Protein AF-0000000068169246 (afdb_homodimer)

Nearest PDB structures (foldseek):
  5tsb-assembly1_A  TM=5.014E-01  e=5.955E-05  Bordetella bronchiseptica RB50
  8czj-assembly1_B  TM=5.117E-01  e=8.517E-05  Bordetella bronchiseptica RB50
  5ayn-assembly1_A  TM=2.384E-01  e=1.750E+00  Bdellovibrio bacteriovorus HD100
  5ayo-assembly1_A  TM=2.460E-01  e=3.131E+00  Bdellovibrio bacteriovorus HD100
  7a0g-assembly1_GGG  TM=1.568E-01  e=3.581E+00  Serratia marcescens

Radius of gyration: 22.18 Å; Cα contacts (8 Å, |Δi|>4): 838; chains: 2; bounding box: 65×52×47 Å

Organism: Metallosphaera sedula (strain ATCC 51363 / DSM 5348 / JCM 9185 / NBRC 15509 / TH2) (NCBI:txid399549)

Structure (mmCIF, N/CA/C/O backbone):
data_AF-0000000068169246-model_v1
#
loop_
_entity.id
_entity.type
_entity.pdbx_description
1 polymer 'Zinc/iron permease'
#
loop_
_atom_site.group_PDB
_atom_site.id
_atom_site.type_symbol
_atom_site.label_atom_id
_atom_site.label_alt_id
_atom_site.label_comp_id
_atom_site.label_asym_id
_atom_site.label_entity_id
_atom_site.label_seq_id
_atom_site.pdbx_PDB_ins_code
_atom_site.Cartn_x
_atom_site.Cartn_y
_atom_site.Cartn_z
_atom_site.occupancy
_atom_site.B_iso_or_equiv
_atom_site.auth_seq_id
_atom_site.auth_comp_id
_atom_site.auth_asym_id
_atom_site.auth_atom_id
_atom_site.pdbx_PDB_model_num
ATOM 1 N N . MET A 1 1 ? 33.5 -17.406 -17.938 1 55 1 MET A N 1
ATOM 2 C CA . MET A 1 1 ? 33.594 -16.5 -16.797 1 55 1 MET A CA 1
ATOM 3 C C . MET A 1 1 ? 33.125 -17.172 -15.516 1 55 1 MET A C 1
ATOM 5 O O . MET A 1 1 ? 32.188 -17.969 -15.531 1 55 1 MET A O 1
ATOM 9 N N . ASN A 1 2 ? 33.781 -17.125 -14.336 1 82.75 2 ASN A N 1
ATOM 10 C CA . ASN A 1 2 ? 33.5 -17.641 -13.008 1 82.75 2 ASN A CA 1
ATOM 11 C C . ASN A 1 2 ? 32.156 -17.141 -12.5 1 82.75 2 ASN A C 1
ATOM 13 O O . ASN A 1 2 ? 31.812 -15.961 -12.641 1 82.75 2 ASN A O 1
ATOM 17 N N . GLN A 1 3 ? 31.25 -18.062 -12.352 1 85.69 3 GLN A N 1
ATOM 18 C CA . GLN A 1 3 ? 29.891 -17.766 -11.906 1 85.69 3 GLN A CA 1
ATOM 19 C C . GLN A 1 3 ? 29.891 -16.719 -10.789 1 85.69 3 GLN A C 1
ATOM 21 O O . GLN A 1 3 ? 29 -15.867 -10.727 1 85.69 3 GLN A O 1
ATOM 26 N N . LEU A 1 4 ? 30.906 -16.797 -10.031 1 86.75 4 LEU A N 1
ATOM 27 C CA . LEU A 1 4 ? 31 -15.859 -8.922 1 86.75 4 LEU A CA 1
ATOM 28 C C . LEU A 1 4 ? 31.297 -14.453 -9.422 1 86.75 4 LEU A C 1
ATOM 30 O O . LEU A 1 4 ? 30.781 -13.469 -8.891 1 86.75 4 LEU A O 1
ATOM 34 N N . LEU A 1 5 ? 32.125 -14.367 -10.352 1 90.62 5 LEU A N 1
ATOM 35 C CA . LEU A 1 5 ? 32.438 -13.07 -10.938 1 90.62 5 LEU A CA 1
ATOM 36 C C . LEU A 1 5 ? 31.234 -12.477 -11.633 1 90.62 5 LEU A C 1
ATOM 38 O O . LEU A 1 5 ? 30.984 -11.266 -11.539 1 90.62 5 LEU A O 1
ATOM 42 N N . GLN A 1 6 ? 30.594 -13.297 -12.328 1 90.62 6 GLN A N 1
ATOM 43 C CA . GLN A 1 6 ? 29.375 -12.859 -12.977 1 90.62 6 GLN A CA 1
ATOM 44 C C . GLN A 1 6 ? 28.359 -12.344 -11.961 1 90.62 6 GLN A C 1
ATOM 46 O O . GLN A 1 6 ? 27.703 -11.32 -12.18 1 90.62 6 GLN A O 1
ATOM 51 N N . LEU A 1 7 ? 28.234 -13.109 -10.906 1 91.69 7 LEU A N 1
ATOM 52 C CA . LEU A 1 7 ? 27.344 -12.734 -9.82 1 91.69 7 LEU A CA 1
ATOM 53 C C . LEU A 1 7 ? 27.719 -11.367 -9.258 1 91.69 7 LEU A C 1
ATOM 55 O O . LEU A 1 7 ? 26.844 -10.508 -9.062 1 91.69 7 LEU A O 1
ATOM 59 N N . LEU A 1 8 ? 28.969 -11.219 -9.031 1 92.94 8 LEU A N 1
ATOM 60 C CA . LEU A 1 8 ? 29.438 -9.969 -8.453 1 92.94 8 LEU A CA 1
ATOM 61 C C . LEU A 1 8 ? 29.203 -8.797 -9.398 1 92.94 8 LEU A C 1
ATOM 63 O O . LEU A 1 8 ? 28.766 -7.727 -8.969 1 92.94 8 LEU A O 1
ATOM 67 N N . LEU A 1 9 ? 29.453 -8.945 -10.617 1 93.81 9 LEU A N 1
ATOM 68 C CA . LEU A 1 9 ? 29.266 -7.883 -11.602 1 93.81 9 LEU A CA 1
ATOM 69 C C . LEU A 1 9 ? 27.797 -7.496 -11.719 1 93.81 9 LEU A C 1
ATOM 71 O O . LEU A 1 9 ? 27.453 -6.312 -11.734 1 93.81 9 LEU A O 1
ATOM 75 N N . MET A 1 10 ? 27.016 -8.492 -11.789 1 93.25 10 MET A N 1
ATOM 76 C CA . MET A 1 10 ? 25.578 -8.242 -11.898 1 93.25 10 MET A CA 1
ATOM 77 C C . MET A 1 10 ? 25.031 -7.551 -10.656 1 93.25 10 MET A C 1
ATOM 79 O O . MET A 1 10 ? 24.234 -6.625 -10.75 1 93.25 10 MET A O 1
ATOM 83 N N . SER A 1 11 ? 25.484 -8.016 -9.562 1 95.19 11 SER A N 1
ATOM 84 C CA . SER A 1 11 ? 25 -7.457 -8.305 1 95.19 11 SER A CA 1
ATOM 85 C C . SER A 1 11 ? 25.484 -6.02 -8.125 1 95.19 11 SER A C 1
ATOM 87 O O . SER A 1 11 ? 24.766 -5.184 -7.57 1 95.19 11 SER A O 1
ATOM 89 N N . VAL A 1 12 ? 26.688 -5.773 -8.539 1 96.12 12 VAL A N 1
ATOM 90 C CA . VAL A 1 12 ? 27.234 -4.422 -8.477 1 96.12 12 VAL A CA 1
ATOM 91 C C . VAL A 1 12 ? 26.422 -3.496 -9.383 1 96.12 12 VAL A C 1
ATOM 93 O O . VAL A 1 12 ? 26.109 -2.369 -9 1 96.12 12 VAL A O 1
ATOM 96 N N . LEU A 1 13 ? 26.156 -3.941 -10.508 1 95.56 13 LEU A N 1
ATOM 97 C CA . LEU A 1 13 ? 25.359 -3.162 -11.445 1 95.56 13 LEU A CA 1
ATOM 98 C C . LEU A 1 13 ? 24.016 -2.801 -10.836 1 95.56 13 LEU A C 1
ATOM 100 O O . LEU A 1 13 ? 23.609 -1.635 -10.852 1 95.56 13 LEU A O 1
ATOM 104 N N . VAL A 1 14 ? 23.359 -3.801 -10.305 1 95.44 14 VAL A N 1
ATOM 105 C CA . VAL A 1 14 ? 22.031 -3.588 -9.727 1 95.44 14 VAL A CA 1
ATOM 106 C C . VAL A 1 14 ? 22.156 -2.678 -8.5 1 95.44 14 VAL A C 1
ATOM 108 O O . VAL A 1 14 ? 21.438 -1.677 -8.398 1 95.44 14 VAL A O 1
ATOM 111 N N . ALA A 1 15 ? 23.078 -2.949 -7.68 1 96.12 15 ALA A N 1
ATOM 112 C CA . ALA A 1 15 ? 23.234 -2.24 -6.41 1 96.12 15 ALA A CA 1
ATOM 113 C C . ALA A 1 15 ? 23.469 -0.75 -6.641 1 96.12 15 ALA A C 1
ATOM 115 O O . ALA A 1 15 ? 22.828 0.089 -6 1 96.12 15 ALA A O 1
ATOM 116 N N . TYR A 1 16 ? 24.25 -0.446 -7.559 1 96 16 TYR A N 1
ATOM 117 C CA . TYR A 1 16 ? 24.703 0.94 -7.602 1 96 16 TYR A CA 1
ATOM 118 C C . TYR A 1 16 ? 24.062 1.683 -8.773 1 96 16 TYR A C 1
ATOM 120 O O . TYR A 1 16 ? 24.406 2.836 -9.047 1 96 16 TYR A O 1
ATOM 128 N N . SER A 1 17 ? 23.141 1.028 -9.391 1 95.12 17 SER A N 1
ATOM 129 C CA . SER A 1 17 ? 22.297 1.76 -10.336 1 95.12 17 SER A CA 1
ATOM 130 C C . SER A 1 17 ? 21.484 2.844 -9.641 1 95.12 17 SER A C 1
ATOM 132 O O . SER A 1 17 ? 21.016 3.781 -10.281 1 95.12 17 SER A O 1
ATOM 134 N N . ILE A 1 18 ? 21.375 2.721 -8.367 1 94.06 18 ILE A N 1
ATOM 135 C CA . ILE A 1 18 ? 20.641 3.668 -7.539 1 94.06 18 ILE A CA 1
ATOM 136 C C . ILE A 1 18 ? 21.281 5.055 -7.656 1 94.06 18 ILE A C 1
ATOM 138 O O . ILE A 1 18 ? 20.594 6.066 -7.461 1 94.06 18 ILE A O 1
ATOM 142 N N . PHE A 1 19 ? 22.531 5.164 -8.023 1 93.31 19 PHE A N 1
ATOM 143 C CA . PHE A 1 19 ? 23.25 6.426 -8.141 1 93.31 19 PHE A CA 1
ATOM 144 C C . PHE A 1 19 ? 22.828 7.184 -9.391 1 93.31 19 PHE A C 1
ATOM 146 O O . PHE A 1 19 ? 23.062 8.391 -9.5 1 93.31 19 PHE A O 1
ATOM 153 N N . LEU A 1 20 ? 22.203 6.578 -10.25 1 90.62 20 LEU A N 1
ATOM 154 C CA . LEU A 1 20 ? 21.875 7.195 -11.531 1 90.62 20 LEU A CA 1
ATOM 155 C C . LEU A 1 20 ? 20.75 8.211 -11.367 1 90.62 20 LEU A C 1
ATOM 157 O O . LEU A 1 20 ? 20.516 9.039 -12.258 1 90.62 20 LEU A O 1
ATOM 161 N N . THR A 1 21 ? 20.016 8.18 -10.273 1 81.94 21 THR A N 1
ATOM 162 C CA . THR A 1 21 ? 18.984 9.172 -9.992 1 81.94 21 THR A CA 1
ATOM 163 C C . THR A 1 21 ? 19.609 10.516 -9.656 1 81.94 21 THR A C 1
ATOM 165 O O . THR A 1 21 ? 18.984 11.562 -9.812 1 81.94 21 THR A O 1
ATOM 168 N N . PHE A 1 22 ? 20.797 10.617 -9.133 1 70.5 22 PHE A N 1
ATOM 169 C CA . PHE A 1 22 ? 21.484 11.773 -8.578 1 70.5 22 PHE A CA 1
ATOM 170 C C . PHE A 1 22 ? 21.594 12.891 -9.602 1 70.5 22 PHE A C 1
ATOM 172 O O . PHE A 1 22 ? 21.219 14.039 -9.328 1 70.5 22 PHE A O 1
ATOM 179 N N . PRO A 1 23 ? 22.031 12.719 -10.633 1 62.62 23 PRO A N 1
ATOM 180 C CA . PRO A 1 23 ? 22.156 13.82 -11.594 1 62.62 23 PRO A CA 1
ATOM 181 C C . PRO A 1 23 ? 20.812 14.367 -12.047 1 62.62 23 PRO A C 1
ATOM 183 O O . PRO A 1 23 ? 20.703 15.547 -12.391 1 62.62 23 PRO A O 1
ATOM 186 N N . ILE A 1 24 ? 19.859 13.703 -11.953 1 58.25 24 ILE A N 1
ATOM 187 C CA . ILE A 1 24 ? 18.578 14.023 -12.57 1 58.25 24 ILE A CA 1
ATOM 188 C C . ILE A 1 24 ? 17.797 14.992 -11.68 1 58.25 24 ILE A C 1
ATOM 190 O O . ILE A 1 24 ? 17.125 15.898 -12.18 1 58.25 24 ILE A O 1
ATOM 194 N N . ALA A 1 25 ? 17.844 14.922 -10.32 1 57.81 25 ALA A N 1
ATOM 195 C CA . ALA A 1 25 ? 16.844 15.617 -9.5 1 57.81 25 ALA A CA 1
ATOM 196 C C . ALA A 1 25 ? 17.406 16.922 -8.945 1 57.81 25 ALA A C 1
ATOM 198 O O . ALA A 1 25 ? 16.688 17.719 -8.352 1 57.81 25 ALA A O 1
ATOM 199 N N . PHE A 1 26 ? 18.656 17.344 -8.938 1 59.22 26 PHE A N 1
ATOM 200 C CA . PHE A 1 26 ? 19.062 18.375 -7.996 1 59.22 26 PHE A CA 1
ATOM 201 C C . PHE A 1 26 ? 19.312 19.688 -8.719 1 59.22 26 PHE A C 1
ATOM 203 O O . PHE A 1 26 ? 19.156 20.766 -8.141 1 59.22 26 PHE A O 1
ATOM 210 N N . LYS A 1 27 ? 19.625 19.828 -9.867 1 62.16 27 LYS A N 1
ATOM 211 C CA . LYS A 1 27 ? 20.125 21.172 -10.133 1 62.16 27 LYS A CA 1
ATOM 212 C C . LYS A 1 27 ? 18.984 22.125 -10.438 1 62.16 27 LYS A C 1
ATOM 214 O O . LYS A 1 27 ? 18.234 21.938 -11.398 1 62.16 27 LYS A O 1
ATOM 219 N N . GLY A 1 28 ? 18.844 23.188 -9.43 1 67.88 28 GLY A N 1
ATOM 220 C CA . GLY A 1 28 ? 18.047 24.375 -9.68 1 67.88 28 GLY A CA 1
ATOM 221 C C . GLY A 1 28 ? 16.562 24.094 -9.758 1 67.88 28 GLY A C 1
ATOM 222 O O . GLY A 1 28 ? 15.859 24.625 -10.617 1 67.88 28 GLY A O 1
ATOM 223 N N . LEU A 1 29 ? 16.031 23.297 -8.789 1 77.75 29 LEU A N 1
ATOM 224 C CA . LEU A 1 29 ? 14.617 22.984 -8.891 1 77.75 29 LEU A CA 1
ATOM 225 C C . LEU A 1 29 ? 13.758 24.094 -8.312 1 77.75 29 LEU A C 1
ATOM 227 O O . LEU A 1 29 ? 14.117 24.703 -7.293 1 77.75 29 LEU A O 1
AT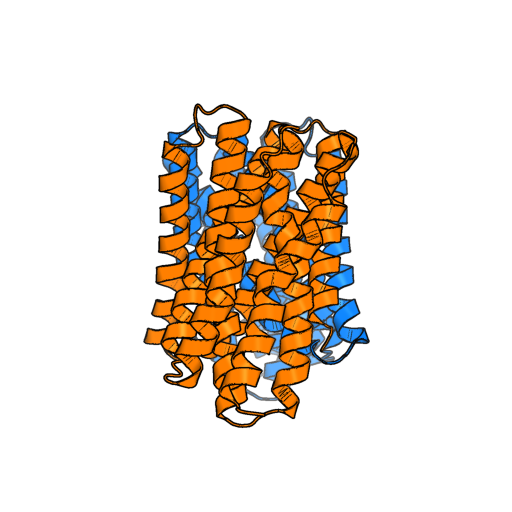OM 231 N N . SER A 1 30 ? 12.766 24.453 -9.109 1 83.19 30 SER A N 1
ATOM 232 C CA . SER A 1 30 ? 11.758 25.375 -8.594 1 83.19 30 SER A CA 1
ATOM 233 C C . SER A 1 30 ? 10.969 24.75 -7.445 1 83.19 30 SER A C 1
ATOM 235 O O . SER A 1 30 ? 10.977 23.531 -7.273 1 83.19 30 SER A O 1
ATOM 237 N N . PRO A 1 31 ? 10.344 25.578 -6.633 1 83.25 31 PRO A N 1
ATOM 238 C CA . PRO A 1 31 ? 9.5 25.031 -5.57 1 83.25 31 PRO A CA 1
ATOM 239 C C . PRO A 1 31 ? 8.453 24.047 -6.094 1 83.25 31 PRO A C 1
ATOM 241 O O . PRO A 1 31 ? 8.148 23.047 -5.43 1 83.25 31 PRO A O 1
ATOM 244 N N . ARG A 1 32 ? 7.98 24.297 -7.211 1 88.81 32 ARG A N 1
ATOM 245 C CA . ARG A 1 32 ? 7.004 23.422 -7.832 1 88.81 32 ARG A CA 1
ATOM 246 C C . ARG A 1 32 ? 7.629 22.078 -8.195 1 88.81 32 ARG A C 1
ATOM 248 O O . ARG A 1 32 ? 7.02 21.016 -7.996 1 88.81 32 ARG A O 1
ATOM 255 N N . GLY A 1 33 ? 8.773 22.172 -8.68 1 87.62 33 GLY A N 1
ATOM 256 C CA . GLY A 1 33 ? 9.492 20.953 -9.008 1 87.62 33 GLY A CA 1
ATOM 257 C C . GLY A 1 33 ? 9.789 20.094 -7.797 1 87.62 33 GLY A C 1
ATOM 258 O O . GLY A 1 33 ? 9.719 18.859 -7.871 1 87.62 33 GLY A O 1
ATOM 259 N N . VAL A 1 34 ? 10.07 20.781 -6.758 1 85.44 34 VAL A N 1
ATOM 260 C CA . VAL A 1 34 ? 10.375 20.094 -5.508 1 85.44 34 VAL A CA 1
ATOM 261 C C . VAL A 1 34 ? 9.148 19.312 -5.047 1 85.44 34 VAL A C 1
ATOM 263 O O . VAL A 1 34 ? 9.258 18.125 -4.68 1 85.44 34 VAL A O 1
ATOM 266 N N . GLN A 1 35 ? 8.047 19.922 -5.117 1 90 35 GLN A N 1
ATOM 267 C CA . GLN A 1 35 ? 6.809 19.281 -4.695 1 90 35 GLN A CA 1
ATOM 268 C C . GLN A 1 35 ? 6.477 18.094 -5.59 1 90 35 GLN A C 1
ATOM 270 O O . GLN A 1 35 ? 6.09 17.031 -5.098 1 90 35 GLN A O 1
ATOM 275 N N . LEU A 1 36 ? 6.695 18.297 -6.836 1 91.12 36 LEU A N 1
ATOM 276 C CA . LEU A 1 36 ? 6.414 17.234 -7.797 1 91.12 36 LEU A CA 1
ATOM 277 C C . LEU A 1 36 ? 7.32 16.031 -7.562 1 91.12 36 LEU A C 1
ATOM 279 O O . LEU A 1 36 ? 6.848 14.898 -7.5 1 91.12 36 LEU A O 1
ATOM 283 N N . LEU A 1 37 ? 8.539 16.344 -7.363 1 88.81 37 LEU A N 1
ATOM 284 C CA . LEU A 1 37 ? 9.508 15.266 -7.23 1 88.81 37 LEU A CA 1
ATOM 285 C C . LEU A 1 37 ? 9.359 14.562 -5.887 1 88.81 37 LEU A C 1
ATOM 287 O O . LEU A 1 37 ? 9.57 13.352 -5.785 1 88.81 37 LEU A O 1
ATOM 291 N N . THR A 1 38 ? 9.031 15.312 -4.961 1 89.5 38 THR A N 1
ATOM 292 C CA . THR A 1 38 ? 8.727 14.695 -3.674 1 89.5 38 THR A CA 1
ATOM 293 C C . THR A 1 38 ? 7.547 13.734 -3.801 1 89.5 38 THR A C 1
ATOM 295 O O . THR A 1 38 ? 7.59 12.625 -3.275 1 89.5 38 THR A O 1
ATOM 298 N N . GLY A 1 39 ? 6.59 14.18 -4.543 1 94.06 39 GLY A N 1
ATOM 299 C CA . GLY A 1 39 ? 5.465 13.305 -4.816 1 94.06 39 GLY A CA 1
ATOM 300 C C . GLY A 1 39 ? 5.852 12.055 -5.586 1 94.06 39 GLY A C 1
ATOM 301 O O . GLY A 1 39 ? 5.367 10.961 -5.285 1 94.06 39 GLY A O 1
ATOM 302 N N . VAL A 1 40 ? 6.715 12.227 -6.504 1 93.88 40 VAL A N 1
ATOM 303 C CA . VAL A 1 40 ? 7.184 11.086 -7.281 1 93.88 40 VAL A CA 1
ATOM 304 C C . VAL A 1 40 ? 7.863 10.07 -6.359 1 93.88 40 VAL A C 1
ATOM 306 O O . VAL A 1 40 ? 7.598 8.867 -6.445 1 93.88 40 VAL A O 1
ATOM 309 N N . GLY A 1 41 ? 8.688 10.594 -5.516 1 93.38 41 GLY A N 1
ATOM 310 C CA . GLY A 1 41 ? 9.328 9.727 -4.539 1 93.38 41 GLY A CA 1
ATOM 311 C C . GLY A 1 41 ? 8.336 8.953 -3.695 1 93.38 41 GLY A C 1
ATOM 312 O O . GLY A 1 41 ? 8.484 7.742 -3.504 1 93.38 41 GLY A O 1
ATOM 313 N N . LEU A 1 42 ? 7.328 9.617 -3.262 1 95.88 42 LEU A N 1
ATOM 314 C CA . LEU A 1 42 ? 6.297 8.984 -2.451 1 95.88 42 LEU A CA 1
ATOM 315 C C . LEU A 1 42 ? 5.543 7.926 -3.256 1 95.88 42 LEU A C 1
ATOM 317 O O . LEU A 1 42 ? 5.277 6.832 -2.756 1 95.88 42 LEU A O 1
ATOM 321 N N . GLY A 1 43 ? 5.223 8.242 -4.488 1 97.38 43 GLY A N 1
ATOM 322 C CA . GLY A 1 43 ? 4.539 7.293 -5.352 1 97.38 43 GLY A CA 1
ATOM 323 C C . GLY A 1 43 ? 5.328 6.02 -5.586 1 97.38 43 GLY A C 1
ATOM 324 O O . GLY A 1 43 ? 4.762 4.926 -5.582 1 97.38 43 GLY A O 1
ATOM 325 N N . ILE A 1 44 ? 6.562 6.191 -5.766 1 96.06 44 ILE A N 1
ATOM 326 C CA . ILE A 1 44 ? 7.441 5.047 -5.977 1 96.06 44 ILE A CA 1
ATOM 327 C C . ILE A 1 44 ? 7.441 4.16 -4.734 1 96.06 44 ILE A C 1
ATOM 329 O O . ILE A 1 44 ? 7.363 2.936 -4.836 1 96.06 44 ILE A O 1
ATOM 333 N N . LEU A 1 45 ? 7.512 4.777 -3.605 1 96.5 45 LEU A N 1
ATOM 334 C CA . LEU A 1 45 ? 7.516 4.027 -2.354 1 96.5 45 LEU A CA 1
ATOM 335 C C . LEU A 1 45 ? 6.203 3.271 -2.172 1 96.5 45 LEU A C 1
ATOM 337 O O . LEU A 1 45 ? 6.207 2.107 -1.761 1 96.5 45 LEU A O 1
ATOM 341 N N . ILE A 1 46 ? 5.105 3.885 -2.475 1 97.56 46 ILE A N 1
ATOM 342 C CA . ILE A 1 46 ? 3.795 3.262 -2.332 1 97.56 46 ILE A CA 1
ATOM 343 C C . ILE A 1 46 ? 3.699 2.045 -3.252 1 97.56 46 ILE A C 1
ATOM 345 O O . ILE A 1 46 ? 3.238 0.979 -2.836 1 97.56 46 ILE A O 1
ATOM 349 N N . TYR A 1 47 ? 4.105 2.223 -4.465 1 97.31 47 TYR A N 1
ATOM 350 C CA . TYR A 1 47 ? 4.121 1.085 -5.379 1 97.31 47 TYR A CA 1
ATOM 351 C C . TYR A 1 47 ? 5 -0.037 -4.836 1 97.31 47 TYR A C 1
ATOM 353 O O . TYR A 1 47 ? 4.645 -1.214 -4.934 1 97.31 47 TYR A O 1
ATOM 361 N N . LEU A 1 48 ? 6.164 0.385 -4.352 1 95.56 48 LEU A N 1
ATOM 362 C CA . LEU A 1 48 ? 7.117 -0.593 -3.832 1 95.56 48 LEU A CA 1
ATOM 363 C C . LEU A 1 48 ? 6.484 -1.423 -2.717 1 95.56 48 LEU A C 1
ATOM 365 O O . LEU A 1 48 ? 6.723 -2.631 -2.627 1 95.56 48 LEU A O 1
ATOM 369 N N . ILE A 1 49 ? 5.715 -0.797 -1.858 1 97.44 49 ILE A N 1
ATOM 370 C CA . ILE A 1 49 ? 5.02 -1.508 -0.79 1 97.44 49 ILE A CA 1
ATOM 371 C C . ILE A 1 49 ? 4.121 -2.588 -1.388 1 97.44 49 ILE A C 1
ATOM 373 O O . ILE A 1 49 ? 4.172 -3.748 -0.969 1 97.44 49 ILE A O 1
ATOM 377 N N . MET A 1 50 ? 3.354 -2.217 -2.379 1 97.5 50 MET A N 1
ATOM 378 C CA . MET A 1 50 ? 2.426 -3.148 -3.018 1 97.5 50 MET A CA 1
ATOM 379 C C . MET A 1 50 ? 3.182 -4.277 -3.713 1 97.5 50 MET A C 1
ATOM 381 O O . MET A 1 50 ? 2.801 -5.441 -3.605 1 97.5 50 MET A O 1
ATOM 385 N N . ASP A 1 51 ? 4.227 -3.908 -4.328 1 95.19 51 ASP A N 1
ATOM 386 C CA . ASP A 1 51 ? 5.023 -4.867 -5.09 1 95.19 51 ASP A CA 1
ATOM 387 C C . ASP A 1 51 ? 5.695 -5.883 -4.168 1 95.19 51 ASP A C 1
ATOM 389 O O . ASP A 1 51 ? 5.637 -7.086 -4.414 1 95.19 51 ASP A O 1
ATOM 393 N N . ILE A 1 52 ? 6.336 -5.379 -3.119 1 95.88 52 ILE A N 1
ATOM 394 C CA . ILE A 1 52 ? 7.027 -6.246 -2.168 1 95.88 52 ILE A CA 1
ATOM 395 C C . ILE A 1 52 ? 6.031 -7.215 -1.538 1 95.88 52 ILE A C 1
ATOM 397 O O . ILE A 1 52 ? 6.297 -8.414 -1.451 1 95.88 52 ILE A O 1
ATOM 401 N N . PHE A 1 53 ? 4.91 -6.723 -1.146 1 97.44 53 PHE A N 1
ATOM 402 C CA . PHE A 1 53 ? 3.906 -7.57 -0.517 1 97.44 53 PHE A CA 1
ATOM 403 C C . PHE A 1 53 ? 3.398 -8.625 -1.494 1 97.44 53 PHE A C 1
ATOM 405 O O . PHE A 1 53 ? 3.248 -9.797 -1.132 1 97.44 53 PHE A O 1
ATOM 412 N N . SER A 1 54 ? 3.133 -8.203 -2.721 1 95.56 54 SER A N 1
ATOM 413 C CA . SER A 1 54 ? 2.611 -9.102 -3.744 1 95.56 54 SER A CA 1
ATOM 414 C C . SER A 1 54 ? 3.578 -10.25 -4.016 1 95.56 54 SER A C 1
ATOM 416 O O . SER A 1 54 ? 3.156 -11.367 -4.301 1 95.56 54 SER A O 1
ATOM 418 N N . GLY A 1 55 ? 4.832 -10.047 -3.926 1 94 55 GLY A N 1
ATOM 419 C CA . GLY A 1 55 ? 5.836 -11.07 -4.168 1 94 55 GLY A CA 1
ATOM 420 C C . GLY A 1 55 ? 6.113 -11.93 -2.949 1 94 55 GLY A C 1
ATOM 421 O O . GLY A 1 55 ? 6.609 -13.055 -3.076 1 94 55 GLY A O 1
ATOM 422 N N . THR A 1 56 ? 5.785 -11.43 -1.819 1 95.94 56 THR A N 1
ATOM 423 C CA . THR A 1 56 ? 6.18 -12.094 -0.583 1 95.94 56 THR A CA 1
ATOM 424 C C . THR A 1 56 ? 5.023 -12.922 -0.02 1 95.94 56 THR A C 1
ATOM 426 O O . THR A 1 56 ? 5.227 -14.031 0.474 1 95.94 56 THR A O 1
ATOM 429 N N . TYR A 1 57 ? 3.834 -12.445 -0.118 1 95.19 57 TYR A N 1
ATOM 430 C CA . TYR A 1 57 ? 2.668 -13.062 0.509 1 95.19 57 TYR A CA 1
ATOM 431 C C . TYR A 1 57 ? 2.463 -14.484 0.002 1 95.19 57 TYR A C 1
ATOM 433 O O . TYR A 1 57 ? 2.211 -15.398 0.789 1 95.19 57 TYR A O 1
ATOM 441 N N . PRO A 1 58 ? 2.629 -14.758 -1.292 1 92.94 58 PRO A N 1
ATOM 442 C CA . PRO A 1 58 ? 2.43 -16.125 -1.783 1 92.94 58 PRO A CA 1
ATOM 443 C C . PRO A 1 58 ? 3.43 -17.109 -1.192 1 92.94 58 PRO A C 1
ATOM 445 O O . PRO A 1 58 ? 3.133 -18.312 -1.085 1 92.94 58 PRO A O 1
ATOM 448 N N . LEU A 1 59 ? 4.609 -16.609 -0.845 1 92.44 59 LEU A N 1
ATOM 449 C CA . LEU A 1 59 ? 5.613 -17.484 -0.237 1 92.44 59 LEU A CA 1
ATOM 450 C C . LEU A 1 59 ? 5.176 -17.938 1.153 1 92.44 59 LEU A C 1
ATOM 452 O O . LEU A 1 59 ? 5.613 -18.969 1.639 1 92.44 59 LEU A O 1
ATOM 456 N N . ALA A 1 60 ? 4.355 -17.125 1.747 1 93.81 60 ALA A N 1
ATOM 457 C CA . ALA A 1 60 ? 3.957 -17.391 3.129 1 93.81 60 ALA A CA 1
ATOM 458 C C . ALA A 1 60 ? 2.57 -18.016 3.191 1 93.81 60 ALA A C 1
ATOM 460 O O . ALA A 1 60 ? 2.193 -18.609 4.211 1 93.81 60 ALA A O 1
ATOM 461 N N . GLU A 1 61 ? 1.858 -17.891 2.133 1 88.94 61 GLU A N 1
ATOM 462 C CA . GLU A 1 61 ? 0.463 -18.328 2.117 1 88.94 61 GLU A CA 1
ATOM 463 C C . GLU A 1 61 ? 0.339 -19.812 2.426 1 88.94 61 GLU A C 1
ATOM 465 O O . GLU A 1 61 ? 1.114 -20.625 1.916 1 88.94 61 GLU A O 1
ATOM 470 N N . GLY A 1 62 ? -0.621 -20.203 3.273 1 89 62 GLY A N 1
ATOM 471 C CA . GLY A 1 62 ? -0.881 -21.594 3.615 1 89 62 GLY A CA 1
ATOM 472 C C . GLY A 1 62 ? -0.013 -22.109 4.75 1 89 62 GLY A C 1
ATOM 473 O O . GLY A 1 62 ? -0.216 -23.219 5.246 1 89 62 GLY A O 1
ATOM 474 N N . ASN A 1 63 ? 0.993 -21.375 5.152 1 93.44 63 ASN A N 1
ATOM 475 C CA . ASN A 1 63 ? 1.873 -21.719 6.266 1 93.44 63 ASN A CA 1
ATOM 476 C C . ASN A 1 63 ? 1.811 -20.672 7.375 1 93.44 63 ASN A C 1
ATOM 478 O O . ASN A 1 63 ? 2.334 -19.562 7.223 1 93.44 63 ASN A O 1
ATOM 482 N N . ILE A 1 64 ? 1.275 -21.109 8.438 1 92 64 ILE A N 1
ATOM 483 C CA . ILE A 1 64 ? 1.005 -20.172 9.523 1 92 64 ILE A CA 1
ATOM 484 C C . ILE A 1 64 ? 2.318 -19.609 10.055 1 92 64 ILE A C 1
ATOM 486 O O . ILE A 1 64 ? 2.404 -18.422 10.375 1 92 64 ILE A O 1
ATOM 490 N N . SER A 1 65 ? 3.295 -20.438 10.188 1 94.25 65 SER A N 1
ATOM 491 C CA . SER A 1 65 ? 4.586 -19.984 10.703 1 94.25 65 SER A CA 1
ATOM 492 C C . SER A 1 65 ? 5.203 -18.922 9.789 1 94.25 65 SER A C 1
ATOM 494 O O . SER A 1 65 ? 5.688 -17.891 10.266 1 94.25 65 SER A O 1
ATOM 496 N N . LEU A 1 66 ? 5.18 -19.156 8.539 1 94.94 66 LEU A N 1
ATOM 497 C CA . LEU A 1 66 ? 5.727 -18.203 7.582 1 94.94 66 LEU A CA 1
ATOM 498 C C . LEU A 1 66 ? 4.871 -16.938 7.516 1 94.94 66 LEU A C 1
ATOM 500 O O . LEU A 1 66 ? 5.395 -15.836 7.324 1 94.94 66 LEU A O 1
ATOM 504 N N . SER A 1 67 ? 3.576 -17.125 7.668 1 95.44 67 SER A N 1
ATOM 505 C CA . SER A 1 67 ? 2.678 -15.984 7.691 1 95.44 67 SER A CA 1
ATOM 506 C C . SER A 1 67 ? 2.969 -15.07 8.875 1 95.44 67 SER A C 1
ATOM 508 O O . SER A 1 67 ? 2.957 -13.844 8.742 1 95.44 67 SER A O 1
ATOM 510 N N . LEU A 1 68 ? 3.266 -15.695 9.969 1 94.56 68 LEU A N 1
ATOM 511 C CA . LEU A 1 68 ? 3.621 -14.914 11.148 1 94.56 68 LEU A CA 1
ATOM 512 C C . LEU A 1 68 ? 4.969 -14.227 10.961 1 94.56 68 LEU A C 1
ATOM 514 O O . LEU A 1 68 ? 5.184 -13.125 11.461 1 94.56 68 LEU A O 1
ATOM 518 N N . LEU A 1 69 ? 5.852 -14.914 10.258 1 95.44 69 LEU A N 1
ATOM 519 C CA . LEU A 1 69 ? 7.16 -14.352 9.945 1 95.44 69 LEU A CA 1
ATOM 520 C C . LEU A 1 69 ? 7.027 -13.164 8.992 1 95.44 69 LEU A C 1
ATOM 522 O O . LEU A 1 69 ? 7.941 -12.344 8.891 1 95.44 69 LEU A O 1
ATOM 526 N N . LEU A 1 70 ? 5.938 -13.062 8.328 1 96.81 70 LEU A N 1
ATOM 527 C CA . LEU A 1 70 ? 5.672 -11.938 7.434 1 96.81 70 LEU A CA 1
ATOM 528 C C . LEU A 1 70 ? 5.086 -10.766 8.211 1 96.81 70 LEU A C 1
ATOM 530 O O . LEU A 1 70 ? 5.656 -9.672 8.203 1 96.81 70 LEU A O 1
ATOM 534 N N . VAL A 1 71 ? 4.059 -11 9 1 97 71 VAL A N 1
ATOM 535 C CA . VAL A 1 71 ? 3.289 -9.898 9.57 1 97 71 VAL A CA 1
ATOM 536 C C . VAL A 1 71 ? 4.012 -9.336 10.789 1 97 71 VAL A C 1
ATOM 538 O O . VAL A 1 71 ? 4.008 -8.125 11.016 1 97 71 VAL A O 1
ATOM 541 N N . MET A 1 72 ? 4.688 -10.125 11.523 1 96.81 72 MET A N 1
ATOM 542 C CA . MET A 1 72 ? 5.277 -9.664 12.781 1 96.81 72 MET A CA 1
ATOM 543 C C . MET A 1 72 ? 6.461 -8.734 12.516 1 96.81 72 MET A C 1
ATOM 545 O O . MET A 1 72 ? 6.492 -7.609 13.016 1 96.81 72 MET A O 1
ATOM 549 N N . PRO A 1 73 ? 7.426 -9.156 11.719 1 97.38 73 PRO A N 1
ATOM 550 C CA . PRO A 1 73 ? 8.516 -8.219 11.438 1 97.38 73 PRO A CA 1
ATOM 551 C C . PRO A 1 73 ? 8.031 -6.965 10.711 1 97.38 73 PRO A C 1
ATOM 553 O O . PRO A 1 73 ? 8.602 -5.883 10.898 1 97.38 73 PRO A O 1
ATOM 556 N N . PHE A 1 74 ? 7.004 -7.078 9.906 1 98.12 74 PHE A N 1
ATOM 557 C CA . PHE A 1 74 ? 6.41 -5.938 9.219 1 98.12 74 PHE A CA 1
ATOM 558 C C . PHE A 1 74 ? 5.945 -4.887 10.219 1 98.12 74 PHE A C 1
ATOM 560 O O . PHE A 1 74 ? 6.391 -3.74 10.18 1 98.12 74 PHE A O 1
ATOM 567 N N . VAL A 1 75 ? 5.199 -5.328 11.164 1 97.69 75 VAL A N 1
ATOM 568 C CA . VAL A 1 75 ? 4.59 -4.43 12.141 1 97.69 75 VAL A CA 1
ATOM 569 C C . VAL A 1 75 ? 5.652 -3.938 13.125 1 97.69 75 VAL A C 1
ATOM 571 O O . VAL A 1 75 ? 5.656 -2.766 13.508 1 97.69 75 VAL A O 1
ATOM 574 N N . LEU A 1 76 ? 6.527 -4.77 13.523 1 96.88 76 LEU A N 1
ATOM 575 C CA . LEU A 1 76 ? 7.586 -4.387 14.445 1 96.88 76 LEU A CA 1
ATOM 576 C C . LEU A 1 76 ? 8.516 -3.355 13.82 1 96.88 76 LEU A C 1
ATOM 578 O O . LEU A 1 76 ? 8.938 -2.406 14.477 1 96.88 76 LEU A O 1
ATOM 582 N N . SER A 1 77 ? 8.859 -3.592 12.586 1 96.88 77 SER A N 1
ATOM 583 C CA . SER A 1 77 ? 9.695 -2.637 11.867 1 96.88 77 SER A CA 1
ATOM 584 C C . SER A 1 77 ? 9 -1.287 11.727 1 96.88 77 SER A C 1
ATOM 586 O O . SER A 1 77 ? 9.617 -0.241 11.945 1 96.88 77 SER A O 1
ATOM 588 N N . TYR A 1 78 ? 7.73 -1.293 11.391 1 97.31 78 TYR A N 1
ATOM 589 C CA . TYR A 1 78 ? 6.953 -0.064 11.273 1 97.31 78 TYR A CA 1
ATOM 590 C C . TYR A 1 78 ? 6.969 0.717 12.586 1 97.31 78 TYR A C 1
ATOM 592 O O . TYR A 1 78 ? 7.301 1.904 12.602 1 97.31 78 TYR A O 1
ATOM 600 N N . LEU A 1 79 ? 6.648 0.057 13.648 1 95.75 79 LEU A N 1
ATOM 601 C CA . LEU A 1 79 ? 6.598 0.689 14.961 1 95.75 79 LEU A CA 1
ATOM 602 C C . LEU A 1 79 ? 7.996 1.096 15.422 1 95.75 79 LEU A C 1
ATOM 604 O O . LEU A 1 79 ? 8.164 2.137 16.062 1 95.75 79 LEU A O 1
ATOM 608 N N . GLY A 1 80 ? 8.953 0.273 15.156 1 94.31 80 GLY A N 1
ATOM 609 C CA . GLY A 1 80 ? 10.328 0.604 15.5 1 94.31 80 GLY A CA 1
ATOM 610 C C . GLY A 1 80 ? 10.812 1.895 14.867 1 94.31 80 GLY A C 1
ATOM 611 O O . GLY A 1 80 ? 11.375 2.754 15.547 1 94.31 80 GLY A O 1
ATOM 612 N N . PHE A 1 81 ? 10.562 2.014 13.602 1 91.38 81 PHE A N 1
ATOM 613 C CA . PHE A 1 81 ? 10.969 3.227 12.898 1 91.38 81 PHE A CA 1
ATOM 614 C C . PHE A 1 81 ? 10.18 4.43 13.391 1 91.38 81 PHE A C 1
ATOM 616 O O . PHE A 1 81 ? 10.719 5.535 13.5 1 91.38 81 PHE A O 1
ATOM 623 N N . HIS A 1 82 ? 8.906 4.234 13.656 1 89.75 82 HIS A N 1
ATOM 624 C CA . HIS A 1 82 ? 8.078 5.305 14.195 1 89.75 82 HIS A CA 1
ATOM 625 C C . HIS A 1 82 ? 8.617 5.805 15.531 1 89.75 82 HIS A C 1
ATOM 627 O O . HIS A 1 82 ? 8.781 7.012 15.727 1 89.75 82 HIS A O 1
ATOM 633 N N . PHE A 1 83 ? 8.914 4.895 16.359 1 87.12 83 PHE A N 1
ATOM 634 C CA . PHE A 1 83 ? 9.391 5.266 17.688 1 87.12 83 PHE A CA 1
ATOM 635 C C . PHE A 1 83 ? 10.789 5.875 17.609 1 87.12 83 PHE A C 1
ATOM 637 O O . PHE A 1 83 ? 11.102 6.809 18.344 1 87.12 83 PHE A O 1
ATOM 644 N N . TYR A 1 84 ? 11.562 5.379 16.734 1 82.5 84 TYR A N 1
ATOM 645 C CA . TYR A 1 84 ? 12.898 5.934 16.547 1 82.5 84 TYR A CA 1
ATOM 646 C C . TYR A 1 84 ? 12.82 7.371 16.047 1 82.5 84 TYR A C 1
ATOM 648 O O . TYR A 1 84 ? 13.547 8.242 16.547 1 82.5 84 TYR A O 1
ATOM 656 N N . SER A 1 85 ? 11.961 7.598 15.164 1 76.62 85 SER A N 1
ATOM 657 C CA . SER A 1 85 ? 11.875 8.898 14.508 1 76.62 85 SER A CA 1
ATOM 658 C C . SER A 1 85 ? 11.219 9.93 15.414 1 76.62 85 SER A C 1
ATOM 660 O O . SER A 1 85 ? 11.594 11.102 15.406 1 76.62 85 SER A O 1
ATOM 662 N N . ASN A 1 86 ? 10.227 9.516 16.125 1 73.88 86 ASN A N 1
ATOM 663 C CA . ASN A 1 86 ? 9.594 10.43 17.062 1 73.88 86 ASN A CA 1
ATOM 664 C C . ASN A 1 86 ? 10.609 11.008 18.047 1 73.88 86 ASN A C 1
ATOM 666 O O . ASN A 1 86 ? 10.469 12.148 18.5 1 73.88 86 ASN A O 1
ATOM 670 N N . LEU A 1 87 ? 11.602 10.305 18.156 1 66.19 87 LEU A N 1
ATOM 671 C CA . LEU A 1 87 ? 12.648 10.75 19.062 1 66.19 87 LEU A CA 1
ATOM 672 C C . LEU A 1 87 ? 13.562 11.773 18.375 1 66.19 87 LEU A C 1
ATOM 674 O O . LEU A 1 87 ? 14.164 12.609 19.047 1 66.19 87 LEU A O 1
ATOM 678 N N . ARG A 1 88 ? 13.531 11.844 17.125 1 68.94 88 ARG A N 1
ATOM 679 C CA . ARG A 1 88 ? 14.531 12.641 16.422 1 68.94 88 ARG A CA 1
ATOM 680 C C . ARG A 1 88 ? 13.875 13.719 15.57 1 68.94 88 ARG A C 1
ATOM 682 O O . ARG A 1 88 ? 14.469 14.773 15.336 1 68.94 88 ARG A O 1
ATOM 689 N N . LEU A 1 89 ? 12.734 13.508 15 1 65.69 89 LEU A N 1
ATOM 690 C CA . LEU A 1 89 ? 12.141 14.375 13.984 1 65.69 89 LEU A CA 1
ATOM 691 C C . LEU A 1 89 ? 11.352 15.508 14.633 1 65.69 89 LEU A C 1
ATOM 693 O O . LEU A 1 89 ? 11.086 16.531 13.992 1 65.69 89 LEU A O 1
ATOM 697 N N . GLY A 1 90 ? 10.883 15.453 15.844 1 59.31 90 GLY A N 1
ATOM 698 C CA . GLY A 1 90 ? 10.062 16.469 16.5 1 59.31 90 GLY A CA 1
ATOM 699 C C . GLY A 1 90 ? 10.703 17.844 16.484 1 59.31 90 GLY A C 1
ATOM 700 O O . GLY A 1 90 ? 10.008 18.859 16.312 1 59.31 90 GLY A O 1
ATOM 701 N N . LYS A 1 91 ? 11.789 18.062 16.922 1 62.44 91 LYS A N 1
ATOM 702 C CA . LYS A 1 91 ? 12.359 19.391 17.188 1 62.44 91 LYS A CA 1
ATOM 703 C C . LYS A 1 91 ? 13.609 19.625 16.328 1 62.44 91 LYS A C 1
ATOM 705 O O . LYS A 1 91 ? 14.492 20.391 16.719 1 62.44 91 LYS A O 1
ATOM 710 N N . THR A 1 92 ? 13.445 19.109 15.125 1 71.38 92 THR A N 1
ATOM 711 C CA . THR A 1 92 ? 14.719 19.172 14.422 1 71.38 92 THR A CA 1
ATOM 712 C C . THR A 1 92 ? 14.656 20.172 13.281 1 71.38 92 THR A C 1
ATOM 714 O O . THR A 1 92 ? 13.57 20.609 12.875 1 71.38 92 THR A O 1
ATOM 717 N N . THR A 1 93 ? 15.812 20.688 12.922 1 80.06 93 THR A N 1
ATOM 718 C CA . THR A 1 93 ? 15.961 21.547 11.75 1 80.06 93 THR A CA 1
ATOM 719 C C . THR A 1 93 ? 15.547 20.797 10.484 1 80.06 93 THR A C 1
ATOM 721 O O . THR A 1 93 ? 15.438 19.578 10.484 1 80.06 93 THR A O 1
ATOM 724 N N . GLU A 1 94 ? 15.203 21.531 9.5 1 82.88 94 GLU A N 1
ATOM 725 C CA . GLU A 1 94 ? 14.844 20.938 8.211 1 82.88 94 GLU A CA 1
ATOM 726 C C . GLU A 1 94 ? 15.938 20 7.711 1 82.88 94 GLU A C 1
ATOM 728 O O . GLU A 1 94 ? 15.641 18.969 7.109 1 82.88 94 GLU A O 1
ATOM 733 N N . GLU A 1 95 ? 17.156 20.422 7.945 1 84.75 95 GLU A N 1
ATOM 734 C CA . GLU A 1 95 ? 18.281 19.594 7.504 1 84.75 95 GLU A CA 1
ATOM 735 C C . GLU A 1 95 ? 18.328 18.281 8.273 1 84.75 95 GLU A C 1
ATOM 737 O O . GLU A 1 95 ? 18.531 17.219 7.68 1 84.75 95 GLU A O 1
ATOM 742 N N . SER A 1 96 ? 18.203 18.391 9.531 1 87 96 SER A N 1
ATOM 743 C CA . SER A 1 96 ? 18.219 17.188 10.359 1 87 96 SER A CA 1
ATOM 744 C C . SER A 1 96 ? 17.047 16.266 10.023 1 87 96 SER A C 1
ATOM 746 O O . SER A 1 96 ? 17.203 15.039 10.031 1 87 96 SER A O 1
ATOM 748 N N . TYR A 1 97 ? 15.938 16.875 9.711 1 87.75 97 TYR A N 1
ATOM 749 C CA . TYR A 1 97 ? 14.766 16.125 9.297 1 87.75 97 TYR A CA 1
ATOM 750 C C . TYR A 1 97 ? 15.047 15.359 8 1 87.75 97 TYR A C 1
ATOM 752 O O . TYR A 1 97 ? 14.773 14.164 7.902 1 87.75 97 TYR A O 1
ATOM 760 N N . ALA A 1 98 ? 15.625 16.062 7.082 1 88.94 98 ALA A N 1
ATOM 761 C CA . ALA A 1 98 ? 15.93 15.469 5.781 1 88.94 98 ALA A CA 1
ATOM 762 C C . ALA A 1 98 ? 16.922 14.312 5.93 1 88.94 98 ALA A C 1
ATOM 764 O O . ALA A 1 98 ? 16.75 13.266 5.297 1 88.94 98 ALA A O 1
ATOM 765 N N . ARG A 1 99 ? 17.891 14.484 6.766 1 90.69 99 ARG A N 1
ATOM 766 C CA . ARG A 1 99 ? 18.906 13.469 6.984 1 90.69 99 ARG A CA 1
ATOM 767 C C . ARG A 1 99 ? 18.312 12.219 7.621 1 90.69 99 ARG A C 1
ATOM 769 O O . ARG A 1 99 ? 18.609 11.102 7.195 1 90.69 99 ARG A O 1
ATOM 776 N N . THR A 1 100 ? 17.484 12.445 8.562 1 90.69 100 THR A N 1
ATOM 777 C CA . THR A 1 100 ? 16.875 11.32 9.258 1 90.69 100 THR A CA 1
ATOM 778 C C . THR A 1 100 ? 15.938 10.555 8.328 1 90.69 100 THR A C 1
ATOM 780 O O . THR A 1 100 ? 15.969 9.32 8.281 1 90.69 100 THR A O 1
ATOM 783 N N . LEU A 1 101 ? 15.133 11.289 7.645 1 91.38 101 LEU A N 1
ATOM 784 C CA . LEU A 1 101 ? 14.188 10.656 6.738 1 91.38 101 LEU A CA 1
ATOM 785 C C . LEU A 1 101 ? 14.914 9.875 5.648 1 91.38 101 LEU A C 1
ATOM 787 O O . LEU A 1 101 ? 14.555 8.734 5.344 1 91.38 101 LEU A O 1
ATOM 791 N N . SER A 1 102 ? 15.922 10.492 5.105 1 92.62 102 SER A N 1
ATOM 792 C CA . SER A 1 102 ? 16.703 9.82 4.074 1 92.62 102 SER A CA 1
ATOM 793 C C . SER A 1 102 ? 17.375 8.562 4.621 1 92.62 102 SER A C 1
ATOM 795 O O . SER A 1 102 ? 17.469 7.551 3.926 1 92.62 102 SER A O 1
ATOM 797 N N . LEU A 1 103 ? 17.875 8.633 5.77 1 93.75 103 LEU A N 1
ATOM 798 C CA . LEU A 1 103 ? 18.484 7.473 6.414 1 93.75 103 LEU A CA 1
ATOM 799 C C . LEU A 1 103 ? 17.484 6.324 6.535 1 93.75 103 LEU A C 1
ATOM 801 O O . LEU A 1 103 ? 17.797 5.188 6.18 1 93.75 103 LEU A O 1
ATOM 805 N N . VAL A 1 104 ? 16.328 6.59 6.992 1 92.94 104 VAL A N 1
ATOM 806 C CA . VAL A 1 104 ? 15.32 5.555 7.199 1 92.94 104 VAL A CA 1
ATOM 807 C C . VAL A 1 104 ? 14.875 4.988 5.855 1 92.94 104 VAL A C 1
ATOM 809 O O . VAL A 1 104 ? 14.672 3.779 5.719 1 92.94 104 VAL A O 1
ATOM 812 N N . ILE A 1 105 ? 14.734 5.852 4.887 1 94 105 ILE A N 1
ATOM 813 C CA . ILE A 1 105 ? 14.398 5.391 3.543 1 94 105 ILE A CA 1
ATOM 814 C C . ILE A 1 105 ? 15.477 4.438 3.037 1 94 105 ILE A C 1
ATOM 816 O O . ILE A 1 105 ? 15.172 3.35 2.543 1 94 105 ILE A O 1
ATOM 820 N N . SER A 1 106 ? 16.672 4.879 3.227 1 96.19 106 SER A N 1
ATOM 821 C CA . SER A 1 106 ? 17.797 4.078 2.764 1 96.19 106 SER A CA 1
ATOM 822 C C . SER A 1 106 ? 17.844 2.725 3.465 1 96.19 106 SER A C 1
ATOM 824 O O . SER A 1 10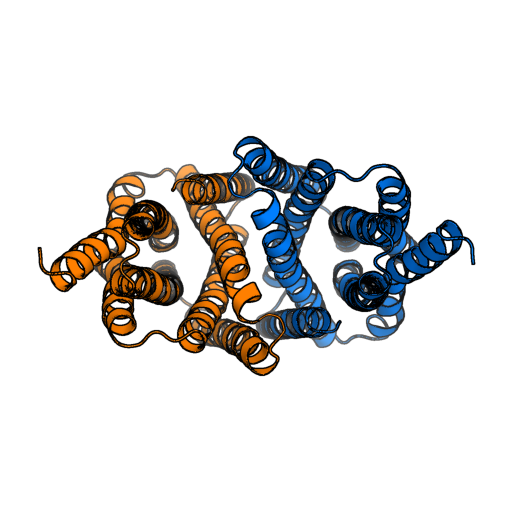6 ? 18.172 1.711 2.848 1 96.19 106 SER A O 1
ATOM 826 N N . LEU A 1 107 ? 17.547 2.701 4.676 1 95.25 107 LEU A N 1
ATOM 827 C CA . LEU A 1 107 ? 17.531 1.447 5.422 1 95.25 107 LEU A CA 1
ATOM 828 C C . LEU A 1 107 ? 16.406 0.541 4.922 1 95.25 107 LEU A C 1
ATOM 830 O O . LEU A 1 107 ? 16.625 -0.654 4.707 1 95.25 107 LEU A O 1
ATOM 834 N N . GLY A 1 108 ? 15.25 1.099 4.777 1 93.88 108 GLY A N 1
ATOM 835 C CA . GLY A 1 108 ? 14.141 0.325 4.254 1 93.88 108 GLY A CA 1
ATOM 836 C C . GLY A 1 108 ? 14.406 -0.25 2.877 1 93.88 108 GLY A C 1
ATOM 837 O O . GLY A 1 108 ? 14.227 -1.448 2.652 1 93.88 108 GLY A O 1
ATOM 838 N N . ILE A 1 109 ? 14.805 0.599 1.998 1 94.62 109 ILE A N 1
ATOM 839 C CA . ILE A 1 109 ? 15.133 0.192 0.636 1 94.62 109 ILE A CA 1
ATOM 840 C C . ILE A 1 109 ? 16.281 -0.809 0.66 1 94.62 109 ILE A C 1
ATOM 842 O O . ILE A 1 109 ? 16.297 -1.774 -0.108 1 94.62 109 ILE A O 1
ATOM 846 N N . GLY A 1 110 ? 17.266 -0.536 1.535 1 96.56 110 GLY A N 1
ATOM 847 C CA . GLY A 1 110 ? 18.391 -1.451 1.668 1 96.56 110 GLY A CA 1
ATOM 848 C C . GLY A 1 110 ? 17.969 -2.857 2.047 1 96.56 110 GLY A C 1
ATOM 849 O O . GLY A 1 110 ? 18.5 -3.834 1.514 1 96.56 110 GLY A O 1
ATOM 850 N N . LEU A 1 111 ? 17.094 -2.967 2.975 1 94.94 111 LEU A N 1
ATOM 851 C CA . LEU A 1 111 ? 16.594 -4.273 3.381 1 94.94 111 LEU A CA 1
ATOM 852 C C . LEU A 1 111 ? 15.93 -4.992 2.209 1 94.94 111 LEU A C 1
ATOM 854 O O . LEU A 1 111 ? 16.125 -6.191 2.018 1 94.94 111 LEU A O 1
ATOM 858 N N . GLN A 1 112 ? 15.156 -4.312 1.473 1 94.25 112 GLN A N 1
ATOM 859 C CA . GLN A 1 112 ? 14.516 -4.891 0.298 1 94.25 112 GLN A CA 1
ATOM 860 C C . GLN A 1 112 ? 15.539 -5.262 -0.767 1 94.25 112 GLN A C 1
ATOM 862 O O . GLN A 1 112 ? 15.414 -6.301 -1.42 1 94.25 112 GLN A O 1
ATOM 867 N N . ASN A 1 113 ? 16.531 -4.375 -0.932 1 96.19 113 ASN A N 1
ATOM 868 C CA . ASN A 1 113 ? 17.594 -4.664 -1.896 1 96.19 113 ASN A CA 1
ATOM 869 C C . ASN A 1 113 ? 18.391 -5.898 -1.493 1 96.19 113 ASN A C 1
ATOM 871 O O . ASN A 1 113 ? 18.891 -6.625 -2.352 1 96.19 113 ASN A O 1
ATOM 875 N N . PHE A 1 114 ? 18.516 -6.109 -0.217 1 95.81 114 PHE A N 1
ATOM 876 C CA . PHE A 1 114 ? 19.125 -7.344 0.25 1 95.81 114 PHE A CA 1
ATOM 877 C C . PHE A 1 114 ? 18.406 -8.555 -0.321 1 95.81 114 PHE A C 1
ATOM 879 O O . PHE A 1 114 ? 19.031 -9.492 -0.82 1 95.81 114 PHE A O 1
ATOM 886 N N . THR A 1 115 ? 17.109 -8.555 -0.296 1 94.12 115 THR A N 1
ATOM 887 C CA . THR A 1 115 ? 16.312 -9.672 -0.785 1 94.12 115 THR A CA 1
ATOM 888 C C . THR A 1 115 ? 16.406 -9.781 -2.305 1 94.12 115 THR A C 1
ATOM 890 O O . THR A 1 115 ? 16.359 -10.883 -2.857 1 94.12 115 THR A O 1
ATOM 893 N N . GLU A 1 116 ? 16.484 -8.672 -2.975 1 93.31 116 GLU A N 1
ATOM 894 C CA . GLU A 1 116 ? 16.75 -8.711 -4.41 1 93.31 116 GLU A CA 1
ATOM 895 C C . GLU A 1 116 ? 18.062 -9.414 -4.711 1 93.31 116 GLU A C 1
ATOM 897 O O . GLU A 1 116 ? 18.156 -10.172 -5.68 1 93.31 116 GLU A O 1
ATOM 902 N N . GLY A 1 117 ? 19 -9.117 -3.871 1 94.38 117 GLY A N 1
ATOM 903 C CA . GLY A 1 117 ? 20.25 -9.844 -3.973 1 94.38 117 GLY A CA 1
ATOM 904 C C . GLY A 1 117 ? 20.094 -11.344 -3.807 1 94.38 117 GLY A C 1
ATOM 905 O O . GLY A 1 117 ? 20.672 -12.125 -4.562 1 94.38 117 GLY A O 1
ATOM 906 N N . LEU A 1 118 ? 19.328 -11.711 -2.834 1 92.81 118 LEU A N 1
ATOM 907 C CA . LEU A 1 118 ? 19.078 -13.133 -2.631 1 92.81 118 LEU A CA 1
ATOM 908 C C . LEU A 1 118 ? 18.516 -13.773 -3.896 1 92.81 118 LEU A C 1
ATOM 910 O O . LEU A 1 118 ? 18.875 -14.898 -4.246 1 92.81 118 LEU A O 1
ATOM 914 N N . ALA A 1 119 ? 17.594 -13.07 -4.52 1 89.62 119 ALA A N 1
ATOM 915 C CA . ALA A 1 119 ? 16.969 -13.57 -5.738 1 89.62 119 ALA A CA 1
ATOM 916 C C . ALA A 1 119 ? 18 -13.75 -6.852 1 89.62 119 ALA A C 1
ATOM 918 O O . ALA A 1 119 ? 17.969 -14.75 -7.574 1 89.62 119 ALA A O 1
ATOM 919 N N . ILE A 1 120 ? 18.906 -12.805 -6.988 1 90.88 120 ILE A N 1
ATOM 920 C CA . ILE A 1 120 ? 19.938 -12.859 -8.023 1 90.88 120 ILE A CA 1
ATOM 921 C C . ILE A 1 120 ? 20.875 -14.039 -7.758 1 90.88 120 ILE A C 1
ATOM 923 O O . ILE A 1 120 ? 21.094 -14.875 -8.641 1 90.88 120 ILE A O 1
ATOM 927 N N . GLY A 1 121 ? 21.375 -14.07 -6.586 1 90.44 121 GLY A N 1
ATOM 928 C CA . GLY A 1 121 ? 22.297 -15.133 -6.23 1 90.44 121 GLY A CA 1
ATOM 929 C C . GLY A 1 121 ? 21.688 -16.516 -6.336 1 90.44 121 GLY A C 1
ATOM 930 O O . GLY A 1 121 ? 22.312 -17.438 -6.875 1 90.44 121 GLY A O 1
ATOM 931 N N . GLY A 1 122 ? 20.516 -16.656 -5.801 1 87.31 122 GLY A N 1
ATOM 932 C CA . GLY A 1 122 ? 19.812 -17.922 -5.871 1 87.31 122 GLY A CA 1
ATOM 933 C C . GLY A 1 122 ? 19.547 -18.375 -7.293 1 87.31 122 GLY A C 1
ATOM 934 O O . GLY A 1 122 ? 19.688 -19.562 -7.613 1 87.31 122 GLY A O 1
ATOM 935 N N . SER A 1 123 ? 19.062 -17.422 -8.117 1 85.62 123 SER A N 1
ATOM 936 C CA . SER A 1 123 ? 18.75 -17.75 -9.5 1 85.62 123 SER A CA 1
ATOM 937 C C . SER A 1 123 ? 20.016 -18.156 -10.266 1 85.62 123 SER A C 1
ATOM 939 O O . SER A 1 123 ? 19.969 -19.062 -11.102 1 85.62 123 SER A O 1
ATOM 941 N N . LEU A 1 124 ? 21.094 -17.531 -10.008 1 85.44 124 LEU A N 1
ATOM 942 C CA . LEU A 1 124 ? 22.344 -17.844 -10.695 1 85.44 124 LEU A CA 1
ATOM 943 C C . LEU A 1 124 ? 22.875 -19.203 -10.25 1 85.44 124 LEU A C 1
ATOM 945 O O . LEU A 1 124 ? 23.375 -19.969 -11.062 1 85.44 124 LEU A O 1
ATOM 949 N N . ARG A 1 125 ? 22.75 -19.406 -9.047 1 83.31 125 ARG A N 1
ATOM 950 C CA . ARG A 1 125 ? 23.234 -20.672 -8.5 1 83.31 125 ARG A CA 1
ATOM 951 C C . ARG A 1 125 ? 22.562 -21.859 -9.18 1 83.31 125 ARG A C 1
ATOM 953 O O . ARG A 1 125 ? 23.203 -22.859 -9.477 1 83.31 125 ARG A O 1
ATOM 960 N N . ILE A 1 126 ? 21.328 -21.703 -9.414 1 82.06 126 ILE A N 1
ATOM 961 C CA . ILE A 1 126 ? 20.578 -22.844 -9.961 1 82.06 126 ILE A CA 1
ATOM 962 C C . ILE A 1 126 ? 20.656 -22.812 -11.484 1 82.06 126 ILE A C 1
ATOM 964 O O . ILE A 1 126 ? 20.016 -23.625 -12.156 1 82.06 126 ILE A O 1
ATOM 968 N N . GLY A 1 127 ? 21.453 -22.016 -12.016 1 74.12 127 GLY A N 1
ATOM 969 C CA . GLY A 1 127 ? 21.797 -22.016 -13.422 1 74.12 127 GLY A CA 1
ATOM 970 C C . GLY A 1 127 ? 20.688 -21.531 -14.32 1 74.12 127 GLY A C 1
ATOM 971 O O . GLY A 1 127 ? 20.531 -22 -15.453 1 74.12 127 GLY A O 1
ATOM 972 N N . LEU A 1 128 ? 19.891 -20.672 -13.812 1 74.56 128 LEU A N 1
ATOM 973 C CA . LEU A 1 128 ? 18.781 -20.172 -14.617 1 74.56 128 LEU A CA 1
ATOM 974 C C . LEU A 1 128 ? 19.172 -18.859 -15.289 1 74.56 128 LEU A C 1
ATOM 976 O O . LEU A 1 128 ? 18.594 -17.812 -15 1 74.56 128 LEU A O 1
ATOM 980 N N . SER A 1 129 ? 20.078 -19 -16.25 1 73.81 129 SER A N 1
ATOM 981 C CA . SER A 1 129 ? 20.578 -17.812 -16.922 1 73.81 129 SER A CA 1
ATOM 982 C C . SER A 1 129 ? 19.453 -17.047 -17.609 1 73.81 129 SER A C 1
ATOM 984 O O . SER A 1 129 ? 19.453 -15.812 -17.625 1 73.81 129 SER A O 1
ATOM 986 N N . SER A 1 130 ? 18.578 -17.797 -18.172 1 79.75 130 SER A N 1
ATOM 987 C CA . SER A 1 130 ? 17.469 -17.172 -18.906 1 79.75 130 SER A CA 1
ATOM 988 C C . SER A 1 130 ? 16.609 -16.328 -17.984 1 79.75 130 SER A C 1
ATOM 990 O O . SER A 1 130 ? 15.961 -15.375 -18.438 1 79.75 130 SER A O 1
ATOM 992 N N . VAL A 1 131 ? 16.719 -16.594 -16.734 1 81.62 131 VAL A N 1
ATOM 993 C CA . VAL A 1 131 ? 15.891 -15.883 -15.773 1 81.62 131 VAL A CA 1
ATOM 994 C C . VAL A 1 131 ? 16.688 -14.75 -15.141 1 81.62 131 VAL A C 1
ATOM 996 O O . VAL A 1 131 ? 16.141 -13.688 -14.836 1 81.62 131 VAL A O 1
ATOM 999 N N . VAL A 1 132 ? 17.953 -14.922 -15.094 1 85.19 132 VAL A N 1
ATOM 1000 C CA . VAL A 1 132 ? 18.812 -14.016 -14.344 1 85.19 132 VAL A CA 1
ATOM 1001 C C . VAL A 1 132 ? 18.953 -12.688 -15.094 1 85.19 132 VAL A C 1
ATOM 1003 O O . VAL A 1 132 ? 18.875 -11.617 -14.484 1 85.19 132 VAL A O 1
ATOM 1006 N N . ILE A 1 133 ? 19.047 -12.75 -16.344 1 86.19 133 ILE A N 1
ATOM 1007 C CA . ILE A 1 133 ? 19.312 -11.539 -17.125 1 86.19 133 ILE A CA 1
ATOM 1008 C C . ILE A 1 133 ? 18.094 -10.617 -17.062 1 86.19 133 ILE A C 1
ATOM 1010 O O . ILE A 1 133 ? 18.203 -9.438 -16.734 1 86.19 133 ILE A O 1
ATOM 1014 N N . PRO A 1 134 ? 16.938 -11.164 -17.375 1 87.56 134 PRO A N 1
ATOM 1015 C CA . PRO A 1 134 ? 15.766 -10.289 -17.219 1 87.56 134 PRO A CA 1
ATOM 1016 C C . PRO A 1 134 ? 15.586 -9.789 -15.797 1 87.56 134 PRO A C 1
ATOM 1018 O O . PRO A 1 134 ? 15.164 -8.648 -15.586 1 87.56 134 PRO A O 1
ATOM 1021 N N . LEU A 1 135 ? 15.867 -10.586 -14.922 1 89.69 135 LEU A N 1
ATOM 1022 C CA . LEU A 1 135 ? 15.758 -10.219 -13.516 1 89.69 135 LEU A CA 1
ATOM 1023 C C . LEU A 1 135 ? 16.703 -9.062 -13.188 1 89.69 135 LEU A C 1
ATOM 1025 O O . LEU A 1 135 ? 16.281 -8.062 -12.594 1 89.69 135 LEU A O 1
ATOM 1029 N N . VAL A 1 136 ? 17.906 -9.195 -13.586 1 92.06 136 VAL A N 1
ATOM 1030 C CA . VAL A 1 136 ? 18.938 -8.18 -13.32 1 92.06 136 VAL A CA 1
ATOM 1031 C C . VAL A 1 136 ? 18.562 -6.883 -14.031 1 92.06 136 VAL A C 1
ATOM 1033 O O . VAL A 1 136 ? 18.703 -5.797 -13.461 1 92.06 136 VAL A O 1
ATOM 1036 N N . THR A 1 137 ? 18.125 -6.984 -15.203 1 90.88 137 THR A N 1
ATOM 1037 C CA . THR A 1 137 ? 17.719 -5.805 -15.953 1 90.88 137 THR A CA 1
ATOM 1038 C C . THR A 1 137 ? 16.562 -5.09 -15.258 1 90.88 137 THR A C 1
ATOM 1040 O O . THR A 1 137 ? 16.609 -3.873 -15.062 1 90.88 137 THR A O 1
ATOM 1043 N N . GLY A 1 138 ? 15.602 -5.852 -14.93 1 90.88 138 GLY A N 1
ATOM 1044 C CA . GLY A 1 138 ? 14.469 -5.277 -14.227 1 90.88 138 GLY A CA 1
ATOM 1045 C C . GLY A 1 138 ? 14.844 -4.629 -12.914 1 90.88 138 GLY A C 1
ATOM 1046 O O . GLY A 1 138 ? 14.414 -3.512 -12.617 1 90.88 138 GLY A O 1
ATOM 1047 N N . LEU A 1 139 ? 15.656 -5.328 -12.18 1 93.62 139 LEU A N 1
ATOM 1048 C CA . LEU A 1 139 ? 16.062 -4.84 -10.867 1 93.62 139 LEU A CA 1
ATOM 1049 C C . LEU A 1 139 ? 16.938 -3.596 -11 1 93.62 139 LEU A C 1
ATOM 1051 O O . LEU A 1 139 ? 16.875 -2.703 -10.156 1 93.62 139 LEU A O 1
ATOM 1055 N N . THR A 1 140 ? 17.719 -3.537 -12.016 1 93.88 140 THR A N 1
ATOM 1056 C CA . THR A 1 140 ? 18.547 -2.361 -12.266 1 93.88 140 THR A CA 1
ATOM 1057 C C . THR A 1 140 ? 17.672 -1.124 -12.469 1 93.88 140 THR A C 1
ATOM 1059 O O . THR A 1 140 ? 17.906 -0.086 -11.852 1 93.88 140 THR A O 1
ATOM 1062 N N . LEU A 1 141 ? 16.719 -1.246 -13.242 1 91.81 141 LEU A N 1
ATOM 1063 C CA . LEU A 1 141 ? 15.82 -0.126 -13.523 1 91.81 141 LEU A CA 1
ATOM 1064 C C . LEU A 1 141 ? 15.023 0.252 -12.281 1 91.81 141 LEU A C 1
ATOM 1066 O O . LEU A 1 141 ? 14.805 1.437 -12.016 1 91.81 141 LEU A O 1
ATOM 1070 N N . GLN A 1 142 ? 14.625 -0.725 -11.625 1 91.5 142 GLN A N 1
ATOM 1071 C CA . GLN A 1 142 ? 13.883 -0.474 -10.398 1 91.5 142 GLN A CA 1
ATOM 1072 C C . GLN A 1 142 ? 14.742 0.28 -9.383 1 91.5 142 GLN A C 1
ATOM 1074 O O . GLN A 1 142 ? 14.266 1.211 -8.727 1 91.5 142 GLN A O 1
ATOM 1079 N N . ASN A 1 143 ? 15.984 -0.108 -9.266 1 93.31 143 ASN A N 1
ATOM 1080 C CA . ASN A 1 143 ? 16.891 0.544 -8.328 1 93.31 143 ASN A CA 1
ATOM 1081 C C . ASN A 1 143 ? 17.141 2 -8.711 1 93.31 143 ASN A C 1
ATOM 1083 O O . ASN A 1 143 ? 17.328 2.852 -7.84 1 93.31 143 ASN A O 1
ATOM 1087 N N . VAL A 1 144 ? 17.109 2.26 -9.93 1 91.38 144 VAL A N 1
ATOM 1088 C CA . VAL A 1 144 ? 17.219 3.645 -10.375 1 91.38 144 VAL A CA 1
ATOM 1089 C C . VAL A 1 144 ? 16.078 4.477 -9.797 1 91.38 144 VAL A C 1
ATOM 1091 O O . VAL A 1 144 ? 16.297 5.551 -9.242 1 91.38 144 VAL A O 1
ATOM 1094 N N . THR A 1 145 ? 14.898 3.926 -9.891 1 90.5 145 THR A N 1
ATOM 1095 C CA . THR A 1 145 ? 13.734 4.656 -9.398 1 90.5 145 THR A CA 1
ATOM 1096 C C . THR A 1 145 ? 13.789 4.793 -7.875 1 90.5 145 THR A C 1
ATOM 1098 O O . THR A 1 145 ? 13.297 5.773 -7.316 1 90.5 145 THR A O 1
ATOM 1101 N N . GLU A 1 146 ? 14.469 3.926 -7.242 1 92.69 146 GLU A N 1
ATOM 1102 C CA . GLU A 1 146 ? 14.523 3.908 -5.781 1 92.69 146 GLU A CA 1
ATOM 1103 C C . GLU A 1 146 ? 15.445 5 -5.254 1 92.69 146 GLU A C 1
ATOM 1105 O O . GLU A 1 146 ? 15.383 5.359 -4.074 1 92.69 146 GLU A O 1
ATOM 1110 N N . GLY A 1 147 ? 16.25 5.48 -6.121 1 92.38 147 GLY A N 1
ATOM 1111 C CA . GLY A 1 147 ? 17.094 6.602 -5.734 1 92.38 147 GLY A CA 1
ATOM 1112 C C . GLY A 1 147 ? 16.312 7.875 -5.473 1 92.38 147 GLY A C 1
ATOM 1113 O O . GLY A 1 147 ? 16.734 8.711 -4.672 1 92.38 147 GLY A O 1
ATOM 1114 N N . PHE A 1 148 ? 15.203 7.977 -6.027 1 89.94 148 PHE A N 1
ATOM 1115 C CA . PHE A 1 148 ? 14.406 9.195 -5.934 1 89.94 148 PHE A CA 1
ATOM 1116 C C . PHE A 1 148 ? 13.883 9.398 -4.516 1 89.94 148 PHE A C 1
ATOM 1118 O O . PHE A 1 148 ? 14.055 10.469 -3.936 1 89.94 148 PHE A O 1
ATOM 1125 N N . PRO A 1 149 ? 13.328 8.383 -3.967 1 92.81 149 PRO A N 1
ATOM 1126 C CA . PRO A 1 149 ? 12.844 8.555 -2.596 1 92.81 149 PRO A CA 1
ATOM 1127 C C . PRO A 1 149 ? 13.961 8.906 -1.615 1 92.81 149 PRO A C 1
ATOM 1129 O O . PRO A 1 149 ? 13.727 9.648 -0.653 1 92.81 149 PRO A O 1
ATOM 1132 N N . ILE A 1 150 ? 15.156 8.438 -1.835 1 92.75 150 ILE A N 1
ATOM 1133 C CA . ILE A 1 150 ? 16.281 8.695 -0.95 1 92.75 150 ILE A CA 1
ATOM 1134 C C . ILE A 1 150 ? 16.703 10.156 -1.063 1 92.75 150 ILE A C 1
ATOM 1136 O O . ILE A 1 150 ? 17.078 10.781 -0.068 1 92.75 150 ILE A O 1
ATOM 1140 N N . LEU A 1 151 ? 16.578 10.672 -2.18 1 90.56 151 LEU A N 1
ATOM 1141 C CA . LEU A 1 151 ? 17 12.039 -2.484 1 90.56 151 LEU A CA 1
ATOM 1142 C C . LEU A 1 151 ? 15.914 13.031 -2.092 1 90.56 151 LEU A C 1
ATOM 1144 O O . LEU A 1 151 ? 16.219 14.172 -1.722 1 90.56 151 LEU A O 1
ATOM 1148 N N . SER A 1 152 ? 14.664 12.688 -2.104 1 88.81 152 SER A N 1
ATOM 1149 C CA . SER A 1 152 ? 13.5 13.57 -2.092 1 88.81 152 SER A CA 1
ATOM 1150 C C . SER A 1 152 ? 13.453 14.406 -0.817 1 88.81 152 SER A C 1
ATOM 1152 O O . SER A 1 152 ? 13.078 15.578 -0.854 1 88.81 152 SER A O 1
ATOM 1154 N N . PRO A 1 153 ? 13.898 13.875 0.312 1 86.75 153 PRO A N 1
ATOM 1155 C CA . PRO A 1 153 ? 13.828 14.703 1.521 1 86.75 153 PRO A CA 1
ATOM 1156 C C . PRO A 1 153 ? 14.734 15.93 1.454 1 86.75 153 PRO A C 1
ATOM 1158 O O . PRO A 1 153 ? 14.461 16.938 2.117 1 86.75 153 PRO A O 1
ATOM 1161 N N . PHE A 1 154 ? 15.758 15.852 0.66 1 87.25 154 PHE A N 1
ATOM 1162 C CA . PHE A 1 154 ? 16.719 16.938 0.588 1 87.25 154 PHE A CA 1
ATOM 1163 C C . PHE A 1 154 ? 16.25 18.031 -0.373 1 87.25 154 PHE A C 1
ATOM 1165 O O . PHE A 1 154 ? 16.766 19.141 -0.358 1 87.25 154 PHE A O 1
ATOM 1172 N N . LEU A 1 155 ? 15.336 17.719 -1.174 1 83.25 155 LEU A N 1
ATOM 1173 C CA . LEU A 1 155 ? 14.859 18.688 -2.156 1 83.25 155 LEU A CA 1
ATOM 1174 C C . LEU A 1 155 ? 14.172 19.859 -1.471 1 83.25 155 LEU A C 1
ATOM 1176 O O . LEU A 1 155 ? 14.297 21 -1.922 1 83.25 155 LEU A O 1
ATOM 1180 N N . ARG A 1 156 ? 13.617 19.594 -0.388 1 75.5 156 ARG A N 1
ATOM 1181 C CA . ARG A 1 156 ? 12.867 20.641 0.324 1 75.5 156 ARG A CA 1
ATOM 1182 C C . ARG A 1 156 ? 13.812 21.562 1.074 1 75.5 156 ARG A C 1
ATOM 1184 O O . ARG A 1 156 ? 13.555 22.766 1.176 1 75.5 156 ARG A O 1
ATOM 1191 N N . SER A 1 157 ? 14.812 21.016 1.625 1 74.06 157 SER A N 1
ATOM 1192 C CA . SER A 1 157 ? 15.727 21.828 2.426 1 74.06 157 SER A CA 1
ATOM 1193 C C . SER A 1 157 ? 16.578 22.734 1.547 1 74.06 157 SER A C 1
ATOM 1195 O O . SER A 1 157 ? 17.078 23.766 2.012 1 74.06 157 SER A O 1
ATOM 1197 N N . GLY A 1 158 ? 16.688 22.453 0.379 1 72.56 158 GLY A N 1
ATOM 1198 C CA . GLY A 1 158 ? 17.516 23.203 -0.541 1 72.56 158 GLY A CA 1
ATOM 1199 C C . GLY A 1 158 ? 19 23 -0.312 1 72.56 158 GLY A C 1
ATOM 1200 O O . GLY A 1 158 ? 19.828 23.594 -1.017 1 72.56 158 GLY A O 1
ATOM 1201 N N . LYS A 1 159 ? 19.359 22.359 0.728 1 76.19 159 LYS A N 1
ATOM 1202 C CA . LYS A 1 159 ? 20.75 22.094 1.044 1 76.19 159 LYS A CA 1
ATOM 1203 C C . LYS A 1 159 ? 21.047 20.594 1.011 1 76.19 159 LYS A C 1
ATOM 1205 O O . LYS A 1 159 ? 20.656 19.859 1.924 1 76.19 159 LYS A O 1
ATOM 1210 N N . VAL A 1 160 ? 21.609 20.25 -0.138 1 76.88 160 VAL A N 1
ATOM 1211 C CA . VAL A 1 160 ? 21.922 18.828 -0.264 1 76.88 160 VAL A CA 1
ATOM 1212 C C . VAL A 1 160 ? 23.375 18.578 0.107 1 76.88 160 VAL A C 1
ATOM 1214 O O . VAL A 1 160 ? 24.281 19.203 -0.46 1 76.88 160 VAL A O 1
ATOM 1217 N N . ASN A 1 161 ? 23.562 17.875 1.199 1 83.69 161 ASN A N 1
ATOM 1218 C CA . ASN A 1 161 ? 24.891 17.344 1.484 1 83.69 161 ASN A CA 1
ATOM 1219 C C . ASN A 1 161 ? 25.203 16.125 0.634 1 83.69 161 ASN A C 1
ATOM 1221 O O . ASN A 1 161 ? 24.781 15.008 0.955 1 83.69 161 ASN A O 1
ATOM 1225 N N . TYR A 1 162 ? 26 16.281 -0.367 1 85.44 162 TYR A N 1
ATOM 1226 C CA . TYR A 1 162 ? 26.234 15.242 -1.37 1 85.44 162 TYR A CA 1
ATOM 1227 C C . TYR A 1 162 ? 26.984 14.055 -0.77 1 85.44 162 TYR A C 1
ATOM 1229 O O . TYR A 1 162 ? 26.75 12.906 -1.166 1 85.44 162 TYR A O 1
ATOM 1237 N N . SER A 1 163 ? 27.859 14.359 0.107 1 90.38 163 SER A N 1
ATOM 1238 C CA . SER A 1 163 ? 28.578 13.266 0.755 1 90.38 163 SER A CA 1
ATOM 1239 C C . SER A 1 163 ? 27.625 12.375 1.546 1 90.38 163 SER A C 1
ATOM 1241 O O . SER A 1 163 ? 27.734 11.148 1.515 1 90.38 163 SER A O 1
ATOM 1243 N N . TYR A 1 164 ? 26.75 12.977 2.184 1 92.81 164 TYR A N 1
ATOM 1244 C CA . TYR A 1 164 ? 25.766 12.211 2.943 1 92.81 164 TYR A CA 1
ATOM 1245 C C . TYR A 1 164 ? 24.828 11.445 2.014 1 92.81 164 TYR A C 1
ATOM 1247 O O . TYR A 1 164 ? 24.562 10.266 2.236 1 92.81 164 TYR A O 1
ATOM 1255 N N . LEU A 1 165 ? 24.406 12.148 1.03 1 91.06 165 LEU A N 1
ATOM 1256 C CA . LEU A 1 165 ? 23.531 11.492 0.062 1 91.06 165 LEU A CA 1
ATOM 1257 C C . LEU A 1 165 ? 24.234 10.281 -0.563 1 91.06 165 LEU A C 1
ATOM 1259 O O . LEU A 1 165 ? 23.609 9.234 -0.747 1 91.06 165 LEU A O 1
ATOM 1263 N N . PHE A 1 166 ? 25.453 10.492 -0.874 1 93 166 PHE A N 1
ATOM 1264 C CA . PHE A 1 166 ? 26.25 9.398 -1.418 1 93 166 PHE A CA 1
ATOM 1265 C C . PHE A 1 166 ? 26.281 8.219 -0.455 1 93 166 PHE A C 1
ATOM 1267 O O . PHE A 1 166 ? 26.094 7.07 -0.868 1 93 166 PHE A O 1
ATOM 1274 N N . ALA A 1 167 ? 26.469 8.453 0.726 1 95.69 167 ALA A N 1
ATOM 1275 C CA . ALA A 1 167 ? 26.469 7.41 1.752 1 95.69 167 ALA A CA 1
ATOM 1276 C C . ALA A 1 167 ? 25.125 6.715 1.843 1 95.69 167 ALA A C 1
ATOM 1278 O O . ALA A 1 167 ? 25.047 5.508 2.084 1 95.69 167 ALA A O 1
ATOM 1279 N N . MET A 1 168 ? 24.062 7.488 1.693 1 95.25 168 MET A N 1
ATOM 1280 C CA . MET A 1 168 ? 22.719 6.918 1.734 1 95.25 168 MET A CA 1
ATOM 1281 C C . MET A 1 168 ? 22.5 5.984 0.551 1 95.25 168 MET A C 1
ATOM 1283 O O . MET A 1 168 ? 21.859 4.941 0.695 1 95.25 168 MET A O 1
ATOM 1287 N N . TYR A 1 169 ? 23.016 6.367 -0.585 1 95.5 169 TYR A N 1
ATOM 1288 C CA . TYR A 1 169 ? 22.906 5.5 -1.754 1 95.5 169 TYR A CA 1
ATOM 1289 C C . TYR A 1 169 ? 23.703 4.215 -1.56 1 95.5 169 TYR A C 1
ATOM 1291 O O . TYR A 1 169 ? 23.25 3.137 -1.949 1 95.5 169 TYR A O 1
ATOM 1299 N N . ILE A 1 170 ? 24.797 4.34 -0.928 1 96.62 170 ILE A N 1
ATOM 1300 C CA . ILE A 1 170 ? 25.594 3.162 -0.604 1 96.62 170 ILE A CA 1
ATOM 1301 C C . ILE A 1 170 ? 24.828 2.268 0.367 1 96.62 170 ILE A C 1
ATOM 1303 O O . ILE A 1 170 ? 24.75 1.054 0.168 1 96.62 170 ILE A O 1
ATOM 1307 N N . LEU A 1 171 ? 24.297 2.879 1.312 1 96.88 171 LEU A N 1
ATOM 1308 C CA . LEU A 1 171 ? 23.547 2.156 2.328 1 96.88 171 LEU A CA 1
ATOM 1309 C C . LEU A 1 171 ? 22.344 1.452 1.709 1 96.88 171 LEU A C 1
ATOM 1311 O O . LEU A 1 171 ? 22.016 0.321 2.08 1 96.88 171 LEU A O 1
ATOM 1315 N N . GLY A 1 172 ? 21.672 2.068 0.8 1 96.25 172 GLY A N 1
ATOM 1316 C CA . GLY A 1 172 ? 20.5 1.519 0.157 1 96.25 172 GLY A CA 1
ATOM 1317 C C . GLY A 1 172 ? 20.812 0.459 -0.879 1 96.25 172 GLY A C 1
ATOM 1318 O O . GLY A 1 172 ? 20.031 -0.466 -1.096 1 96.25 172 GLY A O 1
ATOM 1319 N N . GLY A 1 173 ? 21.969 0.619 -1.542 1 96.75 173 GLY A N 1
ATOM 1320 C CA . GLY A 1 173 ? 22.281 -0.237 -2.676 1 96.75 173 GLY A CA 1
ATOM 1321 C C . GLY A 1 173 ? 23.156 -1.418 -2.309 1 96.75 173 GLY A C 1
ATOM 1322 O O . GLY A 1 173 ? 22.969 -2.521 -2.828 1 96.75 173 GLY A O 1
ATOM 1323 N N . THR A 1 174 ? 24.016 -1.312 -1.366 1 97.19 174 THR A N 1
ATOM 1324 C CA . THR A 1 174 ? 25.047 -2.285 -1.054 1 97.19 174 THR A CA 1
ATOM 1325 C C . THR A 1 174 ? 24.438 -3.592 -0.562 1 97.19 174 THR A C 1
ATOM 1327 O O . THR A 1 174 ? 24.969 -4.672 -0.832 1 97.19 174 THR A O 1
ATOM 1330 N N . PRO A 1 175 ? 23.391 -3.549 0.127 1 97.12 175 PRO A N 1
ATOM 1331 C CA . PRO A 1 175 ? 22.812 -4.801 0.622 1 97.12 175 PRO A CA 1
ATOM 1332 C C . PRO A 1 175 ? 22.5 -5.789 -0.5 1 97.12 175 PRO A C 1
ATOM 1334 O O . PRO A 1 175 ? 22.469 -7 -0.269 1 97.12 175 PRO A O 1
ATOM 1337 N N . THR A 1 176 ? 22.219 -5.297 -1.695 1 96.25 176 THR A N 1
ATOM 1338 C CA . THR A 1 176 ? 22.016 -6.188 -2.832 1 96.25 176 THR A CA 1
ATOM 1339 C C . THR A 1 176 ? 23.219 -7.105 -3.025 1 96.25 176 THR A C 1
ATOM 1341 O O . THR A 1 176 ? 23.062 -8.297 -3.285 1 96.25 176 THR A O 1
ATOM 1344 N N . LEU A 1 177 ? 24.422 -6.527 -2.918 1 95.31 177 LEU A N 1
ATOM 1345 C CA . LEU A 1 177 ? 25.656 -7.297 -3.059 1 95.31 177 LEU A CA 1
ATOM 1346 C C . LEU A 1 177 ? 25.766 -8.344 -1.957 1 95.31 177 LEU A C 1
ATOM 1348 O O . LEU A 1 177 ? 26.109 -9.5 -2.227 1 95.31 177 LEU A O 1
ATOM 1352 N N . VAL A 1 178 ? 25.469 -7.977 -0.779 1 95.12 178 VAL A N 1
ATOM 1353 C CA . VAL A 1 178 ? 25.562 -8.859 0.377 1 95.12 178 VAL A CA 1
ATOM 1354 C C . VAL A 1 178 ? 24.562 -10 0.242 1 95.12 178 VAL A C 1
ATOM 1356 O O . VAL A 1 178 ? 24.906 -11.172 0.45 1 95.12 178 VAL A O 1
ATOM 1359 N N . GLY A 1 179 ? 23.344 -9.672 -0.119 1 95.31 179 GLY A N 1
ATOM 1360 C CA . GLY A 1 179 ? 22.312 -10.688 -0.308 1 95.31 179 GLY A CA 1
ATOM 1361 C C . GLY A 1 179 ? 22.641 -11.68 -1.404 1 95.31 179 GLY A C 1
ATOM 1362 O O . GLY A 1 179 ? 22.438 -12.883 -1.245 1 95.31 179 GLY A O 1
ATOM 1363 N N . SER A 1 180 ? 23.125 -11.141 -2.514 1 94 180 SER A N 1
ATOM 1364 C CA . SER A 1 180 ? 23.469 -12.008 -3.641 1 94 180 SER A CA 1
ATOM 1365 C C . SER A 1 180 ? 24.547 -13.008 -3.262 1 94 180 SER A C 1
ATOM 1367 O O . SER A 1 180 ? 24.453 -14.188 -3.586 1 94 180 SER A O 1
ATOM 1369 N N . MET A 1 181 ? 25.531 -12.539 -2.559 1 92.31 181 MET A N 1
ATOM 1370 C CA . MET A 1 181 ? 26.625 -13.406 -2.137 1 92.31 181 MET A CA 1
ATOM 1371 C C . MET A 1 181 ? 26.125 -14.445 -1.131 1 92.31 181 MET A C 1
ATOM 1373 O O . MET A 1 181 ? 26.516 -15.609 -1.193 1 92.31 181 MET A O 1
ATOM 1377 N N . LEU A 1 182 ? 25.312 -14.031 -0.261 1 91.38 182 LEU A N 1
ATOM 1378 C CA . LEU A 1 182 ? 24.781 -14.945 0.749 1 91.38 182 LEU A CA 1
ATOM 1379 C C . LEU A 1 182 ? 23.953 -16.047 0.102 1 91.38 182 LEU A C 1
ATOM 1381 O O . LEU A 1 182 ? 24.109 -17.219 0.454 1 91.38 182 LEU A O 1
ATOM 1385 N N . SER A 1 183 ? 23.094 -15.68 -0.792 1 88.31 183 SER A N 1
ATOM 1386 C CA . SER A 1 183 ? 22.141 -16.641 -1.363 1 88.31 183 SER A CA 1
ATOM 1387 C C . SER A 1 183 ? 22.844 -17.594 -2.322 1 88.31 183 SER A C 1
ATOM 1389 O O . SER A 1 183 ? 22.328 -18.672 -2.617 1 88.31 183 SER A O 1
ATOM 1391 N N . TYR A 1 184 ? 24 -17.172 -2.826 1 82.19 184 TYR A N 1
ATOM 1392 C CA . TYR A 1 184 ? 24.766 -18.078 -3.658 1 82.19 184 TYR A CA 1
ATOM 1393 C C . TYR A 1 184 ? 25.156 -19.328 -2.881 1 82.19 184 TYR A C 1
ATOM 1395 O O . TYR A 1 184 ? 25.25 -20.422 -3.451 1 82.19 184 TYR A O 1
ATOM 1403 N N . PHE A 1 185 ? 25.188 -19.172 -1.592 1 83.75 185 PHE A N 1
ATOM 1404 C CA . PHE A 1 185 ? 25.609 -20.312 -0.774 1 83.75 185 PHE A CA 1
ATOM 1405 C C . PHE A 1 185 ? 24.422 -20.875 0.001 1 83.75 185 PHE A C 1
ATOM 1407 O O . PHE A 1 185 ? 24.359 -22.078 0.261 1 83.75 185 PHE A O 1
ATOM 1414 N N . VAL A 1 186 ? 23.531 -20.031 0.446 1 84.94 186 VAL A N 1
ATOM 1415 C CA . VAL A 1 186 ? 22.406 -20.453 1.273 1 84.94 186 VAL A CA 1
ATOM 1416 C C . VAL A 1 186 ? 21.125 -19.75 0.822 1 84.94 186 VAL A C 1
ATOM 1418 O O . VAL A 1 186 ? 21.031 -18.516 0.887 1 84.94 186 VAL A O 1
ATOM 1421 N N . ALA A 1 187 ? 20.281 -20.609 0.223 1 75.19 187 ALA A N 1
ATOM 1422 C CA . ALA A 1 187 ? 18.984 -20.047 -0.132 1 75.19 187 ALA A CA 1
ATOM 1423 C C . ALA A 1 187 ? 17.938 -20.391 0.924 1 75.19 187 ALA A C 1
ATOM 1425 O O . ALA A 1 187 ? 17.906 -21.5 1.44 1 75.19 187 ALA A O 1
ATOM 1426 N N . SER A 1 188 ? 17.203 -19.406 1.365 1 87.88 188 SER A N 1
ATOM 1427 C CA . SER A 1 188 ? 16.203 -19.625 2.402 1 87.88 188 SER A CA 1
ATOM 1428 C C . SER A 1 188 ? 14.977 -18.75 2.188 1 87.88 188 SER A C 1
ATOM 1430 O O . SER A 1 188 ? 15.078 -17.531 2.176 1 87.88 188 SER A O 1
ATOM 1432 N N . ILE A 1 189 ? 13.844 -19.422 2.088 1 89.88 189 ILE A N 1
ATOM 1433 C CA . ILE A 1 189 ? 12.562 -18.734 1.908 1 89.88 189 ILE A CA 1
ATOM 1434 C C . ILE A 1 189 ? 12.25 -17.891 3.145 1 89.88 189 ILE A C 1
ATOM 1436 O O . ILE A 1 189 ? 11.883 -16.719 3.029 1 89.88 189 ILE A O 1
ATOM 1440 N N . PRO A 1 190 ? 12.547 -18.375 4.297 1 91.94 190 PRO A N 1
ATOM 1441 C CA . PRO A 1 190 ? 12.281 -17.562 5.492 1 91.94 190 PRO A CA 1
ATOM 1442 C C . PRO A 1 190 ? 13.109 -16.281 5.527 1 91.94 190 PRO A C 1
ATOM 1444 O O . PRO A 1 190 ? 12.633 -15.25 6.012 1 91.94 190 PRO A O 1
ATOM 1447 N N . LEU A 1 191 ? 14.289 -16.391 5.004 1 92.31 191 LEU A N 1
ATOM 1448 C CA . LEU A 1 191 ? 15.141 -15.211 4.988 1 92.31 191 LEU A CA 1
ATOM 1449 C C . LEU A 1 191 ? 14.562 -14.133 4.082 1 92.31 1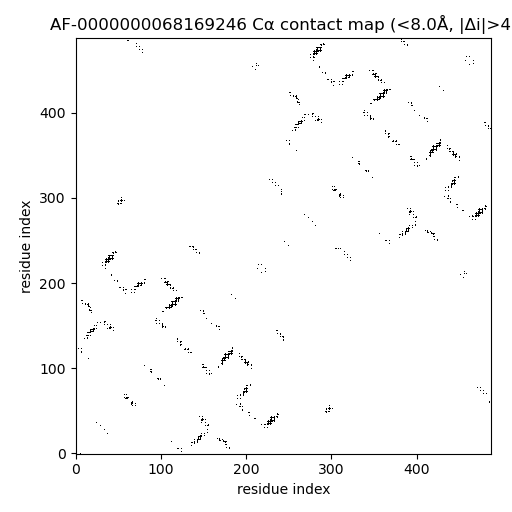91 LEU A C 1
ATOM 1451 O O . LEU A 1 191 ? 14.555 -12.953 4.438 1 92.31 191 LEU A O 1
ATOM 1455 N N . VAL A 1 192 ? 14.047 -14.523 2.957 1 93.56 192 VAL A N 1
ATOM 1456 C CA . VAL A 1 192 ? 13.43 -13.609 2.006 1 93.56 192 VAL A CA 1
ATOM 1457 C C . VAL A 1 192 ? 12.203 -12.953 2.643 1 93.56 192 VAL A C 1
ATOM 1459 O O . VAL A 1 192 ? 12.047 -11.734 2.588 1 93.56 192 VAL A O 1
ATOM 1462 N N . ILE A 1 193 ? 11.438 -13.742 3.324 1 96.06 193 ILE A N 1
ATOM 1463 C CA . ILE A 1 193 ? 10.188 -13.273 3.912 1 96.06 193 ILE A CA 1
ATOM 1464 C C . ILE A 1 193 ? 10.484 -12.266 5.02 1 96.06 193 ILE A C 1
ATOM 1466 O O . ILE A 1 193 ? 9.914 -11.172 5.047 1 96.06 193 ILE A O 1
ATOM 1470 N N . VAL A 1 194 ? 11.43 -12.555 5.852 1 95.38 194 VAL A N 1
ATOM 1471 C CA . VAL A 1 194 ? 11.719 -11.727 7.012 1 95.38 194 VAL A CA 1
ATOM 1472 C C . VAL A 1 194 ? 12.281 -10.375 6.555 1 95.38 194 VAL A C 1
ATOM 1474 O O . VAL A 1 194 ? 11.836 -9.328 7.023 1 95.38 194 VAL A O 1
ATOM 1477 N N . PHE A 1 195 ? 13.172 -10.375 5.672 1 94.44 195 PHE A N 1
ATOM 1478 C CA . PHE A 1 195 ? 13.812 -9.133 5.258 1 94.44 195 PHE A CA 1
ATOM 1479 C C . PHE A 1 195 ? 12.859 -8.281 4.43 1 94.44 195 PHE A C 1
ATOM 1481 O O . PHE A 1 195 ? 12.852 -7.051 4.551 1 94.44 195 PHE A O 1
ATOM 1488 N N . ASN A 1 196 ? 12.078 -8.906 3.566 1 96.12 196 ASN A N 1
ATOM 1489 C CA . ASN A 1 196 ? 11.055 -8.156 2.859 1 96.12 196 ASN A CA 1
ATOM 1490 C C . ASN A 1 196 ? 10.031 -7.559 3.822 1 96.12 196 ASN A C 1
ATOM 1492 O O . ASN A 1 196 ? 9.555 -6.441 3.621 1 96.12 196 ASN A O 1
ATOM 1496 N N . SER A 1 197 ? 9.711 -8.312 4.844 1 97.69 197 SER A N 1
ATOM 1497 C CA . SER A 1 197 ? 8.758 -7.84 5.84 1 97.69 197 SER A CA 1
ATOM 1498 C C . SER A 1 197 ? 9.305 -6.637 6.605 1 97.69 197 SER A C 1
ATOM 1500 O O . SER A 1 197 ? 8.586 -5.664 6.844 1 97.69 197 SER A O 1
ATOM 1502 N N . LEU A 1 198 ? 10.547 -6.734 6.98 1 96.69 198 LEU A N 1
ATOM 1503 C CA . LEU A 1 198 ? 11.195 -5.602 7.637 1 96.69 198 LEU A CA 1
ATOM 1504 C C . LEU A 1 198 ? 11.211 -4.383 6.723 1 96.69 198 LEU A C 1
ATOM 1506 O O . LEU A 1 198 ? 10.969 -3.26 7.168 1 96.69 198 LEU A O 1
ATOM 1510 N N . ALA A 1 199 ? 11.547 -4.621 5.469 1 96.19 199 ALA A N 1
ATOM 1511 C CA . ALA A 1 199 ? 11.547 -3.551 4.477 1 96.19 199 ALA A CA 1
ATOM 1512 C C . ALA A 1 199 ? 10.172 -2.902 4.371 1 96.19 199 ALA A C 1
ATOM 1514 O O . ALA A 1 199 ? 10.055 -1.675 4.328 1 96.19 199 ALA A O 1
ATOM 1515 N N . LEU A 1 200 ? 9.102 -3.709 4.375 1 97.62 200 LEU A N 1
ATOM 1516 C CA . LEU A 1 200 ? 7.727 -3.225 4.277 1 97.62 200 LEU A CA 1
ATOM 1517 C C . LEU A 1 200 ? 7.418 -2.246 5.406 1 97.62 200 LEU A C 1
ATOM 1519 O O . LEU A 1 200 ? 6.859 -1.173 5.168 1 97.62 200 LEU A O 1
ATOM 1523 N N . GLY A 1 201 ? 7.797 -2.629 6.566 1 97.38 201 GLY A N 1
ATOM 1524 C CA . GLY A 1 201 ? 7.539 -1.773 7.715 1 97.38 201 GLY A CA 1
ATOM 1525 C C . GLY A 1 201 ? 8.242 -0.431 7.625 1 97.38 201 GLY A C 1
ATOM 1526 O O . GLY A 1 201 ? 7.633 0.61 7.887 1 97.38 201 GLY A O 1
ATOM 1527 N N . GLY A 1 202 ? 9.477 -0.466 7.285 1 95.38 202 GLY A N 1
ATOM 1528 C CA . GLY A 1 202 ? 10.242 0.767 7.152 1 95.38 202 GLY A CA 1
ATOM 1529 C C . GLY A 1 202 ? 9.727 1.666 6.043 1 95.38 202 GLY A C 1
ATOM 1530 O O . GLY A 1 202 ? 9.594 2.877 6.23 1 95.38 202 GLY A O 1
ATOM 1531 N N . ILE A 1 203 ? 9.477 1.095 4.934 1 96.12 203 ILE A N 1
ATOM 1532 C CA . ILE A 1 203 ? 9.039 1.863 3.775 1 96.12 203 ILE A CA 1
ATOM 1533 C C . ILE A 1 203 ? 7.66 2.465 4.043 1 96.12 203 ILE A C 1
ATOM 1535 O O . ILE A 1 203 ? 7.383 3.598 3.643 1 96.12 203 ILE A O 1
ATOM 1539 N N . LEU A 1 204 ? 6.793 1.72 4.73 1 97.69 204 LEU A N 1
ATOM 1540 C CA . LEU A 1 204 ? 5.496 2.266 5.109 1 97.69 204 LEU A CA 1
ATOM 1541 C C . LEU A 1 204 ? 5.664 3.486 6.012 1 97.69 204 LEU A C 1
ATOM 1543 O O . LEU A 1 204 ? 5.023 4.516 5.793 1 97.69 204 LEU A O 1
ATOM 1547 N N . PHE A 1 205 ? 6.488 3.373 6.961 1 95.5 205 PHE A N 1
ATOM 1548 C CA . PHE A 1 205 ? 6.715 4.484 7.879 1 95.5 205 PHE A CA 1
ATOM 1549 C C . PHE A 1 205 ? 7.176 5.723 7.125 1 95.5 205 PHE A C 1
ATOM 1551 O O . PHE A 1 205 ? 6.641 6.816 7.328 1 95.5 205 PHE A O 1
ATOM 1558 N N . VAL A 1 206 ? 8.172 5.555 6.297 1 93.44 206 VAL A N 1
ATOM 1559 C CA . VAL A 1 206 ? 8.75 6.711 5.609 1 93.44 206 VAL A CA 1
ATOM 1560 C C . VAL A 1 206 ? 7.73 7.289 4.629 1 93.44 206 VAL A C 1
ATOM 1562 O O . VAL A 1 206 ? 7.691 8.5 4.406 1 93.44 206 VAL A O 1
ATOM 1565 N N . SER A 1 207 ? 6.941 6.453 4.012 1 96.25 207 SER A N 1
ATOM 1566 C CA . SER A 1 207 ? 5.902 6.934 3.105 1 96.25 207 SER A CA 1
ATOM 1567 C C . SER A 1 207 ? 4.918 7.848 3.828 1 96.25 207 SER A C 1
ATOM 1569 O O . SER A 1 207 ? 4.594 8.93 3.336 1 96.25 207 SER A O 1
ATOM 1571 N N . LEU A 1 208 ? 4.504 7.402 5.012 1 95.06 208 LEU A N 1
ATOM 1572 C CA . LEU A 1 208 ? 3.568 8.203 5.789 1 95.06 208 LEU A CA 1
ATOM 1573 C C . LEU A 1 208 ? 4.234 9.484 6.285 1 95.06 208 LEU A C 1
ATOM 1575 O O . LEU A 1 208 ? 3.611 10.547 6.293 1 95.06 208 LEU A O 1
ATOM 1579 N N . GLU A 1 209 ? 5.43 9.367 6.633 1 90.94 209 GLU A N 1
ATOM 1580 C CA . GLU A 1 209 ? 6.164 10.539 7.09 1 90.94 209 GLU A CA 1
ATOM 1581 C C . GLU A 1 209 ? 6.371 11.539 5.957 1 90.94 209 GLU A C 1
ATOM 1583 O O . GLU A 1 209 ? 6.293 12.75 6.172 1 90.94 209 GLU A O 1
ATOM 1588 N N . MET A 1 210 ? 6.723 11.031 4.824 1 91.88 210 MET A N 1
ATOM 1589 C CA . MET A 1 210 ? 6.867 11.898 3.658 1 91.88 210 MET A CA 1
ATOM 1590 C C . MET A 1 210 ? 5.555 12.609 3.342 1 91.88 210 MET A C 1
ATOM 1592 O O . MET A 1 210 ? 5.551 13.797 3.027 1 91.88 210 MET A O 1
ATOM 1596 N N . TYR A 1 211 ? 4.496 11.867 3.436 1 93.81 211 TYR A N 1
ATOM 1597 C CA . TYR A 1 211 ? 3.191 12.477 3.195 1 93.81 211 TYR A CA 1
ATOM 1598 C C . TYR A 1 211 ? 2.889 13.547 4.238 1 93.81 211 TYR A C 1
ATOM 1600 O O . TYR A 1 211 ? 2.324 14.594 3.916 1 93.81 211 TYR A O 1
ATOM 1608 N N . LYS A 1 212 ? 3.195 13.266 5.477 1 90.81 212 LYS A N 1
ATOM 1609 C CA . LYS A 1 212 ? 3.061 14.25 6.543 1 90.81 212 LYS A CA 1
ATOM 1610 C C . LYS A 1 212 ? 3.771 15.555 6.18 1 90.81 212 LYS A C 1
ATOM 1612 O O . LYS A 1 212 ? 3.236 16.641 6.398 1 90.81 212 LYS A O 1
ATOM 1617 N N . GLY A 1 213 ? 4.949 15.445 5.664 1 87.19 213 GLY A N 1
ATOM 1618 C CA . GLY A 1 213 ? 5.707 16.609 5.23 1 87.19 213 GLY A CA 1
ATOM 1619 C C . GLY A 1 213 ? 5.016 17.391 4.137 1 87.19 213 GLY A C 1
ATOM 1620 O O . GLY A 1 213 ? 5.004 18.625 4.164 1 87.19 213 GLY A O 1
ATOM 1621 N N . ILE A 1 214 ? 4.477 16.703 3.215 1 88.56 214 ILE A N 1
ATOM 1622 C CA . ILE A 1 214 ? 3.756 17.328 2.113 1 88.56 214 ILE A CA 1
ATOM 1623 C C . ILE A 1 214 ? 2.553 18.094 2.654 1 88.56 214 ILE A C 1
ATOM 1625 O O . ILE A 1 214 ? 2.287 19.219 2.229 1 88.56 214 ILE A O 1
ATOM 1629 N N . VAL A 1 215 ? 1.899 17.5 3.617 1 86.25 215 VAL A N 1
ATOM 1630 C CA . VAL A 1 215 ? 0.684 18.078 4.188 1 86.25 215 VAL A CA 1
ATOM 1631 C C . VAL A 1 215 ? 1.036 19.297 5.035 1 86.25 215 VAL A C 1
ATOM 1633 O O . VAL A 1 215 ? 0.336 20.312 4.992 1 86.25 215 VAL A O 1
ATOM 1636 N N . ARG A 1 216 ? 2.033 19.219 5.762 1 83.62 216 ARG A N 1
ATOM 1637 C CA . ARG A 1 216 ? 2.379 20.281 6.711 1 83.62 216 ARG A CA 1
ATOM 1638 C C . ARG A 1 216 ? 2.975 21.484 5.996 1 83.62 216 ARG A C 1
ATOM 1640 O O . ARG A 1 216 ? 2.748 22.625 6.398 1 83.62 216 ARG A O 1
ATOM 1647 N N . HIS A 1 217 ? 3.75 21.234 5.012 1 76.81 217 HIS A N 1
ATOM 1648 C CA . HIS A 1 217 ? 4.523 22.328 4.438 1 76.81 217 HIS A CA 1
ATOM 1649 C C . HIS A 1 217 ? 3.965 22.75 3.082 1 76.81 217 HIS A C 1
ATOM 1651 O O . HIS A 1 217 ? 4.414 23.734 2.496 1 76.81 217 HIS A O 1
ATOM 1657 N N . GLY A 1 218 ? 3.061 22.078 2.656 1 72.25 218 GLY A N 1
ATOM 1658 C CA . GLY A 1 218 ? 2.592 22.406 1.317 1 72.25 218 GLY A C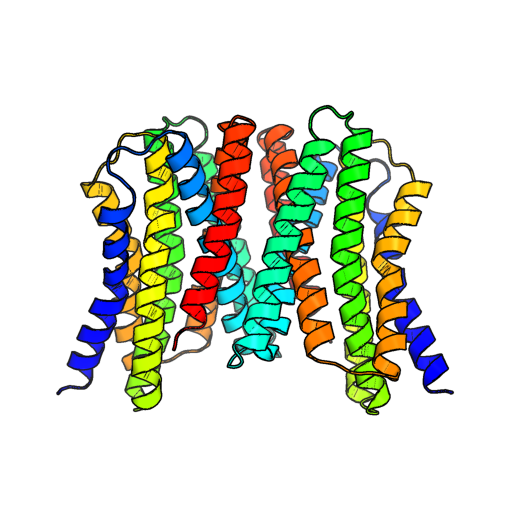A 1
ATOM 1659 C C . GLY A 1 218 ? 1.358 23.297 1.315 1 72.25 218 GLY A C 1
ATOM 1660 O O . GLY A 1 218 ? 0.444 23.094 2.117 1 72.25 218 GLY A O 1
ATOM 1661 N N . ASN A 1 219 ? 1.494 24.375 0.562 1 78.94 219 ASN A N 1
ATOM 1662 C CA . ASN A 1 219 ? 0.258 25.094 0.253 1 78.94 219 ASN A CA 1
ATOM 1663 C C . ASN A 1 219 ? -0.645 24.266 -0.666 1 78.94 219 ASN A C 1
ATOM 1665 O O . ASN A 1 219 ? -0.291 23.156 -1.062 1 78.94 219 ASN A O 1
ATOM 1669 N N . VAL A 1 220 ? -1.732 24.781 -0.936 1 78.31 220 VAL A N 1
ATOM 1670 C CA . VAL A 1 220 ? -2.734 24.031 -1.685 1 78.31 220 VAL A CA 1
ATOM 1671 C C . VAL A 1 220 ? -2.168 23.641 -3.047 1 78.31 220 VAL A C 1
ATOM 1673 O O . VAL A 1 220 ? -2.295 22.484 -3.465 1 78.31 220 VAL A O 1
ATOM 1676 N N . SER A 1 221 ? -1.576 24.562 -3.693 1 83.12 221 SER A N 1
ATOM 1677 C CA . SER A 1 221 ? -0.994 24.297 -5.008 1 83.12 221 SER A CA 1
ATOM 1678 C C . SER A 1 221 ? 0.127 23.266 -4.918 1 83.12 221 SER A C 1
ATOM 1680 O O . SER A 1 221 ? 0.237 22.375 -5.77 1 83.12 221 SER A O 1
ATOM 1682 N N . GLY A 1 222 ? 0.896 23.438 -3.932 1 84.19 222 GLY A N 1
ATOM 1683 C CA . GLY A 1 222 ? 1.98 22.5 -3.705 1 84.19 222 GLY A CA 1
ATOM 1684 C C . GLY A 1 222 ? 1.497 21.078 -3.424 1 84.19 222 GLY A C 1
ATOM 1685 O O . GLY A 1 222 ? 2.062 20.109 -3.936 1 84.19 222 GLY A O 1
ATOM 1686 N N . LYS A 1 223 ? 0.48 21.031 -2.736 1 86.38 223 LYS A N 1
ATOM 1687 C CA . LYS A 1 223 ? -0.087 19.734 -2.408 1 86.38 223 LYS A CA 1
ATOM 1688 C C . LYS A 1 223 ? -0.623 19.031 -3.656 1 86.38 223 LYS A C 1
ATOM 1690 O O . LYS A 1 223 ? -0.415 17.828 -3.842 1 86.38 223 LYS A O 1
ATOM 1695 N N . ASN A 1 224 ? -1.263 19.766 -4.453 1 90.69 224 ASN A N 1
ATOM 1696 C CA . ASN A 1 224 ? -1.789 19.203 -5.695 1 90.69 224 ASN A CA 1
ATOM 1697 C C . ASN A 1 224 ? -0.671 18.703 -6.602 1 90.69 224 ASN A C 1
ATOM 1699 O O . ASN A 1 224 ? -0.814 17.672 -7.25 1 90.69 224 ASN A O 1
ATOM 1703 N N . LEU A 1 225 ? 0.346 19.422 -6.609 1 92.06 225 LEU A N 1
ATOM 1704 C CA . LEU A 1 225 ? 1.49 19.016 -7.418 1 92.06 225 LEU A CA 1
ATOM 1705 C C . LEU A 1 225 ? 2.127 17.75 -6.855 1 92.06 225 LEU A C 1
ATOM 1707 O O . LEU A 1 225 ? 2.551 16.875 -7.617 1 92.06 225 LEU A O 1
ATOM 1711 N N . ALA A 1 226 ? 2.201 17.719 -5.574 1 93.12 226 ALA A N 1
ATOM 1712 C CA . ALA A 1 226 ? 2.742 16.516 -4.934 1 93.12 226 ALA A CA 1
ATOM 1713 C C . ALA A 1 226 ? 1.879 15.297 -5.234 1 93.12 226 ALA A C 1
ATOM 1715 O O . ALA A 1 226 ? 2.398 14.195 -5.438 1 93.12 226 ALA A O 1
ATOM 1716 N N . GLU A 1 227 ? 0.603 15.508 -5.273 1 93.88 227 GLU A N 1
ATOM 1717 C CA . GLU A 1 227 ? -0.322 14.422 -5.578 1 93.88 227 GLU A CA 1
ATOM 1718 C C . GLU A 1 227 ? -0.166 13.953 -7.023 1 93.88 227 GLU A C 1
ATOM 1720 O O . GLU A 1 227 ? -0.254 12.758 -7.309 1 93.88 227 GLU A O 1
ATOM 1725 N N . LEU A 1 228 ? -0.017 14.891 -7.867 1 94.94 228 LEU A N 1
ATOM 1726 C CA . LEU A 1 228 ? 0.274 14.539 -9.258 1 94.94 228 LEU A CA 1
ATOM 1727 C C . LEU A 1 228 ? 1.583 13.766 -9.359 1 94.94 228 LEU A C 1
ATOM 1729 O O . LEU A 1 228 ? 1.68 12.797 -10.117 1 94.94 228 LEU A O 1
ATOM 1733 N N . GLY A 1 229 ? 2.576 14.266 -8.664 1 95.44 229 GLY A N 1
ATOM 1734 C CA . GLY A 1 229 ? 3.838 13.539 -8.594 1 95.44 229 GLY A CA 1
ATOM 1735 C C . GLY A 1 229 ? 3.688 12.125 -8.086 1 95.44 229 GLY A C 1
ATOM 1736 O O . GLY A 1 229 ? 4.312 11.195 -8.609 1 95.44 229 GLY A O 1
ATOM 1737 N N . LEU A 1 230 ? 2.9 11.977 -7.062 1 97 230 LEU A N 1
ATOM 1738 C CA . LEU A 1 230 ? 2.631 10.664 -6.5 1 97 230 LEU A CA 1
ATOM 1739 C C . LEU A 1 230 ? 2.078 9.719 -7.562 1 97 230 LEU A C 1
ATOM 1741 O O . LEU A 1 230 ? 2.549 8.586 -7.699 1 97 230 LEU A O 1
ATOM 1745 N N . ALA A 1 231 ? 1.109 10.195 -8.305 1 97 231 ALA A N 1
ATOM 1746 C CA . ALA A 1 231 ? 0.527 9.406 -9.391 1 97 231 ALA A CA 1
ATOM 1747 C C . ALA A 1 231 ? 1.583 9.039 -10.43 1 97 231 ALA A C 1
ATOM 1749 O O . ALA A 1 231 ? 1.652 7.891 -10.875 1 97 231 ALA A O 1
ATOM 1750 N N . LEU A 1 232 ? 2.387 9.953 -10.766 1 96.38 232 LEU A N 1
ATOM 1751 C CA . LEU A 1 232 ? 3.449 9.719 -11.734 1 96.38 232 LEU A CA 1
ATOM 1752 C C . LEU A 1 232 ? 4.457 8.703 -11.211 1 96.38 232 LEU A C 1
ATOM 1754 O O . LEU A 1 232 ? 4.973 7.883 -11.969 1 96.38 232 LEU A O 1
ATOM 1758 N N . GLY A 1 233 ? 4.754 8.828 -9.953 1 96.5 233 GLY A N 1
ATOM 1759 C CA . GLY A 1 233 ? 5.66 7.875 -9.336 1 96.5 233 GLY A CA 1
ATOM 1760 C C . GLY A 1 233 ? 5.152 6.449 -9.391 1 96.5 233 GLY A C 1
ATOM 1761 O O . GLY A 1 233 ? 5.914 5.523 -9.688 1 96.5 233 GLY A O 1
ATOM 1762 N N . ILE A 1 234 ? 3.869 6.281 -9.18 1 97.38 234 ILE A N 1
ATOM 1763 C CA . ILE A 1 234 ? 3.252 4.961 -9.25 1 97.38 234 ILE A CA 1
ATOM 1764 C C . ILE A 1 234 ? 3.34 4.43 -10.68 1 97.38 234 ILE A C 1
ATOM 1766 O O . ILE A 1 234 ? 3.703 3.271 -10.891 1 97.38 234 ILE A O 1
ATOM 1770 N N . ILE A 1 235 ? 3.025 5.277 -11.609 1 96.75 235 ILE A N 1
ATOM 1771 C CA . ILE A 1 235 ? 3.078 4.891 -13.016 1 96.75 235 ILE A CA 1
ATOM 1772 C C . ILE A 1 235 ? 4.504 4.488 -13.383 1 96.75 235 ILE A C 1
ATOM 1774 O O . ILE A 1 235 ? 4.719 3.441 -14 1 96.75 235 ILE A O 1
ATOM 1778 N N . LEU A 1 236 ? 5.422 5.281 -13 1 94.62 236 LEU A N 1
ATOM 1779 C CA . LEU A 1 236 ? 6.824 5.039 -13.328 1 94.62 236 LEU A CA 1
ATOM 1780 C C . LEU A 1 236 ? 7.301 3.713 -12.75 1 94.62 236 LEU A C 1
ATOM 1782 O O . LEU A 1 236 ? 7.879 2.889 -13.461 1 94.62 236 LEU A O 1
ATOM 1786 N N . ALA A 1 237 ? 7.078 3.557 -11.492 1 95 237 ALA A N 1
ATOM 1787 C CA . ALA A 1 237 ? 7.516 2.332 -10.828 1 95 237 ALA A CA 1
ATOM 1788 C C . ALA A 1 237 ? 6.832 1.106 -11.43 1 95 237 ALA A C 1
ATOM 1790 O O . ALA A 1 237 ? 7.465 0.066 -11.617 1 95 237 ALA A O 1
ATOM 1791 N N . PHE A 1 238 ? 5.555 1.239 -11.75 1 95.56 238 PHE A N 1
ATOM 1792 C CA . PHE A 1 238 ? 4.793 0.146 -12.344 1 95.56 238 PHE A CA 1
ATOM 1793 C C . PHE A 1 238 ? 5.348 -0.215 -13.711 1 95.56 238 PHE A C 1
ATOM 1795 O O . PHE A 1 238 ? 5.527 -1.394 -14.023 1 95.56 238 PHE A O 1
ATOM 1802 N N . LEU A 1 239 ? 5.574 0.774 -14.523 1 93.25 239 LEU A N 1
ATOM 1803 C CA . LEU A 1 239 ? 6.062 0.552 -15.883 1 93.25 239 LEU A CA 1
ATOM 1804 C C . LEU A 1 239 ? 7.449 -0.086 -15.859 1 93.25 239 LEU A C 1
ATOM 1806 O O . LEU A 1 239 ? 7.738 -0.975 -16.672 1 93.25 239 LEU A O 1
ATOM 1810 N N . VAL A 1 240 ? 8.258 0.321 -14.969 1 91.19 240 VAL A N 1
ATOM 1811 C CA . VAL A 1 240 ? 9.594 -0.249 -14.836 1 91.19 240 VAL A CA 1
ATOM 1812 C C . VAL A 1 240 ? 9.492 -1.716 -14.422 1 91.19 240 VAL A C 1
ATOM 1814 O O . VAL A 1 240 ? 10.258 -2.557 -14.891 1 91.19 240 VAL A O 1
ATOM 1817 N N . ASN A 1 241 ? 8.57 -1.973 -13.57 1 88.81 241 ASN A N 1
ATOM 1818 C CA . ASN A 1 241 ? 8.375 -3.34 -13.102 1 88.81 241 ASN A CA 1
ATOM 1819 C C . ASN A 1 241 ? 7.875 -4.254 -14.219 1 88.81 241 ASN A C 1
ATOM 1821 O O . ASN A 1 241 ? 8.031 -5.473 -14.141 1 88.81 241 ASN A O 1
ATOM 1825 N N . LEU A 1 242 ? 7.18 -3.703 -15.211 1 87.25 242 LEU A N 1
ATOM 1826 C CA . LEU A 1 242 ? 6.668 -4.477 -16.328 1 87.25 242 LEU A CA 1
ATOM 1827 C C . LEU A 1 242 ? 7.801 -4.887 -17.266 1 87.25 242 LEU A C 1
ATOM 1829 O O . LEU A 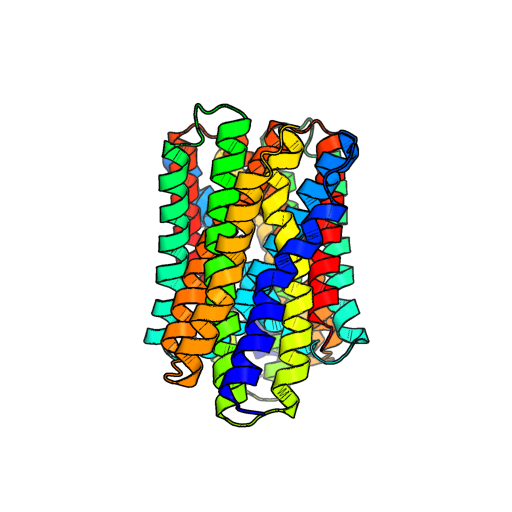1 242 ? 7.641 -5.793 -18.094 1 87.25 242 LEU A O 1
ATOM 1833 N N . LEU A 1 243 ? 8.773 -4.148 -17.156 1 80.56 243 LEU A N 1
ATOM 1834 C CA . LEU A 1 243 ? 9.891 -4.453 -18.047 1 80.56 243 LEU A CA 1
ATOM 1835 C C . LEU A 1 243 ? 10.641 -5.695 -17.562 1 80.56 243 LEU A C 1
ATOM 1837 O O . LEU A 1 243 ? 10.672 -5.98 -16.359 1 80.56 243 LEU A O 1
ATOM 1841 N N . PRO A 1 244 ? 11.023 -6.637 -18.469 1 65.44 244 PRO A N 1
ATOM 1842 C CA . PRO A 1 244 ? 11.711 -7.879 -18.109 1 65.44 244 PRO A CA 1
ATOM 1843 C C . PRO A 1 244 ? 12.945 -7.637 -17.234 1 65.44 244 PRO A C 1
ATOM 1845 O O . PRO A 1 244 ? 13.562 -6.566 -17.312 1 65.44 244 PRO A O 1
ATOM 1848 N N . MET B 1 1 ? -31.094 -27.156 -3.084 1 54.62 1 MET B N 1
ATOM 1849 C CA . MET B 1 1 ? -31.281 -25.703 -3.104 1 54.62 1 MET B CA 1
ATOM 1850 C C . MET B 1 1 ? -30.797 -25.109 -4.418 1 54.62 1 MET B C 1
ATOM 1852 O O . MET B 1 1 ? -29.797 -25.562 -4.977 1 54.62 1 MET B O 1
ATOM 1856 N N . ASN B 1 2 ? -31.5 -24.219 -5.16 1 82.5 2 ASN B N 1
ATOM 1857 C CA . ASN B 1 2 ? -31.188 -23.5 -6.398 1 82.5 2 ASN B CA 1
ATOM 1858 C C . ASN B 1 2 ? -29.891 -22.703 -6.281 1 82.5 2 ASN B C 1
ATOM 1860 O O . ASN B 1 2 ? -29.656 -22.047 -5.266 1 82.5 2 ASN B O 1
ATOM 1864 N N . GLN B 1 3 ? -28.953 -23.109 -7.035 1 85.62 3 GLN B N 1
ATOM 1865 C CA . GLN B 1 3 ? -27.641 -22.484 -7.043 1 85.62 3 GLN B CA 1
ATOM 1866 C C . GLN B 1 3 ? -27.75 -20.969 -6.941 1 85.62 3 GLN B C 1
ATOM 1868 O O . GLN B 1 3 ? -26.922 -20.328 -6.289 1 85.62 3 GLN B O 1
ATOM 1873 N N . LEU B 1 4 ? -28.781 -20.5 -7.508 1 86.62 4 LEU B N 1
ATOM 1874 C CA . LEU B 1 4 ? -28.984 -19.047 -7.488 1 86.62 4 LEU B CA 1
ATOM 1875 C C . LEU B 1 4 ? -29.359 -18.578 -6.094 1 86.62 4 LEU B C 1
ATOM 1877 O O . LEU B 1 4 ? -28.922 -17.516 -5.652 1 86.62 4 LEU B O 1
ATOM 1881 N N . LEU B 1 5 ? -30.172 -19.312 -5.477 1 90.44 5 LEU B N 1
ATOM 1882 C CA . LEU B 1 5 ? -30.562 -18.969 -4.113 1 90.44 5 LEU B CA 1
ATOM 1883 C C . LEU B 1 5 ? -29.375 -19.047 -3.172 1 90.44 5 LEU B C 1
ATOM 1885 O O . LEU B 1 5 ? -29.219 -18.203 -2.285 1 90.44 5 LEU B O 1
ATOM 1889 N N . GLN B 1 6 ? -28.656 -20.047 -3.346 1 90.44 6 GLN B N 1
ATOM 1890 C CA . GLN B 1 6 ? -27.453 -20.203 -2.549 1 90.44 6 GLN B CA 1
ATOM 1891 C C . GLN B 1 6 ? -26.5 -19.016 -2.762 1 90.44 6 GLN B C 1
ATOM 1893 O O . GLN B 1 6 ? -25.922 -18.5 -1.805 1 90.44 6 GLN B O 1
ATOM 1898 N N . LEU B 1 7 ? -26.359 -18.672 -4.02 1 91.69 7 LEU B N 1
ATOM 1899 C CA . LEU B 1 7 ? -25.531 -17.531 -4.383 1 91.69 7 LEU B CA 1
ATOM 1900 C C . LEU B 1 7 ? -26.016 -16.266 -3.691 1 91.69 7 LEU B C 1
ATOM 1902 O O . LEU B 1 7 ? -25.219 -15.516 -3.123 1 91.69 7 LEU B O 1
ATOM 1906 N N . LEU B 1 8 ? -27.281 -16.078 -3.756 1 92.88 8 LEU B N 1
ATOM 1907 C CA . LEU B 1 8 ? -27.875 -14.883 -3.172 1 92.88 8 LEU B CA 1
ATOM 1908 C C . LEU B 1 8 ? -27.672 -14.867 -1.658 1 92.88 8 LEU B C 1
ATOM 1910 O O . LEU B 1 8 ? -27.328 -13.828 -1.082 1 92.88 8 LEU B O 1
ATOM 1914 N N . LEU B 1 9 ? -27.875 -15.914 -1.013 1 93.75 9 LEU B N 1
ATOM 1915 C CA . LEU B 1 9 ? -27.75 -15.992 0.438 1 93.75 9 LEU B CA 1
ATOM 1916 C C . LEU B 1 9 ? -26.297 -15.75 0.864 1 93.75 9 LEU B C 1
ATOM 1918 O O . LEU B 1 9 ? -26.047 -14.992 1.805 1 93.75 9 LEU B O 1
ATOM 1922 N N . MET B 1 10 ? -25.453 -16.375 0.166 1 93.25 10 MET B N 1
ATOM 1923 C CA . MET B 1 10 ? -24.031 -16.203 0.481 1 93.25 10 MET B CA 1
ATOM 1924 C C . MET B 1 10 ? -23.594 -14.766 0.251 1 93.25 10 MET B C 1
ATOM 1926 O O . MET B 1 10 ? -22.844 -14.203 1.058 1 93.25 10 MET B O 1
ATOM 1930 N N . SER B 1 11 ? -24.031 -14.242 -0.822 1 95.19 11 SER B N 1
ATOM 1931 C CA . SER B 1 11 ? -23.641 -12.875 -1.161 1 95.19 11 SER B CA 1
ATOM 1932 C C . SER B 1 11 ? -24.219 -11.867 -0.178 1 95.19 11 SER B C 1
ATOM 1934 O O . SER B 1 11 ? -23.578 -10.867 0.15 1 95.19 11 SER B O 1
ATOM 1936 N N . VAL B 1 12 ? -25.422 -12.133 0.24 1 96.12 12 VAL B N 1
ATOM 1937 C CA . VAL B 1 12 ? -26.062 -11.266 1.229 1 96.12 12 VAL B CA 1
ATOM 1938 C C . VAL B 1 12 ? -25.297 -11.336 2.547 1 96.12 12 VAL B C 1
ATOM 1940 O O . VAL B 1 12 ? -25.062 -10.312 3.193 1 96.12 12 VAL B O 1
ATOM 1943 N N . LEU B 1 13 ? -24.969 -12.469 2.912 1 95.5 13 LEU B N 1
ATOM 1944 C CA . LEU B 1 13 ? -24.188 -12.648 4.137 1 95.5 13 LEU B CA 1
ATOM 1945 C C . LEU B 1 13 ? -22.891 -11.859 4.078 1 95.5 13 LEU B C 1
ATOM 1947 O O . LEU B 1 13 ? -22.578 -11.117 5.008 1 95.5 13 LEU B O 1
ATOM 1951 N N . VAL B 1 14 ? -22.203 -12.031 2.988 1 95.44 14 VAL B N 1
ATOM 1952 C CA . VAL B 1 14 ? -20.906 -11.359 2.834 1 95.44 14 VAL B CA 1
ATOM 1953 C C . VAL B 1 14 ? -21.125 -9.852 2.77 1 95.44 14 VAL B C 1
ATOM 1955 O O . VAL B 1 14 ? -20.484 -9.094 3.506 1 95.44 14 VAL B O 1
ATOM 1958 N N . ALA B 1 15 ? -22.047 -9.438 2.01 1 96.06 15 ALA B N 1
ATOM 1959 C CA . ALA B 1 15 ? -22.297 -8.023 1.756 1 96.06 15 ALA B CA 1
ATOM 1960 C C . ALA B 1 15 ? -22.625 -7.281 3.051 1 96.06 15 ALA B C 1
ATOM 1962 O O . ALA B 1 15 ? -22.062 -6.219 3.322 1 96.06 15 ALA B O 1
ATOM 1963 N N . TYR B 1 16 ? -23.406 -7.859 3.83 1 95.94 16 TYR B N 1
ATOM 1964 C CA . TYR B 1 16 ? -23.953 -7.059 4.922 1 95.94 16 TYR B CA 1
ATOM 1965 C C . TYR B 1 16 ? -23.328 -7.457 6.254 1 95.94 16 TYR B C 1
ATOM 1967 O O . TYR B 1 16 ? -23.734 -6.969 7.309 1 95.94 16 TYR B O 1
ATOM 1975 N N . SER B 1 17 ? -22.344 -8.273 6.168 1 95.06 17 SER B N 1
ATOM 1976 C CA . SER B 1 17 ? -21.531 -8.5 7.359 1 95.06 17 SER B CA 1
ATOM 1977 C C . SER B 1 17 ? -20.812 -7.219 7.789 1 95.06 17 SER B C 1
ATOM 1979 O O . SER B 1 17 ? -20.391 -7.098 8.938 1 95.06 17 SER B O 1
ATOM 1981 N N . ILE B 1 18 ? -20.734 -6.305 6.902 1 93.94 18 ILE B N 1
ATOM 1982 C CA . ILE B 1 18 ? -20.094 -5.016 7.141 1 93.94 18 ILE B CA 1
ATOM 1983 C C . ILE B 1 18 ? -20.812 -4.281 8.273 1 93.94 18 ILE B C 1
ATOM 1985 O O . ILE B 1 18 ? -20.219 -3.455 8.961 1 93.94 18 ILE B O 1
ATOM 1989 N N . PHE B 1 19 ? -22.062 -4.586 8.539 1 93.12 19 PHE B N 1
ATOM 1990 C CA . PHE B 1 19 ? -22.875 -3.938 9.57 1 93.12 19 PHE B CA 1
ATOM 1991 C C . PHE B 1 19 ? -22.453 -4.402 10.953 1 93.12 19 PHE B C 1
ATOM 1993 O O . PHE B 1 19 ? -22.766 -3.76 11.961 1 93.12 19 PHE B O 1
ATOM 2000 N N . LEU B 1 20 ? -21.766 -5.402 11.047 1 90.19 20 LEU B N 1
ATOM 2001 C CA . LEU B 1 20 ? -21.422 -5.988 12.344 1 90.19 20 LEU B CA 1
ATOM 2002 C C . LEU B 1 20 ? -20.359 -5.152 13.055 1 90.19 20 LEU B C 1
ATOM 2004 O O . LEU B 1 20 ? -20.156 -5.305 14.266 1 90.19 20 LEU B O 1
ATOM 2008 N N . THR B 1 21 ? -19.672 -4.27 12.359 1 81.19 21 THR B N 1
ATOM 2009 C CA . THR B 1 21 ? -18.734 -3.338 12.977 1 81.19 21 THR B CA 1
ATOM 2010 C C . THR B 1 21 ? -19.484 -2.289 13.797 1 81.19 21 THR B C 1
ATOM 2012 O O . THR B 1 21 ? -18.922 -1.717 14.734 1 81.19 21 THR B O 1
ATOM 2015 N N . PHE B 1 22 ? -20.672 -1.868 13.523 1 69.12 22 PHE B N 1
ATOM 2016 C CA . PHE B 1 22 ? -21.469 -0.764 14.039 1 69.12 22 PHE B CA 1
ATOM 2017 C C . PHE B 1 22 ? -21.656 -0.878 15.547 1 69.12 22 PHE B C 1
ATOM 2019 O O . PHE B 1 22 ? -21.422 0.088 16.281 1 69.12 22 PHE B O 1
ATOM 2026 N N . PRO B 1 23 ? -22 -1.794 16.062 1 61.31 23 PRO B N 1
ATOM 2027 C CA . PRO B 1 23 ? -22.188 -1.853 17.5 1 61.31 23 PRO B CA 1
ATOM 2028 C C . PRO B 1 23 ? -20.891 -1.709 18.281 1 61.31 23 PRO B C 1
ATOM 2030 O O . PRO B 1 23 ? -20.891 -1.232 19.422 1 61.31 23 PRO B O 1
ATOM 2033 N N . ILE B 1 24 ? -19.875 -1.935 17.766 1 56.41 24 ILE B N 1
ATOM 2034 C CA . ILE B 1 24 ? -18.609 -2.057 18.469 1 56.41 24 ILE B CA 1
ATOM 2035 C C . ILE B 1 24 ? -18 -0.672 18.672 1 56.41 24 ILE B C 1
ATOM 2037 O O . ILE B 1 24 ? -17.391 -0.401 19.703 1 56.41 24 ILE B O 1
ATOM 2041 N N . ALA B 1 25 ? -18.016 0.317 17.734 1 55.72 25 ALA B N 1
ATOM 2042 C CA . ALA B 1 25 ? -17.141 1.49 17.766 1 55.72 25 ALA B CA 1
ATOM 2043 C C . ALA B 1 25 ? -17.844 2.67 18.438 1 55.72 25 ALA B C 1
ATOM 2045 O O . ALA B 1 25 ? -17.219 3.705 18.688 1 55.72 25 ALA B O 1
ATOM 2046 N N . PHE B 1 26 ? -19.094 2.805 18.719 1 58.56 26 PHE B N 1
ATOM 2047 C CA . PHE B 1 26 ? -19.594 4.164 18.859 1 58.56 26 PHE B CA 1
ATOM 2048 C C . PHE B 1 26 ? -19.859 4.488 20.328 1 58.56 26 PHE B C 1
ATOM 2050 O O . PHE B 1 26 ? -19.734 5.645 20.75 1 58.56 26 PHE B O 1
ATOM 2057 N N . LYS B 1 27 ? -20.234 3.658 21.188 1 61.38 27 LYS B N 1
ATOM 2058 C CA . LYS B 1 27 ? -20.797 4.363 22.344 1 61.38 27 LYS B CA 1
ATOM 2059 C C . LYS B 1 27 ? -19.719 4.738 23.344 1 61.38 27 LYS B C 1
ATOM 2061 O O . LYS B 1 27 ? -18.984 3.873 23.844 1 61.38 27 LYS B O 1
ATOM 2066 N N . GLY B 1 28 ? -19.547 6.141 23.5 1 67.56 28 GLY B N 1
ATOM 2067 C CA . GLY B 1 28 ? -18.812 6.676 24.625 1 67.56 28 GLY B CA 1
ATOM 2068 C C . GLY B 1 28 ? -17.312 6.5 24.5 1 67.56 28 GLY B C 1
ATOM 2069 O O . GLY B 1 28 ? -16.625 6.195 25.469 1 67.56 28 GLY B O 1
ATOM 2070 N N . LEU B 1 29 ? -16.781 6.73 23.297 1 77.62 29 LEU B N 1
ATOM 2071 C CA . LEU B 1 29 ? -15.336 6.523 23.156 1 77.62 29 LEU B CA 1
ATOM 2072 C C . LEU B 1 29 ? -14.562 7.723 23.688 1 77.62 29 LEU B C 1
ATOM 2074 O O . LEU B 1 29 ? -14.977 8.867 23.5 1 77.62 29 LEU B O 1
ATOM 2078 N N . SER B 1 30 ? -13.578 7.395 24.5 1 83 30 SER B N 1
ATOM 2079 C CA . SER B 1 30 ? -12.641 8.43 24.906 1 83 30 SER B CA 1
ATOM 2080 C C . SER B 1 30 ? -11.844 8.969 23.719 1 83 30 SER B C 1
ATOM 2082 O O . SER B 1 30 ? -11.781 8.336 22.672 1 83 30 SER B O 1
ATOM 2084 N N . PRO B 1 31 ? -11.289 10.148 23.859 1 83.12 31 PRO B N 1
ATOM 2085 C CA . PRO B 1 31 ? -10.445 10.68 22.797 1 83.12 31 PRO B CA 1
ATOM 2086 C C . PRO B 1 31 ? -9.32 9.727 22.391 1 83.12 31 PRO B C 1
ATOM 2088 O O . PRO B 1 31 ? -8.969 9.633 21.219 1 83.12 31 PRO B O 1
ATOM 2091 N N . ARG B 1 32 ? -8.844 9.055 23.328 1 88.62 32 ARG B N 1
ATOM 2092 C CA . ARG B 1 32 ? -7.793 8.078 23.062 1 88.62 32 ARG B CA 1
ATOM 2093 C C . ARG B 1 32 ? -8.32 6.91 22.234 1 88.62 32 ARG B C 1
ATOM 2095 O O . ARG B 1 32 ? -7.648 6.441 21.312 1 88.62 32 ARG B O 1
ATOM 2102 N N . GLY B 1 33 ? -9.453 6.52 22.578 1 87.38 33 GLY B N 1
ATOM 2103 C CA . GLY B 1 33 ? -10.078 5.449 21.812 1 87.38 33 GLY B CA 1
ATOM 2104 C C . GLY B 1 33 ? -10.359 5.828 20.375 1 87.38 33 GLY B C 1
ATOM 2105 O O . GLY B 1 33 ? -10.203 5.004 19.469 1 87.38 33 GLY B O 1
ATOM 2106 N N . VAL B 1 34 ? -10.719 7.051 20.25 1 85.12 34 VAL B N 1
ATOM 2107 C CA . VAL B 1 34 ? -11.008 7.559 18.906 1 85.12 34 VAL B CA 1
ATOM 2108 C C . VAL B 1 34 ? -9.75 7.508 18.047 1 85.12 34 VAL B C 1
ATOM 2110 O O . VAL B 1 34 ? -9.789 7.043 16.906 1 85.12 34 VAL B O 1
ATOM 2113 N N . GLN B 1 35 ? -8.695 7.922 18.609 1 89.75 35 GLN B N 1
ATOM 2114 C CA . GLN B 1 35 ? -7.43 7.926 17.891 1 89.75 35 GLN B CA 1
ATOM 2115 C C . GLN B 1 35 ? -6.988 6.508 17.547 1 89.75 35 GLN B C 1
ATOM 2117 O O . GLN B 1 35 ? -6.547 6.246 16.422 1 89.75 35 GLN B O 1
ATOM 2122 N N . LEU B 1 36 ? -7.18 5.648 18.484 1 90.94 36 LEU B N 1
ATOM 2123 C CA . LEU B 1 36 ? -6.797 4.254 18.281 1 90.94 36 LEU B CA 1
ATOM 2124 C C . LEU B 1 36 ? -7.629 3.617 17.172 1 90.94 36 LEU B C 1
ATOM 2126 O O . LEU B 1 36 ? -7.082 2.98 16.266 1 90.94 36 LEU B O 1
ATOM 2130 N N . LEU B 1 37 ? -8.875 3.891 17.25 1 88.62 37 LEU B N 1
ATOM 2131 C CA . LEU B 1 37 ? -9.773 3.248 16.297 1 88.62 37 LEU B CA 1
ATOM 2132 C C . LEU B 1 37 ? -9.617 3.857 14.906 1 88.62 37 LEU B C 1
ATOM 2134 O O . LEU B 1 37 ? -9.75 3.16 13.906 1 88.62 37 LEU B O 1
ATOM 2138 N N . THR B 1 38 ? -9.375 5.074 14.914 1 89.31 38 THR B N 1
ATOM 2139 C CA . THR B 1 38 ? -9.062 5.703 13.633 1 89.31 38 THR B CA 1
ATOM 2140 C C . THR B 1 38 ? -7.824 5.082 13.008 1 89.31 38 THR B C 1
ATOM 2142 O O . THR B 1 38 ? -7.805 4.785 11.812 1 89.31 38 THR B O 1
ATOM 2145 N N . GLY B 1 39 ? -6.871 4.844 13.852 1 94 39 GLY B N 1
ATOM 2146 C CA . GLY B 1 39 ? -5.68 4.156 13.383 1 94 39 GLY B CA 1
ATOM 2147 C C . GLY B 1 39 ? -5.953 2.75 12.883 1 94 39 GLY B C 1
ATOM 2148 O O . GLY B 1 39 ? -5.402 2.324 11.867 1 94 39 GLY B O 1
ATOM 2149 N N . VAL B 1 40 ? -6.801 2.086 13.57 1 93.81 40 VAL B N 1
ATOM 2150 C CA . VAL B 1 40 ? -7.168 0.734 13.156 1 93.81 40 VAL B CA 1
ATOM 2151 C C . VAL B 1 40 ? -7.801 0.769 11.773 1 93.81 40 VAL B C 1
ATOM 2153 O O . VAL B 1 40 ? -7.453 -0.035 10.906 1 93.81 40 VAL B O 1
ATOM 2156 N N . GLY B 1 41 ? -8.688 1.701 11.617 1 93.25 41 GLY B N 1
ATOM 2157 C CA . GLY B 1 41 ? -9.297 1.868 10.305 1 93.25 41 GLY B CA 1
ATOM 2158 C C . GLY B 1 41 ? -8.281 2.102 9.203 1 93.25 41 GLY B C 1
ATOM 2159 O O . GLY B 1 41 ? -8.352 1.479 8.141 1 93.25 41 GLY B O 1
ATOM 2160 N N . LEU B 1 42 ? -7.34 2.926 9.484 1 95.81 42 LEU B N 1
ATOM 2161 C CA . LEU B 1 42 ? -6.293 3.225 8.508 1 95.81 42 LEU B CA 1
ATOM 2162 C C . LEU B 1 42 ? -5.445 1.989 8.227 1 95.81 42 LEU B C 1
ATOM 2164 O O . LEU B 1 42 ? -5.117 1.708 7.07 1 95.81 42 LEU B O 1
ATOM 2168 N N . GLY B 1 43 ? -5.109 1.259 9.258 1 97.38 43 GLY B N 1
ATOM 2169 C CA . GLY B 1 43 ? -4.332 0.04 9.094 1 97.38 43 GLY B CA 1
ATOM 2170 C C . GLY B 1 43 ? -5.027 -0.996 8.227 1 97.38 43 GLY B C 1
ATOM 2171 O O . GLY B 1 43 ? -4.391 -1.643 7.395 1 97.38 43 GLY B O 1
ATOM 2172 N N . ILE B 1 44 ? -6.262 -1.108 8.43 1 96 44 ILE B N 1
ATOM 2173 C CA . ILE B 1 44 ? -7.051 -2.051 7.645 1 96 44 ILE B CA 1
ATOM 2174 C C . ILE B 1 44 ? -7.027 -1.643 6.172 1 96 44 ILE B C 1
ATOM 2176 O O . ILE B 1 44 ? -6.863 -2.488 5.289 1 96 44 ILE B O 1
ATOM 2180 N N . LEU B 1 45 ? -7.176 -0.391 5.938 1 96.44 45 LEU B N 1
ATOM 2181 C CA . LEU B 1 45 ? -7.172 0.108 4.566 1 96.44 45 LEU B CA 1
ATOM 2182 C C . LEU B 1 45 ? -5.816 -0.133 3.906 1 96.44 45 LEU B C 1
ATOM 2184 O O . LEU B 1 45 ? -5.75 -0.543 2.744 1 96.44 45 LEU B O 1
ATOM 2188 N N . ILE B 1 46 ? -4.754 0.09 4.609 1 97.56 46 ILE B N 1
ATOM 2189 C CA . ILE B 1 46 ? -3.408 -0.099 4.078 1 97.56 46 ILE B CA 1
ATOM 2190 C C . ILE B 1 46 ? -3.197 -1.568 3.719 1 97.56 46 ILE B C 1
ATOM 2192 O O . ILE B 1 46 ? -2.676 -1.882 2.646 1 97.56 46 ILE B O 1
ATOM 2196 N N . TYR B 1 47 ? -3.574 -2.43 4.602 1 97.31 47 TYR B N 1
ATOM 2197 C CA . TYR B 1 47 ? -3.48 -3.852 4.293 1 97.31 47 TYR B CA 1
ATOM 2198 C C . TYR B 1 47 ? -4.297 -4.195 3.057 1 97.31 47 TYR B C 1
ATOM 2200 O O . TYR B 1 47 ? -3.861 -4.984 2.215 1 97.31 47 TYR B O 1
ATOM 2208 N N . LEU B 1 48 ? -5.508 -3.635 3.041 1 95.5 48 LEU B N 1
ATOM 2209 C CA . LEU B 1 48 ? -6.406 -3.906 1.922 1 95.5 48 LEU B CA 1
ATOM 2210 C C . LEU B 1 48 ? -5.754 -3.521 0.598 1 95.5 48 LEU B C 1
ATOM 2212 O O . LEU B 1 48 ? -5.914 -4.223 -0.404 1 95.5 48 LEU B O 1
ATOM 2216 N N . ILE B 1 49 ? -5.055 -2.404 0.566 1 97.44 49 ILE B N 1
ATOM 2217 C CA . ILE B 1 49 ? -4.348 -1.974 -0.634 1 97.44 49 ILE B CA 1
ATOM 2218 C C . ILE B 1 49 ? -3.359 -3.055 -1.066 1 97.44 49 ILE B C 1
ATOM 2220 O O . ILE B 1 49 ? -3.342 -3.459 -2.23 1 97.44 49 ILE B O 1
ATOM 2224 N N . MET B 1 50 ? -2.588 -3.537 -0.133 1 97.5 50 MET B N 1
ATOM 2225 C CA . MET B 1 50 ? -1.581 -4.555 -0.425 1 97.5 50 MET B CA 1
ATOM 2226 C C . MET B 1 50 ? -2.236 -5.852 -0.886 1 97.5 50 MET B C 1
ATOM 2228 O O . MET B 1 50 ? -1.778 -6.477 -1.845 1 97.5 50 MET B O 1
ATOM 2232 N N . ASP B 1 51 ? -3.285 -6.168 -0.248 1 95.19 51 ASP B N 1
ATOM 2233 C CA . ASP B 1 51 ? -3.988 -7.414 -0.535 1 95.19 51 ASP B CA 1
ATOM 2234 C C . ASP B 1 51 ? -4.617 -7.383 -1.927 1 95.19 51 ASP B C 1
ATOM 2236 O O . ASP B 1 51 ? -4.465 -8.328 -2.705 1 95.19 51 ASP B O 1
ATOM 2240 N N . ILE B 1 52 ? -5.328 -6.297 -2.223 1 95.88 52 ILE B N 1
ATOM 2241 C CA . ILE B 1 52 ? -5.984 -6.152 -3.518 1 95.88 52 ILE B CA 1
ATOM 2242 C C . ILE B 1 52 ? -4.945 -6.203 -4.633 1 95.88 52 ILE B C 1
ATOM 2244 O O . ILE B 1 52 ? -5.129 -6.91 -5.629 1 95.88 52 ILE B O 1
ATOM 2248 N N . PHE B 1 53 ? -3.871 -5.516 -4.461 1 97.38 53 PHE B N 1
ATOM 2249 C CA . PHE B 1 53 ? -2.828 -5.492 -5.48 1 97.38 53 PHE B CA 1
ATOM 2250 C C . PHE B 1 53 ? -2.219 -6.879 -5.664 1 97.38 53 PHE B C 1
ATOM 2252 O O . PHE B 1 53 ? -1.999 -7.32 -6.793 1 97.38 53 PHE B O 1
ATOM 2259 N N . SER B 1 54 ? -1.954 -7.547 -4.559 1 95.62 54 SER B N 1
ATOM 2260 C CA . SER B 1 54 ? -1.339 -8.867 -4.594 1 95.62 54 SER B CA 1
ATOM 2261 C C . SER B 1 54 ? -2.217 -9.867 -5.34 1 95.62 54 SER B C 1
ATOM 2263 O O . SER B 1 54 ? -1.71 -10.766 -6.012 1 95.62 54 SER B O 1
ATOM 2265 N N . GLY B 1 55 ? -3.477 -9.758 -5.281 1 93.94 55 GLY B N 1
ATOM 2266 C CA . GLY B 1 55 ? -4.398 -10.656 -5.957 1 93.94 55 GLY B CA 1
ATOM 2267 C C . GLY B 1 55 ? -4.66 -10.273 -7.402 1 93.94 55 GLY B C 1
ATOM 2268 O O . GLY B 1 55 ? -5.07 -11.109 -8.203 1 93.94 55 GLY B O 1
ATOM 2269 N N . THR B 1 56 ? -4.402 -9.062 -7.719 1 95.88 56 THR B N 1
ATOM 2270 C CA . THR B 1 56 ? -4.789 -8.547 -9.031 1 95.88 56 THR B CA 1
ATOM 2271 C C . THR B 1 56 ? -3.596 -8.547 -9.984 1 95.88 56 THR B C 1
ATOM 2273 O O . THR B 1 56 ? -3.736 -8.875 -11.156 1 95.88 56 THR B O 1
ATOM 2276 N N . TYR B 1 57 ? -2.439 -8.242 -9.508 1 95.25 57 TYR B N 1
ATOM 2277 C CA . TYR B 1 57 ? -1.255 -8.062 -10.336 1 95.25 57 TYR B CA 1
ATOM 2278 C C . TYR B 1 57 ? -0.933 -9.336 -11.109 1 95.25 57 TYR B C 1
ATOM 2280 O O . TYR B 1 57 ? -0.644 -9.281 -12.305 1 95.25 57 TYR B O 1
ATOM 2288 N N . PRO B 1 58 ? -1.035 -10.516 -10.516 1 93 58 PRO B N 1
ATOM 2289 C CA . PRO B 1 58 ? -0.725 -11.742 -11.258 1 93 58 PRO B CA 1
ATOM 2290 C C . PRO B 1 58 ? -1.673 -11.977 -12.43 1 93 58 PRO B C 1
ATOM 2292 O O . PRO B 1 58 ? -1.298 -12.625 -13.406 1 93 58 PRO B O 1
ATOM 2295 N N . LEU B 1 59 ? -2.893 -11.477 -12.305 1 92.44 59 LEU B N 1
ATOM 2296 C CA . LEU B 1 59 ? -3.854 -11.617 -13.398 1 92.44 59 LEU B CA 1
ATOM 2297 C C . LEU B 1 59 ? -3.43 -10.797 -14.609 1 92.44 59 LEU B C 1
ATOM 2299 O O . LEU B 1 59 ? -3.805 -11.109 -15.734 1 92.44 59 LEU B O 1
ATOM 2303 N N . ALA B 1 60 ? -2.684 -9.773 -14.336 1 93.94 60 ALA B N 1
ATOM 2304 C CA . ALA B 1 60 ? -2.312 -8.836 -15.391 1 93.94 60 ALA B CA 1
ATOM 2305 C C . ALA B 1 60 ? -0.886 -9.086 -15.875 1 93.94 60 ALA B C 1
ATOM 2307 O O . ALA B 1 60 ? -0.502 -8.648 -16.953 1 93.94 60 ALA B O 1
ATOM 2308 N N . GLU B 1 61 ? -0.146 -9.781 -15.086 1 88.94 61 GLU B N 1
ATOM 2309 C CA . GLU B 1 61 ? 1.277 -9.961 -15.352 1 88.94 61 GLU B CA 1
ATOM 2310 C C . GLU B 1 61 ? 1.501 -10.648 -16.703 1 88.94 61 GLU B C 1
ATOM 2312 O O . GLU B 1 61 ? 0.808 -11.609 -17.031 1 88.94 61 GLU B O 1
ATOM 2317 N N . GLY B 1 62 ? 2.457 -10.172 -17.5 1 89 62 GLY B N 1
ATOM 2318 C CA . GLY B 1 62 ? 2.805 -10.758 -18.781 1 89 62 GLY B CA 1
ATOM 2319 C C . GLY B 1 62 ? 1.939 -10.25 -19.922 1 89 62 GLY B C 1
ATOM 2320 O O . GLY B 1 62 ? 2.205 -10.547 -21.094 1 89 62 GLY B O 1
ATOM 2321 N N . ASN B 1 63 ? 0.872 -9.555 -19.641 1 93.44 63 ASN B N 1
ATOM 2322 C CA . ASN B 1 63 ? -0.018 -8.969 -20.641 1 93.44 63 ASN B CA 1
ATOM 2323 C C . ASN B 1 63 ? -0.066 -7.449 -20.531 1 93.44 63 ASN B C 1
ATOM 2325 O O . ASN B 1 63 ? -0.66 -6.91 -19.594 1 93.44 63 ASN B O 1
ATOM 2329 N N . ILE B 1 64 ? 0.46 -6.859 -21.516 1 92 64 ILE B N 1
ATOM 2330 C CA . ILE B 1 64 ? 0.628 -5.41 -21.484 1 92 64 ILE B CA 1
ATOM 2331 C C . ILE B 1 64 ? -0.74 -4.734 -21.422 1 92 64 ILE B C 1
ATOM 2333 O O . ILE B 1 64 ? -0.919 -3.752 -20.688 1 92 64 ILE B O 1
ATOM 2337 N N . SER B 1 65 ? -1.655 -5.215 -22.172 1 94.19 65 SER B N 1
ATOM 2338 C CA . SER B 1 65 ? -2.988 -4.625 -22.188 1 94.19 65 SER B CA 1
ATOM 2339 C C . SER B 1 65 ? -3.654 -4.715 -20.828 1 94.19 65 SER B C 1
ATOM 2341 O O . SER B 1 65 ? -4.227 -3.736 -20.344 1 94.19 65 SER B O 1
ATOM 2343 N N . LEU B 1 66 ? -3.57 -5.832 -20.203 1 94.94 66 LEU B N 1
ATOM 2344 C CA . LEU B 1 66 ? -4.156 -6.016 -18.891 1 94.94 66 LEU B CA 1
ATOM 2345 C C . LEU B 1 66 ? -3.395 -5.215 -17.828 1 94.94 66 LEU B C 1
ATOM 2347 O O . LEU B 1 66 ? -3.988 -4.711 -16.875 1 94.94 66 LEU B O 1
ATOM 2351 N N . SER B 1 67 ? -2.102 -5.125 -18.047 1 95.44 67 SER B N 1
ATOM 2352 C CA . SER B 1 67 ? -1.287 -4.328 -17.125 1 95.44 67 SER B CA 1
ATOM 2353 C C . SER B 1 67 ? -1.681 -2.855 -17.188 1 95.44 67 SER B C 1
ATOM 2355 O O . SER B 1 67 ? -1.752 -2.189 -16.141 1 95.44 67 SER B O 1
ATOM 2357 N N . LEU B 1 68 ? -1.966 -2.416 -18.359 1 94.56 68 LEU B N 1
ATOM 2358 C CA . LEU B 1 68 ? -2.412 -1.035 -18.516 1 94.56 68 LEU B CA 1
ATOM 2359 C C . LEU B 1 68 ? -3.801 -0.843 -17.922 1 94.56 68 LEU B C 1
ATOM 2361 O O . LEU B 1 68 ? -4.109 0.224 -17.391 1 94.56 68 LEU B O 1
ATOM 2365 N N . LEU B 1 69 ? -4.602 -1.886 -18.031 1 95.44 69 LEU B N 1
ATOM 2366 C CA . LEU B 1 69 ? -5.934 -1.863 -17.453 1 95.44 69 LEU B CA 1
ATOM 2367 C C . LEU B 1 69 ? -5.859 -1.849 -15.93 1 95.44 69 LEU B C 1
ATOM 2369 O O . LEU B 1 69 ? -6.828 -1.479 -15.258 1 95.44 69 LEU B O 1
ATOM 2373 N N . LEU B 1 70 ? -4.758 -2.225 -15.383 1 96.88 70 LEU B N 1
ATOM 2374 C CA . LEU B 1 70 ? -4.547 -2.189 -13.938 1 96.88 70 LEU B CA 1
ATOM 2375 C C . LEU B 1 70 ? -4.07 -0.811 -13.492 1 96.88 70 LEU B C 1
ATOM 2377 O O . LEU B 1 70 ? -4.719 -0.163 -12.664 1 96.88 70 LEU B O 1
ATOM 2381 N N . VAL B 1 71 ? -3.053 -0.284 -14.141 1 97.06 71 VAL B N 1
ATOM 2382 C CA . VAL B 1 71 ? -2.381 0.899 -13.609 1 97.06 71 VAL B CA 1
ATOM 2383 C C . VAL B 1 71 ? -3.182 2.15 -13.969 1 97.06 71 VAL B C 1
ATOM 2385 O O . VAL B 1 71 ? -3.268 3.086 -13.172 1 97.06 71 VAL B O 1
ATOM 2388 N N . MET B 1 72 ? -3.824 2.193 -15.078 1 96.88 72 MET B N 1
ATOM 2389 C CA . MET B 1 72 ? -4.484 3.414 -15.531 1 96.88 72 MET B CA 1
ATOM 2390 C C . MET B 1 72 ? -5.723 3.709 -14.688 1 96.88 72 MET B C 1
ATOM 2392 O O . MET B 1 72 ? -5.852 4.797 -14.125 1 96.88 72 MET B O 1
ATOM 2396 N N . PRO B 1 73 ? -6.625 2.754 -14.531 1 97.38 73 PRO B N 1
ATOM 2397 C CA . PRO B 1 73 ? -7.766 3.051 -13.664 1 97.38 73 PRO B CA 1
ATOM 2398 C C . PRO B 1 73 ? -7.352 3.307 -12.219 1 97.38 73 PRO B C 1
ATOM 2400 O O . PRO B 1 73 ? -8 4.09 -11.516 1 97.38 73 PRO B O 1
ATOM 2403 N N . PHE B 1 74 ? -6.293 2.68 -11.766 1 98.12 74 PHE B N 1
ATOM 2404 C CA . PHE B 1 74 ? -5.762 2.904 -10.43 1 98.12 74 PHE B CA 1
ATOM 2405 C C . PHE B 1 74 ? -5.402 4.371 -10.227 1 98.12 74 PHE B C 1
ATOM 2407 O O . PHE B 1 74 ? -5.926 5.027 -9.32 1 98.12 74 PHE B O 1
ATOM 2414 N N . VAL B 1 75 ? -4.656 4.879 -11.141 1 97.69 75 VAL B N 1
ATOM 2415 C CA . VAL B 1 75 ? -4.145 6.242 -11.039 1 97.69 75 VAL B CA 1
ATOM 2416 C C . VAL B 1 75 ? -5.27 7.238 -11.312 1 97.69 75 VAL B C 1
ATOM 2418 O O . VAL B 1 75 ? -5.367 8.273 -10.641 1 97.69 75 VAL B O 1
ATOM 2421 N N . LEU B 1 76 ? -6.098 6.965 -12.234 1 96.88 76 LEU B N 1
ATOM 2422 C CA . LEU B 1 76 ? -7.211 7.852 -12.562 1 96.88 76 LEU B CA 1
ATOM 2423 C C . LEU B 1 76 ? -8.188 7.941 -11.398 1 96.88 76 LEU B C 1
ATOM 2425 O O . LEU B 1 76 ? -8.703 9.016 -11.094 1 96.88 76 LEU B O 1
ATOM 2429 N N . SER B 1 77 ? -8.469 6.809 -10.812 1 96.94 77 SER B N 1
ATOM 2430 C CA . SER B 1 77 ? -9.352 6.793 -9.648 1 96.94 77 SER B CA 1
ATOM 2431 C C . SER B 1 77 ? -8.75 7.578 -8.492 1 96.94 77 SER B C 1
ATOM 2433 O O . SER B 1 77 ? -9.445 8.367 -7.84 1 96.94 77 SER B O 1
ATOM 2435 N N . TYR B 1 78 ? -7.473 7.406 -8.242 1 97.25 78 TYR B N 1
ATOM 2436 C CA . TYR B 1 78 ? -6.781 8.141 -7.191 1 97.25 78 TYR B CA 1
ATOM 2437 C C . TYR B 1 78 ? -6.895 9.648 -7.41 1 97.25 78 TYR B C 1
ATOM 2439 O O . TYR B 1 78 ? -7.309 10.383 -6.508 1 97.25 78 TYR B O 1
ATOM 2447 N N . LEU B 1 79 ? -6.562 10.078 -8.57 1 95.81 79 LEU B N 1
ATOM 2448 C CA . LEU B 1 79 ? -6.605 11.5 -8.906 1 95.81 79 LEU B CA 1
ATOM 2449 C C . LEU B 1 79 ? -8.039 12.008 -8.93 1 95.81 79 LEU B C 1
ATOM 2451 O O . LEU B 1 79 ? -8.305 13.148 -8.531 1 95.81 79 LEU B O 1
ATOM 2455 N N . GLY B 1 80 ? -8.93 11.219 -9.438 1 94.31 80 GLY B N 1
ATOM 2456 C CA . GLY B 1 80 ? -10.328 11.602 -9.445 1 94.31 80 GLY B CA 1
ATOM 2457 C C . GLY B 1 80 ? -10.883 11.883 -8.062 1 94.31 80 GLY B C 1
ATOM 2458 O O . GLY B 1 80 ? -11.523 12.906 -7.84 1 94.31 80 GLY B O 1
ATOM 2459 N N . PHE B 1 81 ? -10.602 10.984 -7.156 1 91.38 81 PHE B N 1
ATOM 2460 C CA . PHE B 1 81 ? -11.07 11.172 -5.785 1 91.38 81 PHE B CA 1
ATOM 2461 C C . PHE B 1 81 ? -10.375 12.367 -5.137 1 91.38 81 PHE B C 1
ATOM 2463 O O . PHE B 1 81 ? -10.992 13.109 -4.367 1 91.38 81 PHE B O 1
ATOM 2470 N N . HIS B 1 82 ? -9.102 12.539 -5.422 1 89.69 82 HIS B N 1
ATOM 2471 C CA . HIS B 1 82 ? -8.367 13.68 -4.898 1 89.69 82 HIS B CA 1
ATOM 2472 C C . HIS B 1 82 ? -8.984 14.992 -5.363 1 89.69 82 HIS B C 1
ATOM 2474 O O . HIS B 1 82 ? -9.234 15.891 -4.555 1 89.69 82 HIS B O 1
ATOM 2480 N N . PHE B 1 83 ? -9.25 15.047 -6.594 1 87.12 83 PHE B N 1
ATOM 2481 C CA . PHE B 1 83 ? -9.789 16.281 -7.152 1 87.12 83 PHE B CA 1
ATOM 2482 C C . PHE B 1 83 ? -11.219 16.516 -6.684 1 87.12 83 PHE B C 1
ATOM 2484 O O . PHE B 1 83 ? -11.617 17.656 -6.434 1 87.12 83 PHE B O 1
ATOM 2491 N N . TYR B 1 84 ? -11.914 15.469 -6.562 1 82.56 84 TYR B N 1
ATOM 2492 C CA . TYR B 1 84 ? -13.273 15.578 -6.055 1 82.56 84 TYR B CA 1
ATOM 2493 C C . TYR B 1 84 ? -13.289 16.094 -4.621 1 82.56 84 TYR B C 1
ATOM 2495 O O . TYR B 1 84 ? -14.07 16.984 -4.285 1 82.56 84 TYR B O 1
ATOM 2503 N N . SER B 1 85 ? -12.43 15.602 -3.861 1 76.56 85 SER B N 1
ATOM 2504 C CA . SER B 1 85 ? -12.414 15.906 -2.436 1 76.56 85 SER B CA 1
ATOM 2505 C C . SER B 1 85 ? -11.852 17.297 -2.176 1 76.56 85 SER B C 1
ATOM 2507 O O . SER B 1 85 ? -12.32 18.016 -1.278 1 76.56 85 SER B O 1
ATOM 2509 N N . ASN B 1 86 ? -10.852 17.656 -2.904 1 73.94 86 ASN B N 1
ATOM 2510 C CA . ASN B 1 86 ? -10.312 19 -2.766 1 73.94 86 ASN B CA 1
ATOM 2511 C C . ASN B 1 86 ? -11.391 20.062 -2.975 1 73.94 86 ASN B C 1
ATOM 2513 O O . ASN B 1 86 ? -11.344 21.125 -2.359 1 73.94 86 ASN B O 1
ATOM 2517 N N . LEU B 1 87 ? -12.32 19.641 -3.625 1 66.12 87 LEU B N 1
ATOM 2518 C CA . LEU B 1 87 ? -13.422 20.562 -3.891 1 66.12 87 LEU B CA 1
ATOM 2519 C C . LEU B 1 87 ? -14.383 20.609 -2.707 1 66.12 87 LEU B C 1
ATOM 2521 O O . LEU B 1 87 ? -15.062 21.625 -2.496 1 66.12 87 LEU B O 1
ATOM 2525 N N . ARG B 1 88 ? -14.32 19.688 -1.87 1 69.31 88 ARG B N 1
ATOM 2526 C CA . ARG B 1 88 ? -15.352 19.594 -0.847 1 69.31 88 ARG B CA 1
ATOM 2527 C C . ARG B 1 88 ? -14.75 19.656 0.552 1 69.31 88 ARG B C 1
ATOM 2529 O O . ARG B 1 88 ? -15.406 20.078 1.5 1 69.31 88 ARG B O 1
ATOM 2536 N N . LEU B 1 89 ? -13.578 19.172 0.79 1 65.94 89 LEU B N 1
ATOM 2537 C CA . LEU B 1 89 ? -13.008 18.969 2.119 1 65.94 89 LEU B CA 1
ATOM 2538 C C . LEU B 1 89 ? -12.328 20.25 2.607 1 65.94 89 LEU B C 1
ATOM 2540 O O . LEU B 1 89 ? -12.102 20.406 3.809 1 65.94 89 LEU B O 1
ATOM 2544 N N . GLY B 1 90 ? -11.914 21.188 1.812 1 59.38 90 GLY B N 1
ATOM 2545 C CA . GLY B 1 90 ? -11.195 22.391 2.209 1 59.38 90 GLY B CA 1
ATOM 2546 C C . GLY B 1 90 ? -11.914 23.188 3.283 1 59.38 90 GLY B C 1
ATOM 2547 O O . GLY B 1 90 ? -11.273 23.719 4.188 1 59.38 90 GLY B O 1
ATOM 2548 N N . LYS B 1 91 ? -13.008 23.578 3.148 1 62.59 91 LYS B N 1
ATOM 2549 C CA . LYS B 1 91 ? -13.664 24.562 4.004 1 62.59 91 LYS B CA 1
ATOM 2550 C C . LYS B 1 91 ? -14.898 23.969 4.676 1 62.59 91 LYS B C 1
ATOM 2552 O O . LYS B 1 91 ? -15.844 24.688 5 1 62.59 91 LYS B O 1
ATOM 2557 N N . THR B 1 92 ? -14.641 22.719 5.051 1 71.62 92 THR B N 1
ATOM 2558 C CA . THR B 1 92 ? -15.898 22.125 5.504 1 71.62 92 THR B CA 1
ATOM 2559 C C . THR B 1 92 ? -15.867 21.875 7.008 1 71.62 92 THR B C 1
ATOM 2561 O O . THR B 1 92 ? -14.805 21.922 7.629 1 71.62 92 THR B O 1
ATOM 2564 N N . THR B 1 93 ? -17.047 21.859 7.59 1 80 93 THR B N 1
ATOM 2565 C CA . THR B 1 93 ? -17.219 21.484 8.984 1 80 93 THR B CA 1
ATOM 2566 C C . THR B 1 93 ? -16.719 20.062 9.227 1 80 93 THR B C 1
ATOM 2568 O O . THR B 1 93 ? -16.516 19.297 8.281 1 80 93 THR B O 1
ATOM 2571 N N . GLU B 1 94 ? -16.422 19.781 10.43 1 82.94 94 GLU B N 1
ATOM 2572 C CA . GLU B 1 94 ? -15.992 18.438 10.797 1 82.94 94 GLU B CA 1
ATOM 2573 C C . GLU B 1 94 ? -17 17.375 10.352 1 82.94 94 GLU B C 1
ATOM 2575 O O . GLU B 1 94 ? -16.625 16.281 9.938 1 82.94 94 GLU B O 1
ATOM 2580 N N . GLU B 1 95 ? -18.25 17.75 10.484 1 84.81 95 GLU B N 1
ATOM 2581 C CA . GLU B 1 95 ? -19.297 16.812 10.086 1 84.81 95 GLU B CA 1
ATOM 2582 C C . GLU B 1 95 ? -19.281 16.578 8.578 1 84.81 95 GLU B C 1
ATOM 2584 O O . GLU B 1 95 ? -19.391 15.438 8.117 1 84.81 95 GLU B O 1
ATOM 2589 N N . SER B 1 96 ? -19.188 17.625 7.867 1 86.94 96 SER B N 1
ATOM 2590 C CA . SER B 1 96 ? -19.156 17.516 6.414 1 86.94 96 SER B CA 1
ATOM 2591 C C . SER B 1 96 ? -17.922 16.75 5.945 1 86.94 96 SER B C 1
ATOM 2593 O O . SER B 1 96 ? -17.984 15.984 4.988 1 86.94 96 SER B O 1
ATOM 2595 N N . TYR B 1 97 ? -16.844 16.969 6.668 1 87.69 97 TYR B N 1
ATOM 2596 C CA . TYR B 1 97 ? -15.617 16.25 6.379 1 87.69 97 TYR B CA 1
ATOM 2597 C C . TYR B 1 97 ? -15.797 14.75 6.598 1 87.69 97 TYR B C 1
ATOM 2599 O O . TYR B 1 97 ? -15.445 13.945 5.738 1 87.69 97 TYR B O 1
ATOM 2607 N N . ALA B 1 98 ? -16.406 14.445 7.703 1 88.81 98 ALA B N 1
ATOM 2608 C CA . ALA B 1 98 ? -16.625 13.047 8.047 1 88.81 98 ALA B CA 1
ATOM 2609 C C . ALA B 1 98 ? -17.531 12.367 7.023 1 88.81 98 ALA B C 1
ATOM 2611 O O . ALA B 1 98 ? -17.281 11.234 6.613 1 88.81 98 ALA B O 1
ATOM 2612 N N . ARG B 1 99 ? -18.547 13.055 6.602 1 90.62 99 ARG B N 1
ATOM 2613 C CA . ARG B 1 99 ? -19.5 12.516 5.637 1 90.62 99 ARG B CA 1
ATOM 2614 C C . ARG B 1 99 ? -18.828 12.273 4.289 1 90.62 99 ARG B C 1
ATOM 2616 O O . ARG B 1 99 ? -19.031 11.219 3.676 1 90.62 99 ARG B O 1
ATOM 2623 N N . THR B 1 100 ? -18.062 13.203 3.893 1 90.56 100 THR B N 1
ATOM 2624 C CA . THR B 1 100 ? -17.375 13.078 2.605 1 90.56 100 THR B CA 1
ATOM 2625 C C . THR B 1 100 ? -16.375 11.938 2.631 1 90.56 100 THR B C 1
ATOM 2627 O O . THR B 1 100 ? -16.312 11.125 1.704 1 90.56 100 THR B O 1
ATOM 2630 N N . LEU B 1 101 ? -15.602 11.93 3.658 1 91.31 101 LEU B N 1
ATOM 2631 C CA . LEU B 1 101 ? -14.586 10.891 3.766 1 91.31 101 LEU B CA 1
ATOM 2632 C C . LEU B 1 101 ? -15.227 9.508 3.824 1 91.31 101 LEU B C 1
ATOM 2634 O O . LEU B 1 101 ? -14.773 8.578 3.141 1 91.31 101 LEU B O 1
ATOM 2638 N N . SER B 1 102 ? -16.25 9.406 4.621 1 92.56 102 SER B N 1
ATOM 2639 C CA . SER B 1 102 ? -16.953 8.133 4.723 1 92.56 102 SER B CA 1
ATOM 2640 C C . SER B 1 102 ? -17.547 7.723 3.381 1 92.56 102 SER B C 1
ATOM 2642 O O . SER B 1 102 ? -17.531 6.539 3.029 1 92.56 102 SER B O 1
ATOM 2644 N N . LEU B 1 103 ? -18.078 8.617 2.684 1 93.75 103 LEU B N 1
ATOM 2645 C CA . LEU B 1 103 ? -18.641 8.344 1.361 1 93.75 103 LEU B CA 1
ATOM 2646 C C . LEU B 1 103 ? -17.562 7.793 0.427 1 93.75 103 LEU B C 1
ATOM 2648 O O . LEU B 1 103 ? -17.781 6.781 -0.245 1 93.75 103 LEU B O 1
ATOM 2652 N N . VAL B 1 104 ? -16.438 8.391 0.386 1 92.75 104 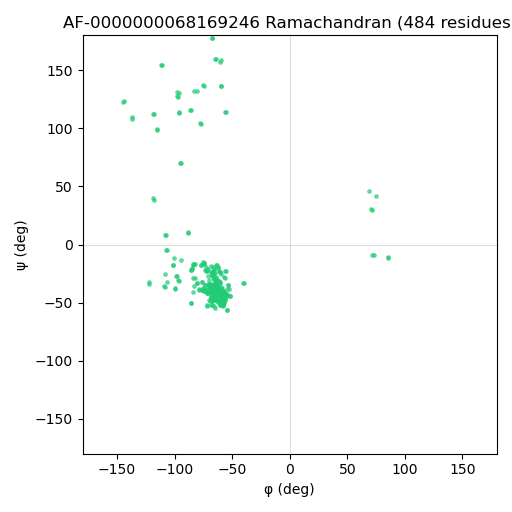VAL B N 1
ATOM 2653 C CA . VAL B 1 104 ? -15.375 7.973 -0.517 1 92.75 104 VAL B CA 1
ATOM 2654 C C . VAL B 1 104 ? -14.852 6.602 -0.091 1 92.75 104 VAL B C 1
ATOM 2656 O O . VAL B 1 104 ? -14.555 5.754 -0.936 1 92.75 104 VAL B O 1
ATOM 2659 N N . ILE B 1 105 ? -14.742 6.402 1.195 1 93.81 105 ILE B N 1
ATOM 2660 C CA . ILE B 1 105 ? -14.328 5.098 1.697 1 93.81 105 ILE B CA 1
ATOM 2661 C C . ILE B 1 105 ? -15.32 4.031 1.243 1 93.81 105 ILE B C 1
ATOM 2663 O O . ILE B 1 105 ? -14.922 2.986 0.722 1 93.81 105 ILE B O 1
ATOM 2667 N N . SER B 1 106 ? -16.547 4.375 1.42 1 96.12 106 SER B N 1
ATOM 2668 C CA . SER B 1 106 ? -17.594 3.434 1.056 1 96.12 106 SER B CA 1
ATOM 2669 C C . SER B 1 106 ? -17.562 3.121 -0.437 1 96.12 106 SER B C 1
ATOM 2671 O O . SER B 1 106 ? -17.812 1.983 -0.843 1 96.12 106 SER B O 1
ATOM 2673 N N . LEU B 1 107 ? -17.312 4.066 -1.208 1 95.12 107 LEU B N 1
ATOM 2674 C CA . LEU B 1 107 ? -17.234 3.855 -2.648 1 95.12 107 LEU B CA 1
ATOM 2675 C C . LEU B 1 107 ? -16.031 2.977 -3 1 95.12 107 LEU B C 1
ATOM 2677 O O . LEU B 1 107 ? -16.156 2.043 -3.797 1 95.12 107 LEU B O 1
ATOM 2681 N N . GLY B 1 108 ? -14.906 3.301 -2.436 1 93.75 108 GLY B N 1
ATOM 2682 C CA . GLY B 1 108 ? -13.727 2.48 -2.666 1 93.75 108 GLY B CA 1
ATOM 2683 C C . GLY B 1 108 ? -13.914 1.035 -2.25 1 93.75 108 GLY B C 1
ATOM 2684 O O . GLY B 1 108 ? -13.648 0.119 -3.029 1 93.75 108 GLY B O 1
ATOM 2685 N N . ILE B 1 109 ? -14.359 0.859 -1.054 1 94.5 109 ILE B N 1
ATOM 2686 C CA . ILE B 1 109 ? -14.617 -0.473 -0.518 1 94.5 109 ILE B CA 1
ATOM 2687 C C . ILE B 1 109 ? -15.703 -1.161 -1.349 1 94.5 109 ILE B C 1
ATOM 2689 O O . ILE B 1 109 ? -15.617 -2.363 -1.61 1 94.5 109 ILE B O 1
ATOM 2693 N N . GLY B 1 110 ? -16.719 -0.372 -1.727 1 96.5 110 GLY B N 1
ATOM 2694 C CA . GLY B 1 110 ? -17.766 -0.919 -2.559 1 96.5 110 GLY B CA 1
ATOM 2695 C C . GLY B 1 110 ? -17.266 -1.486 -3.871 1 96.5 110 GLY B C 1
ATOM 2696 O O . GLY B 1 110 ? -17.719 -2.551 -4.305 1 96.5 110 GLY B O 1
ATOM 2697 N N . LEU B 1 111 ? -16.422 -0.78 -4.512 1 94.81 111 LEU B N 1
ATOM 2698 C CA . LEU B 1 111 ? -15.836 -1.257 -5.762 1 94.81 111 LEU B CA 1
ATOM 2699 C C . LEU B 1 111 ? -15.094 -2.568 -5.547 1 94.81 111 LEU B C 1
ATOM 2701 O O . LEU B 1 111 ? -15.195 -3.486 -6.363 1 94.81 111 LEU B O 1
ATOM 2705 N N . GLN B 1 112 ? -14.359 -2.66 -4.527 1 94.12 112 GLN B N 1
ATOM 2706 C CA . GLN B 1 112 ? -13.641 -3.889 -4.199 1 94.12 112 GLN B CA 1
ATOM 2707 C C . GLN B 1 112 ? -14.609 -5.016 -3.859 1 94.12 112 GLN B C 1
ATOM 2709 O O . GLN B 1 112 ? -14.391 -6.168 -4.25 1 94.12 112 GLN B O 1
ATOM 2714 N N . ASN B 1 113 ? -15.648 -4.652 -3.105 1 96.19 113 ASN B N 1
ATOM 2715 C CA . ASN B 1 113 ? -16.656 -5.652 -2.762 1 96.19 113 ASN B CA 1
ATOM 2716 C C . ASN B 1 113 ? -17.375 -6.164 -4.004 1 96.19 113 ASN B C 1
ATOM 2718 O O . ASN B 1 113 ? -17.797 -7.324 -4.047 1 96.19 113 ASN B O 1
ATOM 2722 N N . PHE B 1 114 ? -17.516 -5.312 -4.973 1 95.75 114 PHE B N 1
ATOM 2723 C CA . PHE B 1 114 ? -18.047 -5.766 -6.246 1 95.75 114 PHE B CA 1
ATOM 2724 C C . PHE B 1 114 ? -17.219 -6.918 -6.805 1 95.75 114 PHE B C 1
ATOM 2726 O O . PHE B 1 114 ? -17.766 -7.934 -7.238 1 95.75 114 PHE B O 1
ATOM 2733 N N . THR B 1 115 ? -15.93 -6.797 -6.77 1 94.12 115 THR B N 1
ATOM 2734 C CA . THR B 1 115 ? -15.047 -7.824 -7.305 1 94.12 115 THR B CA 1
ATOM 2735 C C . THR B 1 115 ? -15.086 -9.078 -6.434 1 94.12 115 THR B C 1
ATOM 2737 O O . THR B 1 115 ? -14.945 -10.195 -6.941 1 94.12 115 THR B O 1
ATOM 2740 N N . GLU B 1 116 ? -15.219 -8.914 -5.152 1 93.25 116 GLU B N 1
ATOM 2741 C CA . GLU B 1 116 ? -15.43 -10.07 -4.289 1 93.25 116 GLU B CA 1
ATOM 2742 C C . GLU B 1 116 ? -16.688 -10.844 -4.699 1 93.25 116 GLU B C 1
ATOM 2744 O O . GLU B 1 116 ? -16.688 -12.07 -4.688 1 93.25 116 GLU B O 1
ATOM 2749 N N . GLY B 1 117 ? -17.672 -10.07 -5.031 1 94.25 117 GLY B N 1
ATOM 2750 C CA . GLY B 1 117 ? -18.859 -10.688 -5.574 1 94.25 117 GLY B CA 1
ATOM 2751 C C . GLY B 1 117 ? -18.594 -11.484 -6.836 1 94.25 117 GLY B C 1
ATOM 2752 O O . GLY B 1 117 ? -19.094 -12.602 -6.988 1 94.25 117 GLY B O 1
ATOM 2753 N N . LEU B 1 118 ? -17.859 -10.898 -7.711 1 92.62 118 LEU B N 1
ATOM 2754 C CA . LEU B 1 118 ? -17.5 -11.617 -8.93 1 92.62 118 LEU B CA 1
ATOM 2755 C C . LEU B 1 118 ? -16.844 -12.953 -8.609 1 92.62 118 LEU B C 1
ATOM 2757 O O . LEU B 1 118 ? -17.125 -13.961 -9.273 1 92.62 118 LEU B O 1
ATOM 2761 N N . ALA B 1 119 ? -15.961 -12.938 -7.633 1 89.5 119 ALA B N 1
ATOM 2762 C CA . ALA B 1 119 ? -15.258 -14.156 -7.238 1 89.5 119 ALA B CA 1
ATOM 2763 C C . ALA B 1 119 ? -16.234 -15.203 -6.715 1 89.5 119 ALA B C 1
ATOM 2765 O O . ALA B 1 119 ? -16.109 -16.391 -7.031 1 89.5 119 ALA B O 1
ATOM 2766 N N . ILE B 1 120 ? -17.203 -14.797 -5.93 1 90.69 120 ILE B N 1
ATOM 2767 C CA . ILE B 1 120 ? -18.203 -15.703 -5.363 1 90.69 120 ILE B CA 1
ATOM 2768 C C . ILE B 1 120 ? -19.047 -16.297 -6.48 1 90.69 120 ILE B C 1
ATOM 2770 O O . ILE B 1 120 ? -19.188 -17.516 -6.578 1 90.69 120 ILE B O 1
ATOM 2774 N N . GLY B 1 121 ? -19.594 -15.445 -7.254 1 90.25 121 GLY B N 1
ATOM 2775 C CA . GLY B 1 121 ? -20.438 -15.906 -8.336 1 90.25 121 GLY B CA 1
ATOM 2776 C C . GLY B 1 121 ? -19.719 -16.812 -9.32 1 90.25 121 GLY B C 1
ATOM 2777 O O . GLY B 1 121 ? -20.25 -17.844 -9.727 1 90.25 121 GLY B O 1
ATOM 2778 N N . GLY B 1 122 ? -18.562 -16.391 -9.719 1 87.19 122 GLY B N 1
ATOM 2779 C CA . GLY B 1 122 ? -17.766 -17.188 -10.641 1 87.19 122 GLY B CA 1
ATOM 2780 C C . GLY B 1 122 ? -17.406 -18.562 -10.086 1 87.19 122 GLY B C 1
ATOM 2781 O O . GLY B 1 122 ? -17.453 -19.562 -10.805 1 87.19 122 GLY B O 1
ATOM 2782 N N . SER B 1 123 ? -16.984 -18.562 -8.805 1 85.44 123 SER B N 1
ATOM 2783 C CA . SER B 1 123 ? -16.609 -19.828 -8.18 1 85.44 123 SER B CA 1
ATOM 2784 C C . SER B 1 123 ? -17.797 -20.766 -8.062 1 85.44 123 SER B C 1
ATOM 2786 O O . SER B 1 123 ? -17.672 -21.984 -8.242 1 85.44 123 SER B O 1
ATOM 2788 N N . LEU B 1 124 ? -18.938 -20.234 -7.781 1 85.19 124 LEU B N 1
ATOM 2789 C CA . LEU B 1 124 ? -20.141 -21.062 -7.648 1 85.19 124 LEU B CA 1
ATOM 2790 C C . LEU B 1 124 ? -20.578 -21.594 -9 1 85.19 124 LEU B C 1
ATOM 2792 O O . LEU B 1 124 ? -21 -22.75 -9.109 1 85.19 124 LEU B O 1
ATOM 2796 N N . ARG B 1 125 ? -20.469 -20.797 -9.914 1 83 125 ARG B N 1
ATOM 2797 C CA . ARG B 1 125 ? -20.875 -21.203 -11.25 1 83 125 ARG B CA 1
ATOM 2798 C C . ARG B 1 125 ? -20.094 -22.422 -11.719 1 83 125 ARG B C 1
ATOM 2800 O O . ARG B 1 125 ? -20.641 -23.328 -12.336 1 83 125 ARG B O 1
ATOM 2807 N N . ILE B 1 126 ? -18.859 -22.422 -11.406 1 81.56 126 ILE B N 1
ATOM 2808 C CA . ILE B 1 126 ? -18.016 -23.5 -11.906 1 81.56 126 ILE B CA 1
ATOM 2809 C C . ILE B 1 126 ? -18.047 -24.672 -10.938 1 81.56 126 ILE B C 1
ATOM 2811 O O . ILE B 1 126 ? -17.344 -25.672 -11.125 1 81.56 126 ILE B O 1
ATOM 2815 N N . GLY B 1 127 ? -18.891 -24.641 -10.008 1 73.56 127 GLY B N 1
ATOM 2816 C CA . GLY B 1 127 ? -19.203 -25.75 -9.133 1 73.56 127 GLY B CA 1
ATOM 2817 C C . GLY B 1 127 ? -18.094 -26.078 -8.148 1 73.56 127 GLY B C 1
ATOM 2818 O O . GLY B 1 127 ? -17.891 -27.25 -7.812 1 73.56 127 GLY B O 1
ATOM 2819 N N . LEU B 1 128 ? -17.391 -25.094 -7.789 1 73.69 128 LEU B N 1
ATOM 2820 C CA . LEU B 1 128 ? -16.297 -25.328 -6.844 1 73.69 128 LEU B CA 1
ATOM 2821 C C . LEU B 1 128 ? -16.766 -25.062 -5.414 1 73.69 128 LEU B C 1
ATOM 2823 O O . LEU B 1 128 ? -16.297 -24.109 -4.773 1 73.69 128 LEU B O 1
ATOM 2827 N N . SER B 1 129 ? -17.609 -25.953 -4.957 1 72.94 129 SER B N 1
ATOM 2828 C CA . SER B 1 129 ? -18.188 -25.766 -3.627 1 72.94 129 SER B CA 1
ATOM 2829 C C . SER B 1 129 ? -17.094 -25.75 -2.557 1 72.94 129 SER B C 1
ATOM 2831 O O . SER B 1 129 ? -17.188 -24.984 -1.594 1 72.94 129 SER B O 1
ATOM 2833 N N . SER B 1 130 ? -16.156 -26.594 -2.752 1 79.5 130 SER B N 1
ATOM 2834 C CA . SER B 1 130 ? -15.086 -26.688 -1.767 1 79.5 130 SER B CA 1
ATOM 2835 C C . SER B 1 130 ? -14.312 -25.375 -1.65 1 79.5 130 SER B C 1
ATOM 2837 O O . SER B 1 130 ? -13.719 -25.094 -0.607 1 79.5 130 SER B O 1
ATOM 2839 N N . VAL B 1 131 ? -14.438 -24.594 -2.648 1 81.44 131 VAL B N 1
ATOM 2840 C CA . VAL B 1 131 ? -13.703 -23.328 -2.676 1 81.44 131 VAL B CA 1
ATOM 2841 C C . VAL B 1 131 ? -14.602 -22.188 -2.213 1 81.44 131 VAL B C 1
ATOM 2843 O O . VAL B 1 131 ? -14.141 -21.25 -1.564 1 81.44 131 VAL B O 1
ATOM 2846 N N . VAL B 1 132 ? -15.859 -22.359 -2.412 1 85 132 VAL B N 1
ATOM 2847 C CA . VAL B 1 132 ? -16.797 -21.266 -2.209 1 85 132 VAL B CA 1
ATOM 2848 C C . VAL B 1 132 ? -17 -21.031 -0.713 1 85 132 VAL B C 1
ATOM 2850 O O . VAL B 1 132 ? -17.031 -19.875 -0.26 1 85 132 VAL B O 1
ATOM 2853 N N . ILE B 1 133 ? -17.062 -22.047 0.02 1 86.12 133 ILE B N 1
ATOM 2854 C CA . ILE B 1 133 ? -17.375 -21.906 1.438 1 86.12 133 ILE B CA 1
ATOM 2855 C C . ILE B 1 133 ? -16.219 -21.188 2.152 1 86.12 133 ILE B C 1
ATOM 2857 O O . ILE B 1 133 ? -16.438 -20.203 2.861 1 86.12 133 ILE B O 1
ATOM 2861 N N . PRO B 1 134 ? -15.023 -21.688 1.97 1 87.56 134 PRO B N 1
ATOM 2862 C CA . PRO B 1 134 ? -13.922 -20.953 2.586 1 87.56 134 PRO B CA 1
ATOM 2863 C C . PRO B 1 134 ? -13.828 -19.516 2.082 1 87.56 134 PRO B C 1
ATOM 2865 O O . PRO B 1 134 ? -13.492 -18.609 2.85 1 87.56 134 PRO B O 1
ATOM 2868 N N . LEU B 1 135 ? -14.078 -19.344 0.894 1 89.69 135 LEU B N 1
ATOM 2869 C CA . LEU B 1 135 ? -14.055 -18.016 0.298 1 89.69 135 LEU B CA 1
ATOM 2870 C C . LEU B 1 135 ? -15.078 -17.094 0.956 1 89.69 135 LEU B C 1
ATOM 2872 O O . LEU B 1 135 ? -14.75 -15.984 1.373 1 89.69 135 LEU B O 1
ATOM 2876 N N . VAL B 1 136 ? -16.266 -17.578 1.069 1 92 136 VAL B N 1
ATOM 2877 C CA . VAL B 1 136 ? -17.359 -16.812 1.652 1 92 136 VAL B CA 1
ATOM 2878 C C . VAL B 1 136 ? -17.062 -16.516 3.123 1 92 136 VAL B C 1
ATOM 2880 O O . VAL B 1 136 ? -17.281 -15.406 3.6 1 92 136 VAL B O 1
ATOM 2883 N N . THR B 1 137 ? -16.594 -17.469 3.791 1 90.88 137 THR B N 1
ATOM 2884 C CA . THR B 1 137 ? -16.25 -17.281 5.195 1 90.88 137 THR B CA 1
ATOM 2885 C C . THR B 1 137 ? -15.164 -16.203 5.352 1 90.88 137 THR B C 1
ATOM 2887 O O . THR B 1 137 ? -15.297 -15.297 6.164 1 90.88 137 THR B O 1
ATOM 2890 N N . GLY B 1 138 ? -14.156 -16.375 4.59 1 90.88 138 GLY B N 1
ATOM 2891 C CA . GLY B 1 138 ? -13.086 -15.383 4.633 1 90.88 138 GLY B CA 1
ATOM 2892 C C . GLY B 1 138 ? -13.547 -13.984 4.285 1 90.88 138 GLY B C 1
ATOM 2893 O O . GLY B 1 138 ? -13.211 -13.023 4.977 1 90.88 138 GLY B O 1
ATOM 2894 N N . LEU B 1 139 ? -14.336 -13.914 3.248 1 93.62 139 LEU B N 1
ATOM 2895 C CA . LEU B 1 139 ? -14.82 -12.625 2.783 1 93.62 139 LEU B CA 1
ATOM 2896 C C . LEU B 1 139 ? -15.773 -12 3.801 1 93.62 139 LEU B C 1
ATOM 2898 O O . LEU B 1 139 ? -15.812 -10.781 3.957 1 93.62 139 LEU B O 1
ATOM 2902 N N . THR B 1 140 ? -16.531 -12.797 4.461 1 93.69 140 THR B N 1
ATOM 2903 C CA . THR B 1 140 ? -17.422 -12.312 5.508 1 93.69 140 THR B CA 1
ATOM 2904 C C . THR B 1 140 ? -16.625 -11.633 6.621 1 93.69 140 THR B C 1
ATOM 2906 O O . THR B 1 140 ? -16.953 -10.516 7.023 1 93.69 140 THR B O 1
ATOM 2909 N N . LEU B 1 141 ? -15.641 -12.242 7.051 1 91.75 141 LEU B N 1
ATOM 2910 C CA . LEU B 1 141 ? -14.82 -11.695 8.125 1 91.75 141 LEU B CA 1
ATOM 2911 C C . LEU B 1 141 ? -14.086 -10.438 7.66 1 91.75 141 LEU B C 1
ATOM 2913 O O . LEU B 1 141 ? -13.969 -9.469 8.414 1 91.75 141 LEU B O 1
ATOM 2917 N N . GLN B 1 142 ? -13.641 -10.523 6.504 1 91.5 142 GLN B N 1
ATOM 2918 C CA . GLN B 1 142 ? -12.969 -9.359 5.945 1 91.5 142 GLN B CA 1
ATOM 2919 C C . GLN B 1 142 ? -13.914 -8.164 5.863 1 91.5 142 GLN B C 1
ATOM 2921 O O . GLN B 1 142 ? -13.523 -7.035 6.191 1 91.5 142 GLN B O 1
ATOM 2926 N N . ASN B 1 143 ? -15.133 -8.398 5.453 1 93.19 143 ASN B N 1
ATOM 2927 C CA . ASN B 1 143 ? -16.109 -7.328 5.336 1 93.19 143 ASN B CA 1
ATOM 2928 C C . ASN B 1 143 ? -16.453 -6.73 6.699 1 93.19 143 ASN B C 1
ATOM 2930 O O . ASN B 1 143 ? -16.734 -5.535 6.805 1 93.19 143 ASN B O 1
ATOM 2934 N N . VAL B 1 144 ? -16.391 -7.504 7.672 1 90.88 144 VAL B N 1
ATOM 2935 C CA . VAL B 1 144 ? -16.594 -6.992 9.023 1 90.88 144 VAL B CA 1
ATOM 2936 C C . VAL B 1 144 ? -15.523 -5.949 9.352 1 90.88 144 VAL B C 1
ATOM 2938 O O . VAL B 1 144 ? -15.844 -4.859 9.828 1 90.88 144 VAL B O 1
ATOM 2941 N N . THR B 1 145 ? -14.312 -6.285 9.008 1 90.25 145 THR B N 1
ATOM 2942 C CA . THR B 1 145 ? -13.219 -5.363 9.312 1 90.25 145 THR B CA 1
ATOM 2943 C C . THR B 1 145 ? -13.328 -4.102 8.453 1 90.25 145 THR B C 1
ATOM 2945 O O . THR B 1 145 ? -12.914 -3.021 8.883 1 90.25 145 THR B O 1
ATOM 2948 N N . GLU B 1 146 ? -13.961 -4.203 7.367 1 92.38 146 GLU B N 1
ATOM 2949 C CA . GLU B 1 146 ? -14.055 -3.09 6.43 1 92.38 146 GLU B CA 1
ATOM 2950 C C . GLU B 1 146 ? -15.07 -2.051 6.91 1 92.38 146 GLU B C 1
ATOM 2952 O O . GLU B 1 146 ? -15.055 -0.909 6.445 1 92.38 146 GLU B O 1
ATOM 2957 N N . GLY B 1 147 ? -15.883 -2.471 7.785 1 91.94 147 GLY B N 1
ATOM 2958 C CA . GLY B 1 147 ? -16.812 -1.519 8.383 1 91.94 147 GLY B CA 1
ATOM 2959 C C . GLY B 1 147 ? -16.125 -0.466 9.227 1 91.94 147 GLY B C 1
ATOM 2960 O O . GLY B 1 147 ? -16.609 0.656 9.359 1 91.94 147 GLY B O 1
ATOM 2961 N N . PHE B 1 148 ? -15 -0.747 9.688 1 89.5 148 PHE B N 1
ATOM 2962 C CA . PHE B 1 148 ? -14.297 0.142 10.609 1 89.5 148 PHE B CA 1
ATOM 2963 C C . PHE B 1 148 ? -13.828 1.402 9.891 1 89.5 148 PHE B C 1
ATOM 2965 O O . PHE B 1 148 ? -14.086 2.518 10.352 1 89.5 148 PHE B O 1
ATOM 2972 N N . PRO B 1 149 ? -13.227 1.223 8.781 1 92.56 149 PRO B N 1
ATOM 2973 C CA . PRO B 1 149 ? -12.797 2.424 8.062 1 92.56 149 PRO B CA 1
ATOM 2974 C C . PRO B 1 149 ? -13.961 3.334 7.684 1 92.56 149 PRO B C 1
ATOM 2976 O O . PRO B 1 149 ? -13.812 4.559 7.66 1 92.56 149 PRO B O 1
ATOM 2979 N N . ILE B 1 150 ? -15.109 2.787 7.414 1 92.5 150 ILE B N 1
ATOM 2980 C CA . ILE B 1 150 ? -16.281 3.561 7.02 1 92.5 150 ILE B CA 1
ATOM 2981 C C . ILE B 1 150 ? -16.797 4.359 8.211 1 92.5 150 ILE B C 1
ATOM 2983 O O . ILE B 1 150 ? -17.25 5.496 8.062 1 92.5 150 ILE B O 1
ATOM 2987 N N . LEU B 1 151 ? -16.688 3.811 9.32 1 90.31 151 LEU B N 1
ATOM 2988 C CA . LEU B 1 151 ? -17.188 4.398 10.555 1 90.31 151 LEU B CA 1
ATOM 2989 C C . LEU B 1 151 ? -16.188 5.406 11.117 1 90.31 151 LEU B C 1
ATOM 2991 O O . LEU B 1 151 ? -16.578 6.387 11.75 1 90.31 151 LEU B O 1
ATOM 2995 N N . SER B 1 152 ? -14.922 5.27 10.898 1 88.69 152 SER B N 1
ATOM 2996 C CA . SER B 1 152 ? -13.82 5.906 11.617 1 88.69 152 SER B CA 1
ATOM 2997 C C . SER B 1 152 ? -13.875 7.426 11.469 1 88.69 152 SER B C 1
ATOM 2999 O O . SER B 1 152 ? -13.586 8.156 12.414 1 88.69 152 SER B O 1
ATOM 3001 N N . PRO B 1 153 ? -14.312 7.945 10.328 1 86.38 153 PRO B N 1
ATOM 3002 C CA . PRO B 1 153 ? -14.336 9.406 10.219 1 86.38 153 PRO B CA 1
ATOM 3003 C C . PRO B 1 153 ? -15.32 10.062 11.18 1 86.38 153 PRO B C 1
ATOM 3005 O O . PRO B 1 153 ? -15.156 11.227 11.547 1 86.38 153 PRO B O 1
ATOM 3008 N N . PHE B 1 154 ? -16.312 9.32 11.586 1 86.88 154 PHE B N 1
ATOM 3009 C CA . PHE B 1 154 ? -17.359 9.875 12.445 1 86.88 154 PHE B CA 1
ATOM 3010 C C . PHE B 1 154 ? -16.922 9.844 13.906 1 86.88 154 PHE B C 1
ATOM 3012 O O . PHE B 1 154 ? -17.516 10.516 14.75 1 86.88 154 PHE B O 1
ATOM 3019 N N . LEU B 1 155 ? -15.953 9.086 14.211 1 83.06 155 LEU B N 1
ATOM 3020 C CA . LEU B 1 155 ? -15.516 8.961 15.594 1 83.06 155 LEU B CA 1
ATOM 3021 C C . LEU B 1 155 ? -14.938 10.281 16.094 1 83.06 155 LEU B C 1
ATOM 3023 O O . LEU B 1 155 ? -15.117 10.641 17.266 1 83.06 155 LEU B O 1
ATOM 3027 N N . ARG B 1 156 ? -14.398 11 15.227 1 75.44 156 ARG B N 1
ATOM 3028 C CA . ARG B 1 156 ? -13.75 12.25 15.609 1 75.44 156 ARG B CA 1
ATOM 3029 C C . ARG B 1 156 ? -14.773 13.359 15.836 1 75.44 156 ARG B C 1
ATOM 3031 O O . ARG B 1 156 ? -14.602 14.203 16.719 1 75.44 156 ARG B O 1
ATOM 3038 N N . SER B 1 157 ? -15.742 13.375 15.023 1 73.62 157 SER B N 1
ATOM 3039 C CA . SER B 1 157 ? -16.734 14.445 15.117 1 73.62 157 SER B CA 1
ATOM 3040 C C . SER B 1 157 ? -17.609 14.273 16.359 1 73.62 157 SER B C 1
ATOM 3042 O O . SER B 1 157 ? -18.188 15.242 16.844 1 73.62 157 SER B O 1
ATOM 3044 N N . GLY B 1 158 ? -17.656 13.164 16.844 1 72.44 158 GLY B N 1
ATOM 3045 C CA . GLY B 1 158 ? -18.5 12.867 18 1 72.44 158 GLY B CA 1
ATOM 3046 C C . GLY B 1 158 ? -19.984 12.82 17.641 1 72.44 158 GLY B C 1
ATOM 3047 O O . GLY B 1 158 ? -20.828 12.594 18.516 1 72.44 158 GLY B O 1
ATOM 3048 N N . LYS B 1 159 ? -20.344 13.195 16.484 1 76.31 159 LYS B N 1
ATOM 3049 C CA . LYS B 1 159 ? -21.734 13.18 16.031 1 76.31 159 LYS B CA 1
ATOM 3050 C C . LYS B 1 159 ? -21.922 12.195 14.875 1 76.31 159 LYS B C 1
ATOM 3052 O O . LYS B 1 159 ? -21.5 12.469 13.75 1 76.31 159 LYS B O 1
ATOM 3057 N N . VAL B 1 160 ? -22.406 11.062 15.305 1 76.69 160 VAL B N 1
ATOM 3058 C CA . VAL B 1 160 ? -22.609 10.055 14.273 1 76.69 160 VAL B CA 1
ATOM 3059 C C . VAL B 1 160 ? -24.062 10.094 13.797 1 76.69 160 VAL B C 1
ATOM 3061 O O . VAL B 1 160 ? -25 9.992 14.602 1 76.69 160 VAL B O 1
ATOM 3064 N N . ASN B 1 161 ? -24.234 10.477 12.547 1 83.31 161 ASN B N 1
ATOM 3065 C CA . ASN B 1 161 ? -25.531 10.281 11.914 1 83.31 161 ASN B CA 1
ATOM 3066 C C . ASN B 1 161 ? -25.734 8.828 11.484 1 83.31 161 ASN B C 1
ATOM 3068 O O . ASN B 1 161 ? -25.234 8.414 10.438 1 83.31 161 ASN B O 1
ATOM 3072 N N . TYR B 1 162 ? -26.516 8.102 12.211 1 85.19 162 TYR B N 1
ATOM 3073 C CA . TYR B 1 162 ? -26.641 6.66 12.031 1 85.19 162 TYR B CA 1
ATOM 3074 C C . TYR B 1 162 ? -27.328 6.332 10.711 1 85.19 162 TYR B C 1
ATOM 3076 O O . TYR B 1 162 ? -27.016 5.32 10.078 1 85.19 162 TYR B O 1
ATOM 3084 N N . SER B 1 163 ? -28.25 7.145 10.367 1 90.25 163 SER B N 1
ATOM 3085 C CA . SER B 1 163 ? -28.906 6.91 9.086 1 90.25 163 SER B CA 1
ATOM 3086 C C . SER B 1 163 ? -27.922 7.031 7.93 1 90.25 163 SER B C 1
ATOM 3088 O O . SER B 1 163 ? -27.953 6.227 6.992 1 90.25 163 SER B O 1
ATOM 3090 N N . TYR B 1 164 ? -27.109 7.961 8.023 1 92.62 164 TYR B N 1
ATOM 3091 C CA . TYR B 1 164 ? -26.109 8.133 6.98 1 92.62 164 TYR B CA 1
ATOM 3092 C C . TYR B 1 164 ? -25.094 6.992 7 1 92.62 164 TYR B C 1
ATOM 3094 O O . TYR B 1 164 ? -24.75 6.445 5.949 1 92.62 164 TYR B O 1
ATOM 3102 N N . LEU B 1 165 ? -24.688 6.699 8.18 1 90.94 165 LEU B N 1
ATOM 3103 C CA . LEU B 1 165 ? -23.75 5.594 8.312 1 90.94 165 LEU B CA 1
ATOM 3104 C C . LEU B 1 165 ? -24.344 4.309 7.746 1 90.94 165 LEU B C 1
ATOM 3106 O O . LEU B 1 165 ? -23.641 3.545 7.07 1 90.94 165 LEU B O 1
ATOM 3110 N N . PHE B 1 166 ? -25.562 4.117 8.07 1 93.06 166 PHE B N 1
ATOM 3111 C CA . PHE B 1 166 ? -26.266 2.957 7.535 1 93.06 166 PHE B CA 1
ATOM 3112 C C . PHE B 1 166 ? -26.234 2.959 6.012 1 93.06 166 PHE B C 1
ATOM 3114 O O . PHE B 1 166 ? -25.969 1.931 5.387 1 93.06 166 PHE B O 1
ATOM 3121 N N . ALA B 1 167 ? -26.484 4.004 5.438 1 95.62 167 ALA B N 1
ATOM 3122 C CA . ALA B 1 167 ? -26.453 4.145 3.982 1 95.62 167 ALA B CA 1
ATOM 3123 C C . ALA B 1 167 ? -25.062 3.869 3.432 1 95.62 167 ALA B C 1
ATOM 3125 O O . ALA B 1 167 ? -24.922 3.301 2.346 1 95.62 167 ALA B O 1
ATOM 3126 N N . MET B 1 168 ? -24.062 4.312 4.164 1 95.19 168 MET B N 1
ATOM 3127 C CA . MET B 1 168 ? -22.688 4.082 3.738 1 95.19 168 MET B CA 1
ATOM 3128 C C . MET B 1 168 ? -22.359 2.594 3.771 1 95.19 168 MET B C 1
ATOM 3130 O O . MET B 1 168 ? -21.641 2.092 2.895 1 95.19 168 MET B O 1
ATOM 3134 N N . TYR B 1 169 ? -22.875 1.914 4.766 1 95.5 169 TYR B N 1
ATOM 3135 C CA . TYR B 1 169 ? -22.656 0.473 4.84 1 95.5 169 TYR B CA 1
ATOM 3136 C C . TYR B 1 169 ? -23.375 -0.24 3.693 1 95.5 169 TYR B C 1
ATOM 3138 O O . TYR B 1 169 ? -22.828 -1.188 3.115 1 95.5 169 TYR B O 1
ATOM 3146 N N . ILE B 1 170 ? -24.5 0.251 3.352 1 96.69 170 ILE B N 1
ATOM 3147 C CA . ILE B 1 170 ? -25.219 -0.291 2.209 1 96.69 170 ILE B CA 1
ATOM 3148 C C . ILE B 1 170 ? -24.422 -0.046 0.929 1 96.69 170 ILE B C 1
ATOM 3150 O O . ILE B 1 170 ? -24.25 -0.956 0.116 1 96.69 170 ILE B O 1
ATOM 3154 N N . LEU B 1 171 ? -23.969 1.11 0.817 1 96.81 171 LEU B N 1
ATOM 3155 C CA . LEU B 1 171 ? -23.203 1.494 -0.359 1 96.81 171 LEU B CA 1
ATOM 3156 C C . LEU B 1 171 ? -21.922 0.653 -0.475 1 96.81 171 LEU B C 1
ATOM 3158 O O . LEU B 1 171 ? -21.547 0.252 -1.576 1 96.81 171 LEU B O 1
ATOM 3162 N N . GLY B 1 172 ? -21.281 0.381 0.607 1 96.19 172 GLY B N 1
ATOM 3163 C CA . GLY B 1 172 ? -20.047 -0.385 0.625 1 96.19 172 GLY B CA 1
ATOM 3164 C C . GLY B 1 172 ? -20.266 -1.875 0.446 1 96.19 172 GLY B C 1
ATOM 3165 O O . GLY B 1 172 ? -19.406 -2.572 -0.109 1 96.19 172 GLY B O 1
ATOM 3166 N N . GLY B 1 173 ? -21.406 -2.363 0.941 1 96.75 173 GLY B N 1
ATOM 3167 C CA . GLY B 1 173 ? -21.609 -3.801 0.982 1 96.75 173 GLY B CA 1
ATOM 3168 C C . GLY B 1 173 ? -22.422 -4.316 -0.196 1 96.75 173 GLY B C 1
ATOM 3169 O O . GLY B 1 173 ? -22.141 -5.398 -0.716 1 96.75 173 GLY B O 1
ATOM 3170 N N . THR B 1 174 ? -23.297 -3.586 -0.734 1 97.19 174 THR B N 1
ATOM 3171 C CA . THR B 1 174 ? -24.281 -4.023 -1.722 1 97.19 174 THR B CA 1
ATOM 3172 C C . THR B 1 174 ? -23.594 -4.422 -3.025 1 97.19 174 THR B C 1
ATOM 3174 O O . THR B 1 174 ? -24.031 -5.344 -3.711 1 97.19 174 THR B O 1
ATOM 3177 N N . PRO B 1 175 ? -22.578 -3.783 -3.391 1 97.12 175 PRO B N 1
ATOM 3178 C CA . PRO B 1 175 ? -21.922 -4.145 -4.656 1 97.12 175 PRO B CA 1
ATOM 3179 C C . PRO B 1 175 ? -21.516 -5.613 -4.703 1 97.12 175 PRO B C 1
ATOM 3181 O O . PRO B 1 175 ? -21.406 -6.191 -5.789 1 97.12 175 PRO B O 1
ATOM 3184 N N . THR B 1 176 ? -21.234 -6.215 -3.559 1 96.19 176 THR B N 1
ATOM 3185 C CA . THR B 1 176 ? -20.938 -7.641 -3.525 1 96.19 176 THR B CA 1
ATOM 3186 C C . THR B 1 176 ? -22.062 -8.445 -4.16 1 96.19 176 THR B C 1
ATOM 3188 O O . THR B 1 176 ? -21.812 -9.383 -4.922 1 96.19 176 THR B O 1
ATOM 3191 N N . LEU B 1 177 ? -23.297 -8.078 -3.832 1 95.31 177 LEU B N 1
ATOM 3192 C CA . LEU B 1 177 ? -24.469 -8.758 -4.387 1 95.31 177 LEU B CA 1
ATOM 3193 C C . LEU B 1 177 ? -24.531 -8.57 -5.898 1 95.31 177 LEU B C 1
ATOM 3195 O O . LEU B 1 177 ? -24.781 -9.523 -6.637 1 95.31 177 LEU B O 1
ATOM 3199 N N . VAL B 1 178 ? -24.297 -7.402 -6.332 1 95.06 178 VAL B N 1
ATOM 3200 C CA . VAL B 1 178 ? -24.359 -7.066 -7.75 1 95.06 178 VAL B CA 1
ATOM 3201 C C . VAL B 1 178 ? -23.281 -7.816 -8.516 1 95.06 178 VAL B C 1
ATOM 3203 O O . VAL B 1 178 ? -23.547 -8.414 -9.562 1 95.06 178 VAL B O 1
ATOM 3206 N N . GLY B 1 179 ? -22.062 -7.805 -7.984 1 95.19 179 GLY B N 1
ATOM 3207 C CA . GLY B 1 179 ? -20.969 -8.516 -8.609 1 95.19 179 GLY B CA 1
ATOM 3208 C C . GLY B 1 179 ? -21.203 -10.016 -8.703 1 95.19 179 GLY B C 1
ATOM 3209 O O . GLY B 1 179 ? -20.906 -10.633 -9.734 1 95.19 179 GLY B O 1
ATOM 3210 N N . SER B 1 180 ? -21.688 -10.57 -7.605 1 93.81 180 SER B N 1
ATOM 3211 C CA . SER B 1 180 ? -21.922 -12.008 -7.578 1 93.81 180 SER B CA 1
ATOM 3212 C C . SER B 1 180 ? -22.938 -12.414 -8.633 1 93.81 180 SER B C 1
ATOM 3214 O O . SER B 1 180 ? -22.75 -13.406 -9.352 1 93.81 180 SER B O 1
ATOM 3216 N N . MET B 1 181 ? -23.969 -11.656 -8.758 1 92.19 181 MET B N 1
ATOM 3217 C CA . MET B 1 181 ? -25 -11.945 -9.742 1 92.19 181 MET B CA 1
ATOM 3218 C C . MET B 1 181 ? -24.469 -11.781 -11.156 1 92.19 181 MET B C 1
ATOM 3220 O O . MET B 1 181 ? -24.781 -12.594 -12.039 1 92.19 181 MET B O 1
ATOM 3224 N N . LEU B 1 182 ? -23.703 -10.797 -11.352 1 91.31 182 LEU B N 1
ATOM 3225 C CA . LEU B 1 182 ? -23.141 -10.547 -12.68 1 91.31 182 LEU B CA 1
ATOM 3226 C C . LEU B 1 182 ? -22.234 -11.688 -13.102 1 91.31 182 LEU B C 1
ATOM 3228 O O . LEU B 1 182 ? -22.297 -12.164 -14.234 1 91.31 182 LEU B O 1
ATOM 3232 N N . SER B 1 183 ? -21.359 -12.07 -12.227 1 88 183 SER B N 1
ATOM 3233 C CA . SER B 1 183 ? -20.328 -13.047 -12.57 1 88 183 SER B CA 1
ATOM 3234 C C . SER B 1 183 ? -20.922 -14.445 -12.727 1 88 183 SER B C 1
ATOM 3236 O O . SER B 1 183 ? -20.312 -15.312 -13.359 1 88 183 SER B O 1
ATOM 3238 N N . TYR B 1 184 ? -22.078 -14.648 -12.117 1 81.88 184 TYR B N 1
ATOM 3239 C CA . TYR B 1 184 ? -22.766 -15.922 -12.32 1 81.88 184 TYR B CA 1
ATOM 3240 C C . TYR B 1 184 ? -23.094 -16.141 -13.789 1 81.88 184 TYR B C 1
ATOM 3242 O O . TYR B 1 184 ? -23.078 -17.266 -14.281 1 81.88 184 TYR B O 1
ATOM 3250 N N . PHE B 1 185 ? -23.203 -15.039 -14.492 1 83.31 185 PHE B N 1
ATOM 3251 C CA . PHE B 1 185 ? -23.562 -15.148 -15.898 1 83.31 185 PHE B CA 1
ATOM 3252 C C . PHE B 1 185 ? -22.359 -14.828 -16.797 1 83.31 185 PHE B C 1
ATOM 3254 O O . PHE B 1 185 ? -22.234 -15.383 -17.891 1 83.31 185 PHE B O 1
ATOM 3261 N N . VAL B 1 186 ? -21.547 -13.883 -16.375 1 84.5 186 VAL B N 1
ATOM 3262 C CA . VAL B 1 186 ? -20.422 -13.438 -17.203 1 84.5 186 VAL B CA 1
ATOM 3263 C C . VAL B 1 186 ? -19.172 -13.266 -16.344 1 84.5 186 VAL B C 1
ATOM 3265 O O . VAL B 1 186 ? -19.156 -12.43 -15.43 1 84.5 186 VAL B O 1
ATOM 3268 N N . ALA B 1 187 ? -18.266 -14.234 -16.594 1 74.56 187 ALA B N 1
ATOM 3269 C CA . ALA B 1 187 ? -17 -14.078 -15.898 1 74.56 187 ALA B CA 1
ATOM 3270 C C . ALA B 1 187 ? -15.961 -13.398 -16.797 1 74.56 187 ALA B C 1
ATOM 3272 O O . ALA B 1 187 ? -15.867 -13.695 -17.984 1 74.56 187 ALA B O 1
ATOM 3273 N N . SER B 1 188 ? -15.336 -12.383 -16.266 1 87.75 188 SER B N 1
ATOM 3274 C CA . SER B 1 188 ? -14.352 -11.656 -17.078 1 87.75 188 SER B CA 1
ATOM 3275 C C . SER B 1 188 ? -13.18 -11.188 -16.219 1 87.75 188 SER B C 1
ATOM 3277 O O . SER B 1 188 ? -13.359 -10.438 -15.258 1 87.75 188 SER B O 1
ATOM 3279 N N . ILE B 1 189 ? -11.992 -11.594 -16.625 1 89.75 189 ILE B N 1
ATOM 3280 C CA . ILE B 1 189 ? -10.758 -11.211 -15.945 1 89.75 189 ILE B CA 1
ATOM 3281 C C . ILE B 1 189 ? -10.547 -9.703 -16.062 1 89.75 189 ILE B C 1
ATOM 3283 O O . ILE B 1 189 ? -10.258 -9.031 -15.07 1 89.75 189 ILE B O 1
ATOM 3287 N N . PRO B 1 190 ? -10.852 -9.133 -17.188 1 91.94 190 PRO B N 1
ATOM 3288 C CA . PRO B 1 190 ? -10.688 -7.684 -17.297 1 91.94 190 PRO B CA 1
ATOM 3289 C C . PRO B 1 190 ? -11.602 -6.906 -16.359 1 91.94 190 PRO B C 1
ATOM 3291 O O . PRO B 1 190 ? -11.211 -5.855 -15.844 1 91.94 190 PRO B O 1
ATOM 3294 N N . LEU B 1 191 ? -12.75 -7.469 -16.141 1 92.25 191 LEU B N 1
ATOM 3295 C CA . LEU B 1 191 ? -13.688 -6.797 -15.25 1 92.25 191 LEU B CA 1
ATOM 3296 C C . LEU B 1 191 ? -13.148 -6.785 -13.82 1 92.25 191 LEU B C 1
ATOM 3298 O O . LEU B 1 191 ? -13.242 -5.766 -13.133 1 92.25 191 LEU B O 1
ATOM 3302 N N . VAL B 1 192 ? -12.578 -7.863 -13.398 1 93.44 192 VAL B N 1
ATOM 3303 C CA . VAL B 1 192 ? -11.992 -7.984 -12.07 1 93.44 192 VAL B CA 1
ATOM 3304 C C . VAL B 1 192 ? -10.836 -6.992 -11.922 1 93.44 192 VAL B C 1
ATOM 3306 O O . VAL B 1 192 ? -10.766 -6.258 -10.938 1 93.44 192 VAL B O 1
ATOM 3309 N N . ILE B 1 193 ? -10.031 -6.906 -12.938 1 96.06 193 ILE B N 1
ATOM 3310 C CA . ILE B 1 193 ? -8.836 -6.07 -12.898 1 96.06 193 ILE B CA 1
ATOM 3311 C C . ILE B 1 193 ? -9.242 -4.598 -12.828 1 96.06 193 ILE B C 1
ATOM 3313 O O . ILE B 1 193 ? -8.75 -3.855 -11.977 1 96.06 193 ILE B O 1
ATOM 3317 N N . VAL B 1 194 ? -10.203 -4.211 -13.609 1 95.31 194 VAL B N 1
ATOM 3318 C CA . VAL B 1 194 ? -10.586 -2.807 -13.703 1 95.31 194 VAL B CA 1
ATOM 3319 C C . VAL B 1 194 ? -11.219 -2.354 -12.391 1 95.31 194 VAL B C 1
ATOM 3321 O O . VAL B 1 194 ? -10.867 -1.299 -11.859 1 95.31 194 VAL B O 1
ATOM 3324 N N . PHE B 1 195 ? -12.086 -3.092 -11.859 1 94.38 195 PHE B N 1
ATOM 3325 C CA . PHE B 1 195 ? -12.797 -2.678 -10.656 1 94.38 195 PHE B CA 1
ATOM 3326 C C . PHE B 1 195 ? -11.883 -2.721 -9.445 1 94.38 195 PHE B C 1
ATOM 3328 O O . PHE B 1 195 ? -11.961 -1.856 -8.562 1 94.38 195 PHE B O 1
ATOM 3335 N N . ASN B 1 196 ? -11.023 -3.73 -9.367 1 96.12 196 ASN B N 1
ATOM 3336 C CA . ASN B 1 196 ? -10.023 -3.736 -8.297 1 96.12 196 ASN B CA 1
ATOM 3337 C C . ASN B 1 196 ? -9.078 -2.545 -8.414 1 96.12 196 ASN B C 1
ATOM 3339 O O . ASN B 1 196 ? -8.672 -1.971 -7.398 1 96.12 196 ASN B O 1
ATOM 3343 N N . SER B 1 197 ? -8.742 -2.207 -9.633 1 97.69 197 SER B N 1
ATOM 3344 C CA . SER B 1 197 ? -7.859 -1.068 -9.859 1 97.69 197 SER B CA 1
ATOM 3345 C C . SER B 1 197 ? -8.516 0.237 -9.422 1 97.69 197 SER B C 1
ATOM 3347 O O . SER B 1 197 ? -7.875 1.082 -8.797 1 97.69 197 SER B O 1
ATOM 3349 N N . LEU B 1 198 ? -9.766 0.384 -9.773 1 96.69 198 LEU B N 1
ATOM 3350 C CA . LEU B 1 198 ? -10.508 1.558 -9.328 1 96.69 198 LEU B CA 1
ATOM 3351 C C . LEU B 1 198 ? -10.578 1.609 -7.805 1 96.69 198 LEU B C 1
ATOM 3353 O O . LEU B 1 198 ? -10.422 2.678 -7.207 1 96.69 198 LEU B O 1
ATOM 3357 N N . ALA B 1 199 ? -10.859 0.469 -7.215 1 96.12 199 ALA B N 1
ATOM 3358 C CA . ALA B 1 199 ? -10.898 0.371 -5.758 1 96.12 199 ALA B CA 1
ATOM 3359 C C . ALA B 1 199 ? -9.57 0.791 -5.145 1 96.12 199 ALA B C 1
ATOM 3361 O O . ALA B 1 199 ? -9.539 1.534 -4.16 1 96.12 199 ALA B O 1
ATOM 3362 N N . LEU B 1 200 ? -8.445 0.356 -5.73 1 97.69 200 LEU B N 1
ATOM 3363 C CA . LEU B 1 200 ? -7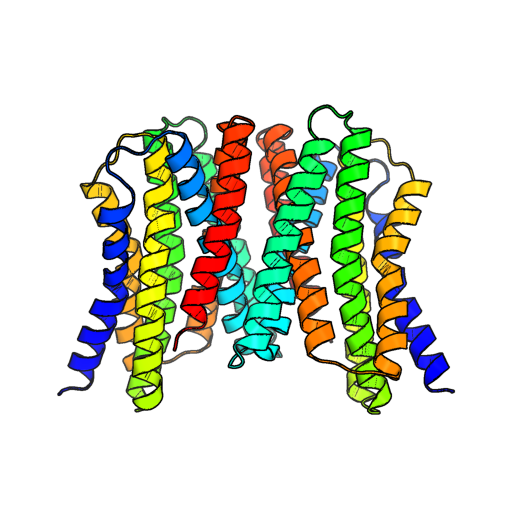.105 0.678 -5.25 1 97.69 200 LEU B CA 1
ATOM 3364 C C . LEU B 1 200 ? -6.898 2.188 -5.191 1 97.69 200 LEU B C 1
ATOM 3366 O O . LEU B 1 200 ? -6.406 2.713 -4.188 1 97.69 200 LEU B O 1
ATOM 3370 N N . GLY B 1 201 ? -7.285 2.822 -6.242 1 97.38 201 GLY B N 1
ATOM 3371 C CA . GLY B 1 201 ? -7.121 4.266 -6.293 1 97.38 201 GLY B CA 1
ATOM 3372 C C . GLY B 1 201 ? -7.91 4.992 -5.219 1 97.38 201 GLY B C 1
ATOM 3373 O O . GLY B 1 201 ? -7.383 5.891 -4.555 1 97.38 201 GLY B O 1
ATOM 3374 N N . GLY B 1 202 ? -9.141 4.633 -5.074 1 95.31 202 GLY B N 1
ATOM 3375 C CA . GLY B 1 202 ? -9.977 5.25 -4.059 1 95.31 202 GLY B CA 1
ATOM 3376 C C . GLY B 1 202 ? -9.492 4.988 -2.645 1 95.31 202 GLY B C 1
ATOM 3377 O O . GLY B 1 202 ? -9.445 5.902 -1.819 1 95.31 202 GLY B O 1
ATOM 3378 N N . ILE B 1 203 ? -9.164 3.789 -2.379 1 96.12 203 ILE B N 1
ATOM 3379 C CA . ILE B 1 203 ? -8.742 3.4 -1.036 1 96.12 203 ILE B CA 1
ATOM 3380 C C . ILE B 1 203 ? -7.422 4.078 -0.693 1 96.12 203 ILE B C 1
ATOM 3382 O O . ILE B 1 203 ? -7.207 4.496 0.448 1 96.12 203 ILE B O 1
ATOM 3386 N N . LEU B 1 204 ? -6.531 4.199 -1.674 1 97.69 204 LEU B N 1
ATOM 3387 C CA . LEU B 1 204 ? -5.285 4.93 -1.446 1 97.69 204 LEU B CA 1
ATOM 3388 C C . LEU B 1 204 ? -5.566 6.379 -1.072 1 97.69 204 LEU B C 1
ATOM 3390 O O . LEU B 1 204 ? -4.988 6.902 -0.116 1 97.69 204 LEU B O 1
ATOM 3394 N N . PHE B 1 205 ? -6.422 6.988 -1.795 1 95.5 205 PHE B N 1
ATOM 3395 C CA . PHE B 1 205 ? -6.75 8.383 -1.52 1 95.5 205 PHE B CA 1
ATOM 3396 C C . PHE B 1 205 ? -7.273 8.547 -0.098 1 95.5 205 PHE B C 1
ATOM 3398 O O . PHE B 1 205 ? -6.82 9.422 0.639 1 95.5 205 PHE B O 1
ATOM 3405 N N . VAL B 1 206 ? -8.219 7.73 0.261 1 93.38 206 VAL B N 1
ATOM 3406 C CA . VAL B 1 206 ? -8.844 7.883 1.569 1 93.38 206 VAL B CA 1
ATOM 3407 C C . VAL B 1 206 ? -7.836 7.551 2.668 1 93.38 206 VAL B C 1
ATOM 3409 O O . VAL B 1 206 ? -7.875 8.141 3.752 1 93.38 206 VAL B O 1
ATOM 3412 N N . SER B 1 207 ? -6.984 6.602 2.447 1 96.19 207 SER B N 1
ATOM 3413 C CA . SER B 1 207 ? -5.949 6.273 3.424 1 96.19 207 SER B CA 1
ATOM 3414 C C . SER B 1 207 ? -5.059 7.477 3.711 1 96.19 207 SER B C 1
ATOM 3416 O O . SER B 1 207 ? -4.789 7.793 4.871 1 96.19 207 SER B O 1
ATOM 3418 N N . LEU B 1 208 ? -4.641 8.141 2.623 1 95.06 208 LEU B N 1
ATOM 3419 C CA . LEU B 1 208 ? -3.789 9.312 2.787 1 95.06 208 LEU B CA 1
ATOM 3420 C C . LEU B 1 208 ? -4.559 10.453 3.445 1 95.06 208 LEU B C 1
ATOM 3422 O O . LEU B 1 208 ? -4.012 11.172 4.285 1 95.06 208 LEU B O 1
ATOM 3426 N N . GLU B 1 209 ? -5.758 10.562 3.096 1 90.94 209 GLU B N 1
ATOM 3427 C CA . GLU B 1 209 ? -6.586 11.609 3.691 1 90.94 209 GLU B CA 1
ATOM 3428 C C . GLU B 1 209 ? -6.824 11.344 5.176 1 90.94 209 GLU B C 1
ATOM 3430 O O . GLU B 1 209 ? -6.84 12.273 5.984 1 90.94 209 GLU B O 1
ATOM 3435 N N . MET B 1 210 ? -7.098 10.117 5.488 1 91.81 210 MET B N 1
ATOM 3436 C CA . MET B 1 210 ? -7.266 9.75 6.891 1 91.81 210 MET B CA 1
ATOM 3437 C C . MET B 1 210 ? -5.996 10.039 7.684 1 91.81 210 MET B C 1
ATOM 3439 O O . MET B 1 210 ? -6.062 10.547 8.805 1 91.81 210 MET B O 1
ATOM 3443 N N . TYR B 1 211 ? -4.898 9.727 7.098 1 93.81 211 TYR B N 1
ATOM 3444 C CA . TYR B 1 211 ? -3.633 10.016 7.766 1 93.81 211 TYR B CA 1
ATOM 3445 C C . TYR B 1 211 ? -3.438 11.516 7.945 1 93.81 211 TYR B C 1
ATOM 3447 O O . TYR B 1 211 ? -2.941 11.969 8.977 1 93.81 211 TYR B O 1
ATOM 3455 N N . LYS B 1 212 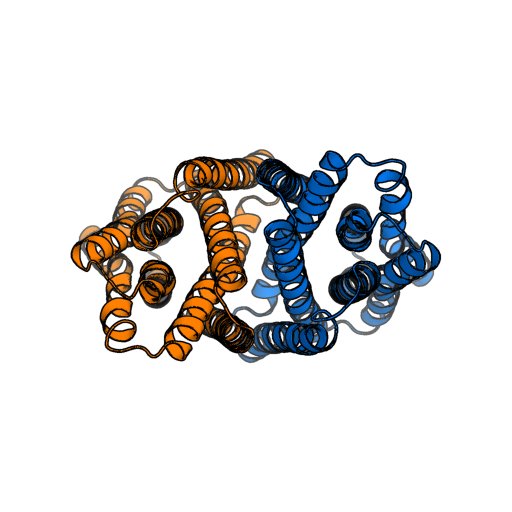? -3.768 12.273 6.926 1 90.81 212 LYS B N 1
ATOM 3456 C CA . LYS B 1 212 ? -3.736 13.727 7.023 1 90.81 212 LYS B CA 1
ATOM 3457 C C . LYS B 1 212 ? -4.523 14.219 8.234 1 90.81 212 LYS B C 1
ATOM 3459 O O . LYS B 1 212 ? -4.074 15.102 8.961 1 90.81 212 LYS B O 1
ATOM 3464 N N . GLY B 1 213 ? -5.672 13.672 8.438 1 87.12 213 GLY B N 1
ATOM 3465 C CA . GLY B 1 213 ? -6.492 14.016 9.594 1 87.12 213 GLY B CA 1
ATOM 3466 C C . GLY B 1 213 ? -5.824 13.703 10.914 1 87.12 213 GLY B C 1
ATOM 3467 O O . GLY B 1 213 ? -5.898 14.5 11.852 1 87.12 213 GLY B O 1
ATOM 3468 N N . ILE B 1 214 ? -5.207 12.594 10.977 1 88.5 214 ILE B N 1
ATOM 3469 C CA . ILE B 1 214 ? -4.5 12.188 12.18 1 88.5 214 ILE B CA 1
ATOM 3470 C C . ILE B 1 214 ? -3.371 13.172 12.477 1 88.5 214 ILE B C 1
ATOM 3472 O O . ILE B 1 214 ? -3.17 13.562 13.625 1 88.5 214 ILE B O 1
ATOM 3476 N N . VAL B 1 215 ? -2.707 13.586 11.422 1 86.19 215 VAL B N 1
ATOM 3477 C CA . VAL B 1 215 ? -1.554 14.469 11.547 1 86.19 215 VAL B CA 1
ATOM 3478 C C . VAL B 1 215 ? -2.018 15.867 11.953 1 86.19 215 VAL B C 1
ATOM 3480 O O . VAL B 1 215 ? -1.391 16.516 12.789 1 86.19 215 VAL B O 1
ATOM 3483 N N . ARG B 1 216 ? -3.027 16.297 11.398 1 83.62 216 ARG B N 1
ATOM 3484 C CA . ARG B 1 216 ? -3.479 17.672 11.602 1 83.62 216 ARG B CA 1
ATOM 3485 C C . ARG B 1 216 ? -4.133 17.844 12.969 1 83.62 216 ARG B C 1
ATOM 3487 O O . ARG B 1 216 ? -3.996 18.875 13.609 1 83.62 216 ARG B O 1
ATOM 3494 N N . HIS B 1 217 ? -4.852 16.875 13.391 1 76.81 217 HIS B N 1
ATOM 3495 C CA . HIS B 1 217 ? -5.676 17.062 14.578 1 76.81 217 HIS B CA 1
ATOM 3496 C C . HIS B 1 217 ? -5.105 16.297 15.773 1 76.81 217 HIS B C 1
ATOM 3498 O O . HIS B 1 217 ? -5.605 16.438 16.891 1 76.81 217 HIS B O 1
ATOM 3504 N N . GLY B 1 218 ? -4.148 15.617 15.539 1 72.12 218 GLY B N 1
ATOM 3505 C CA . GLY B 1 218 ? -3.66 14.812 16.641 1 72.12 218 GLY B CA 1
ATOM 3506 C C . GLY B 1 218 ? -2.496 15.445 17.391 1 72.12 218 GLY B C 1
ATOM 3507 O O . GLY B 1 218 ? -1.596 16.016 16.766 1 72.12 218 GLY B O 1
ATOM 3508 N N . ASN B 1 219 ? -2.686 15.539 18.703 1 78.62 219 ASN B N 1
ATOM 3509 C CA . ASN B 1 219 ? -1.499 15.836 19.5 1 78.62 219 ASN B CA 1
ATOM 3510 C C . ASN B 1 219 ? -0.508 14.68 19.484 1 78.62 219 ASN B C 1
ATOM 3512 O O . ASN B 1 219 ? -0.767 13.641 18.859 1 78.62 219 ASN B O 1
ATOM 3516 N N . VAL B 1 220 ? 0.546 14.875 20.109 1 78.56 220 VAL B N 1
ATOM 3517 C CA . VAL B 1 220 ? 1.624 13.898 20.031 1 78.56 220 VAL B CA 1
ATOM 3518 C C . VAL B 1 220 ? 1.137 12.555 20.562 1 78.56 220 VAL B C 1
ATOM 3520 O O . VAL B 1 220 ? 1.36 11.516 19.938 1 78.56 220 VAL B O 1
ATOM 3523 N N . SER B 1 221 ? 0.521 12.57 21.641 1 83.31 221 SER B N 1
ATOM 3524 C CA . SER B 1 221 ? 0.005 11.344 22.25 1 83.31 221 SER B CA 1
ATOM 3525 C C . SER B 1 221 ? -1.042 10.688 21.344 1 83.31 221 SER B C 1
ATOM 3527 O O . SER B 1 221 ? -1.058 9.461 21.188 1 83.31 221 SER B O 1
ATOM 3529 N N . GLY B 1 222 ? -1.863 11.5 20.844 1 84.12 222 GLY B N 1
ATOM 3530 C CA . GLY B 1 222 ? -2.885 11.008 19.922 1 84.12 222 GLY B CA 1
ATOM 3531 C C . GLY B 1 222 ? -2.312 10.375 18.672 1 84.12 222 GLY B C 1
ATOM 3532 O O . GLY B 1 222 ? -2.791 9.336 18.219 1 84.12 222 GLY B O 1
ATOM 3533 N N . LYS B 1 223 ? -1.318 10.961 18.234 1 86.25 223 LYS B N 1
ATOM 3534 C CA . LYS B 1 223 ? -0.671 10.445 17.031 1 86.25 223 LYS B CA 1
ATOM 3535 C C . LYS B 1 223 ? -0.043 9.078 17.297 1 86.25 223 LYS B C 1
ATOM 3537 O O . LYS B 1 223 ? -0.154 8.164 16.469 1 86.25 223 LYS B O 1
ATOM 3542 N N . ASN B 1 224 ? 0.56 8.953 18.391 1 90.69 224 ASN B N 1
ATOM 3543 C CA . ASN B 1 224 ? 1.166 7.676 18.766 1 90.69 224 ASN B CA 1
ATOM 3544 C C . ASN B 1 224 ? 0.116 6.578 18.891 1 90.69 224 ASN B C 1
ATOM 3546 O O . ASN B 1 224 ? 0.355 5.434 18.5 1 90.69 224 ASN B O 1
ATOM 3550 N N . LEU B 1 225 ? -0.936 6.961 19.422 1 92.06 225 LEU B N 1
ATOM 3551 C CA . LEU B 1 225 ? -2.02 5.996 19.578 1 92.06 225 LEU B CA 1
ATOM 3552 C C . LEU B 1 225 ? -2.586 5.594 18.219 1 92.06 225 LEU B C 1
ATOM 3554 O O . LEU B 1 225 ? -2.93 4.43 18.016 1 92.06 225 LEU B O 1
ATOM 3558 N N . ALA B 1 226 ? -2.709 6.559 17.391 1 93.06 226 ALA B N 1
ATOM 3559 C CA . ALA B 1 226 ? -3.186 6.27 16.031 1 93.06 226 ALA B CA 1
ATOM 3560 C C . ALA B 1 226 ? -2.23 5.328 15.312 1 93.06 226 ALA B C 1
ATOM 3562 O O . ALA B 1 226 ? -2.664 4.445 14.562 1 93.06 226 ALA B O 1
ATOM 3563 N N . GLU B 1 227 ? -0.971 5.527 15.539 1 93.88 227 GLU B N 1
ATOM 3564 C CA . GLU B 1 227 ? 0.036 4.668 14.922 1 93.88 227 GLU B CA 1
ATOM 3565 C C . GLU B 1 227 ? -0.043 3.244 15.461 1 93.88 227 GLU B C 1
ATOM 3567 O O . GLU B 1 227 ? 0.134 2.279 14.719 1 93.88 227 GLU B O 1
ATOM 3572 N N . LEU B 1 228 ? -0.222 3.166 16.719 1 94.94 228 LEU B N 1
ATOM 3573 C CA . LEU B 1 228 ? -0.443 1.852 17.297 1 94.94 228 LEU B CA 1
ATOM 3574 C C . LEU B 1 228 ? -1.693 1.198 16.719 1 94.94 228 LEU B C 1
ATOM 3576 O O . LEU B 1 228 ? -1.7 -0.003 16.453 1 94.94 228 LEU B O 1
ATOM 3580 N N . GLY B 1 229 ? -2.74 1.98 16.641 1 95.44 229 GLY B N 1
ATOM 3581 C CA . GLY B 1 229 ? -3.953 1.496 16 1 95.44 229 GLY B CA 1
ATOM 3582 C C . GLY B 1 229 ? -3.723 1.015 14.586 1 95.44 229 GLY B C 1
ATOM 3583 O O . GLY B 1 229 ? -4.27 -0.013 14.172 1 95.44 229 GLY B O 1
ATOM 3584 N N . LEU B 1 230 ? -2.961 1.769 13.852 1 96.94 230 LEU B N 1
ATOM 3585 C CA . LEU B 1 230 ? -2.621 1.397 12.484 1 96.94 230 LEU B CA 1
ATOM 3586 C C . LEU B 1 230 ? -1.97 0.019 12.438 1 96.94 230 LEU B C 1
ATOM 3588 O O . LEU B 1 230 ? -2.359 -0.831 11.633 1 96.94 230 LEU B O 1
ATOM 3592 N N . ALA B 1 231 ? -1.013 -0.191 13.312 1 97.06 231 ALA B N 1
ATOM 3593 C CA . ALA B 1 231 ? -0.343 -1.485 13.406 1 97.06 231 ALA B CA 1
ATOM 3594 C C . ALA B 1 231 ? -1.337 -2.594 13.734 1 97.06 231 ALA B C 1
ATOM 3596 O O . ALA B 1 231 ? -1.311 -3.664 13.125 1 97.06 231 ALA B O 1
ATOM 3597 N N . LEU B 1 232 ? -2.182 -2.33 14.633 1 96.31 232 LEU B N 1
ATOM 3598 C CA . LEU B 1 232 ? -3.193 -3.303 15.031 1 96.31 232 LEU B CA 1
ATOM 3599 C C . LEU B 1 232 ? -4.145 -3.602 13.875 1 96.31 232 LEU B C 1
ATOM 3601 O O . LEU B 1 232 ? -4.578 -4.742 13.703 1 96.31 232 LEU B O 1
ATOM 3605 N N . GLY B 1 233 ? -4.5 -2.572 13.172 1 96.44 233 GLY B N 1
ATOM 3606 C CA . GLY B 1 233 ? -5.359 -2.754 12.008 1 96.44 233 GLY B CA 1
ATOM 3607 C C . GLY B 1 233 ? -4.75 -3.658 10.953 1 96.44 233 GLY B C 1
ATOM 3608 O O . GLY B 1 233 ? -5.438 -4.52 10.398 1 96.44 233 GLY B O 1
ATOM 3609 N N . ILE B 1 234 ? -3.465 -3.508 10.734 1 97.38 234 ILE B N 1
ATOM 3610 C CA . ILE B 1 234 ? -2.756 -4.348 9.773 1 97.38 234 ILE B CA 1
ATOM 3611 C C . ILE B 1 234 ? -2.758 -5.797 10.258 1 97.38 234 ILE B C 1
ATOM 3613 O O . ILE B 1 234 ? -3.035 -6.715 9.484 1 97.38 234 ILE B O 1
ATOM 3617 N N . ILE B 1 235 ? -2.471 -5.965 11.516 1 96.69 235 ILE B N 1
ATOM 3618 C CA . ILE B 1 235 ? -2.449 -7.301 12.102 1 96.69 235 ILE B CA 1
ATOM 3619 C C . ILE B 1 235 ? -3.83 -7.938 11.977 1 96.69 235 ILE B C 1
ATOM 3621 O O . ILE B 1 235 ? -3.953 -9.086 11.547 1 96.69 235 ILE B O 1
ATOM 3625 N N . LEU B 1 236 ? -4.812 -7.211 12.32 1 94.56 236 LEU B N 1
ATOM 3626 C CA . LEU B 1 236 ? -6.184 -7.715 12.297 1 94.56 236 LEU B CA 1
ATOM 3627 C C . LEU B 1 236 ? -6.586 -8.133 10.883 1 94.56 236 LEU B C 1
ATOM 3629 O O . LEU B 1 236 ? -7.078 -9.242 10.672 1 94.56 236 LEU B O 1
ATOM 3633 N N . ALA B 1 237 ? -6.398 -7.246 9.977 1 95 237 ALA B N 1
ATOM 3634 C CA . ALA B 1 237 ? -6.773 -7.527 8.594 1 95 237 ALA B CA 1
ATOM 3635 C C . ALA B 1 237 ? -5.988 -8.719 8.039 1 95 237 ALA B C 1
ATOM 3637 O O . ALA B 1 237 ? -6.543 -9.562 7.332 1 95 237 ALA B O 1
ATOM 3638 N N . PHE B 1 238 ? -4.703 -8.781 8.383 1 95.5 238 PHE B N 1
ATOM 3639 C CA . PHE B 1 238 ? -3.852 -9.875 7.934 1 95.5 238 PHE B CA 1
ATOM 3640 C C . PHE B 1 238 ? -4.332 -11.203 8.5 1 95.5 238 PHE B C 1
ATOM 3642 O O . PHE B 1 238 ? -4.422 -12.195 7.777 1 95.5 238 PHE B O 1
ATOM 3649 N N . LEU B 1 239 ? -4.605 -11.234 9.766 1 93.19 239 LEU B N 1
ATOM 3650 C CA . LEU B 1 239 ? -5.031 -12.461 10.43 1 93.19 239 LEU B CA 1
ATOM 3651 C C . LEU B 1 239 ? -6.371 -12.938 9.883 1 93.19 239 LEU B C 1
ATOM 3653 O O . LEU B 1 239 ? -6.574 -14.141 9.695 1 93.19 239 LEU B O 1
ATOM 3657 N N . VAL B 1 240 ? -7.23 -12.047 9.617 1 91.19 240 VAL B N 1
ATOM 3658 C CA . VAL B 1 240 ? -8.531 -12.391 9.047 1 91.19 240 VAL B CA 1
ATOM 3659 C C . VAL B 1 240 ? -8.344 -12.977 7.648 1 91.19 240 VAL B C 1
ATOM 3661 O O . VAL B 1 240 ? -9.031 -13.93 7.273 1 91.19 240 VAL B O 1
ATOM 3664 N N . ASN B 1 241 ? -7.445 -12.422 6.934 1 88.88 241 ASN B N 1
ATOM 3665 C CA . ASN B 1 241 ? -7.176 -12.906 5.582 1 88.88 241 ASN B CA 1
ATOM 3666 C C . ASN B 1 241 ? -6.578 -14.312 5.594 1 88.88 241 ASN B C 1
ATOM 3668 O O . ASN B 1 241 ? -6.66 -15.031 4.598 1 88.88 241 ASN B O 1
ATOM 3672 N N . LEU B 1 242 ? -5.875 -14.672 6.672 1 87.25 242 LEU B N 1
ATOM 3673 C CA . LEU B 1 242 ? -5.273 -15.992 6.801 1 87.25 242 LEU B CA 1
ATOM 3674 C C . LEU B 1 242 ? -6.344 -17.047 7.043 1 87.25 242 LEU B C 1
ATOM 3676 O O . LEU B 1 242 ? -6.094 -18.25 6.863 1 87.25 242 LEU B O 1
ATOM 3680 N N . LEU B 1 243 ? -7.371 -16.562 7.508 1 80.81 243 LEU B N 1
ATOM 3681 C CA . LEU B 1 243 ? -8.438 -17.531 7.793 1 80.81 243 LEU B CA 1
ATOM 3682 C C . LEU B 1 243 ? -9.117 -17.984 6.508 1 80.81 243 LEU B C 1
ATOM 3684 O O . LEU B 1 243 ? -9.156 -17.25 5.523 1 80.81 243 LEU B O 1
ATOM 3688 N N . PRO B 1 244 ? -9.414 -19.297 6.32 1 65.62 244 PRO B N 1
ATOM 3689 C CA . PRO B 1 244 ? -10.031 -19.844 5.109 1 65.62 244 PRO B CA 1
ATOM 3690 C C . PRO B 1 244 ? -11.297 -19.078 4.699 1 65.62 244 PRO B C 1
ATOM 3692 O O . PRO B 1 244 ? -11.977 -18.5 5.547 1 65.62 244 PRO B O 1
#

Secondary structure (DSSP, 8-state):
--HHHHHHHHHHHHHHGGGGGHHHH-TT--HHHHHHHHHHHHHHHHHHHHHHHHHHHHHHTT-HHHHHHHHHHHHHHHHHHHHHHHTTSTT--HHHHHHHHHHHHHHHHHHHHHHHHHHHHHHHHTT-HHHHHHHHHHHHHHHHHHHHHHHHHHHHHS---HHHHHHHHHHHHHHHHHHHHHHHH---HHHHHHHHHHHHHHHHHHHHHHHHHHHHH--HHHHHHHHHHHHHHHHHHHHHHH--/--HHHHHHHHHHHHHHGGGGGHHHH-TT--HHHHHHHHHHHHHHHHHHHHHHHHHHHHHHTT-HHHHHHHHHHHHHHHHHHHHHHHHHHTT--HHHHHHHHHHHHHHHHHHHHHHHHHHHHHHHHTT-HHHHHHHHHHHHHHHHHHHHHHHHHHHHHS---HHHHHHHHHHHHHHHHHHHHHHHH---HHHHHHHHHHHHHHHHHHHHHHHHHHHHH--HHHHHHHHHHHHHHHHHHHHHHH--

Foldseek 3Di:
DPLVVVLLVLLVLLLQLLVVLVVVQADPDDLLSLLLLLLLLLLLLVLLLVVLCVVQVVLCPPPPVLVCLQQVLLQVLLVVLVVVVVVQCVPDDLVSNLLSLLLLLLQLLQLLLLLLLLVLQQCSLVPVPVPNVQSSQLSSQLSNSSSSNSCSSVSVVSDDDVVSSVVSSCSNRVSSSVSNVVNNVPHDSSSSSNSSSSSSSSSVNSSVVSVVVQVPPPDPSSNVSSNVSSVVSNVSSVVSNPGD/DPLVVVLLVLLVLLLQLLVVLVVPQADDDDLLSLLLLLLLLLLQLVLVLVVLCVVQVVLCPPPPVLVCLQQVLLQVLQVVLVVVVVVQCVPDDLVSNLLSLLLLLLQLLQLLLLLLLLVLQQCSLVPVPVPNVQSSQLSSQSSNSSSSNSCSSVSVVSDDDVVSSVVSSCSNRVSSSVSNVVNNVPRDSSSSSNSSSSSSSSSVNSSVVSVVVQVVPPDPSSNVSSNVSSVVSNVSSVVSNPGD

pLDDT: mean 89.21, std 8.97, range [54.62, 98.12]

Sequence (488 aa):
MNQLLQLLLMSVLVAYSIFLTFPIAFKGLSPRGVQLLTGVGLGILIYLIMDIFSGTYPLAEGNISLSLLLVMPFVLSYLGFHFYSNLRLGKTTEESYARTLSLVISLGIGLQNFTEGLAIGGSLRIGLSSVVIPLVTGLTLQNVTEGFPILSPFLRSGKVNYSYLFAMYILGGTPTLVGSMLSYFVASIPLVIVFNSLALGGILFVSLEMYKGIVRHGNVSGKNLAELGLALGIILAFLVNLLPMNQLLQLLLMSVLVAYSIFLTFPIAFKGLSPRGVQLLTGVGLGILIYLIMDIFSGTYPLAEGNISLSLLLVMPFVLSYLGFHFYSNLRLGKTTEESYARTLSLVISLGIGLQNFTEGLAIGGSLRIGLSSVVIPLVTGLTLQNVTEGFPILSPFLRSGKVNYSYLFAMYILGGTPTLVGSMLSYFVASIPLVIVFNSLALGGILFVSLEMYKGIVRHGNVSGKNLAELGLALGIILAFLVNLLP

Solvent-accessible surface area (backbone atoms only — not comparable to full-atom values): 22768 Å² total; per-residue (Å²): 132,58,68,63,56,52,49,50,53,52,28,48,50,28,19,55,28,23,57,66,34,59,78,72,71,57,83,84,65,50,76,65,51,36,28,23,47,36,12,22,18,42,14,32,50,55,44,46,47,29,50,54,43,37,68,40,48,69,77,19,58,98,34,69,70,46,38,47,42,31,52,48,41,17,45,49,30,23,51,49,50,48,58,54,38,62,72,57,52,75,86,44,53,63,62,56,36,21,51,51,52,21,47,47,38,14,49,13,47,9,34,36,28,19,40,52,10,27,52,51,17,36,36,51,64,71,64,35,60,86,53,39,55,37,48,48,50,22,46,22,53,44,28,24,60,54,25,40,44,42,49,32,44,31,53,74,56,71,60,71,57,61,71,57,50,50,49,34,46,46,53,20,15,47,32,12,42,54,22,18,59,48,14,53,77,50,75,52,71,66,58,44,36,36,36,42,15,31,14,42,10,27,44,50,43,46,42,53,49,51,49,50,50,44,63,73,71,35,50,74,68,41,38,53,37,19,51,52,16,20,46,49,14,31,51,50,48,50,56,39,66,70,42,77,131,59,67,65,56,53,49,49,52,52,27,49,48,28,19,55,28,25,58,69,33,61,78,73,71,58,85,82,64,48,75,64,50,35,28,23,46,36,13,21,18,44,14,32,48,54,44,46,48,29,51,54,44,38,68,38,49,70,77,19,58,96,35,68,69,47,40,48,43,31,53,50,39,18,44,50,29,24,52,49,49,48,57,55,39,62,72,56,52,74,86,46,53,63,61,56,36,20,51,52,51,21,48,47,38,15,50,13,48,10,36,36,27,19,39,52,10,26,53,52,17,36,35,52,62,71,62,35,60,85,54,38,54,35,47,47,50,22,46,24,52,45,28,24,60,54,26,38,43,42,50,31,46,31,53,74,57,71,62,70,57,61,69,56,50,50,51,35,48,47,53,20,14,46,30,12,43,54,22,18,58,46,14,52,76,50,76,53,71,67,57,43,36,35,36,41,14,32,14,44,10,27,43,50,42,46,42,54,51,52,49,48,49,44,63,73,70,34,51,73,69,40,40,52,37,18,50,50,15,20,46,47,14,31,50,51,49,52,54,40,65,69,41,78